Protein AF-A0A1H6M9U0-F1 (afdb_monomer_lite)

Sequence (543 aa):
MATTPLLQPEPGRCICGALRKDIVIWLALAYLALPNILFLIGWCEMWISLPLTIGIIYTLIILFNKRSKDTLPLTRNDCLKLAAAILIACAQQLLAGYTGNFTQHGDFWQRNAFYGNLVDYAWPVILPDGRELTYYIASWLPPALLSKIAALCGYSTSPLHDLPGLFLYLWNTAAVILTILVAYCILNRISLLFVFFLFALDSTFHNMILGPLTPIVSYIYPTSLMPRFIGPATQLLSTINHAPATLLATALILVPKRAAWHYTFSGALLTLLSPLGAIGLFPFLCYAVFPNRSDLKRQTLFLLRSSPFWISCALLFIAALYYTRAESNLDTGITLFMAVSWSEALSILLLTAFVIVFLFYIPLRHLRFWTPLKIALAVFAILPLFYIGDQFNELLFKAILPAFLILSLAWTRTMPQLRQQKRTLIETVLLLALFAKIAISYGFTCLHHLPTFTCSHRQTNIKDPLQGHLHHPGSAITQSLPPAKPSVVPYIFYTGAGQSEQELLRWCPTKPCDKYETKRAILDKAYETPYRKNERQTTTPEN

pLDDT: mean 74.0, std 23.07, range [21.75, 98.5]

Structure (mmCIF, N/CA/C/O backbone):
data_AF-A0A1H6M9U0-F1
#
_entry.id   AF-A0A1H6M9U0-F1
#
loop_
_atom_site.group_PDB
_atom_site.id
_atom_site.type_symbol
_atom_site.label_atom_id
_atom_site.label_alt_id
_atom_site.label_comp_id
_atom_site.label_asym_id
_atom_site.label_entity_id
_atom_site.label_seq_id
_atom_site.pdbx_PDB_ins_code
_atom_site.Cartn_x
_atom_site.Cartn_y
_atom_site.Cartn_z
_atom_site.occupancy
_atom_site.B_iso_or_equiv
_atom_site.auth_seq_id
_atom_site.auth_comp_id
_atom_site.auth_asym_id
_atom_site.auth_atom_id
_atom_site.pdbx_PDB_model_num
ATOM 1 N N . MET A 1 1 ? -43.008 13.030 -1.260 1.00 34.47 1 MET A N 1
ATOM 2 C CA . MET A 1 1 ? -42.296 14.051 -0.464 1.00 34.47 1 MET A CA 1
ATOM 3 C C . MET A 1 1 ? -42.031 13.466 0.911 1.00 34.47 1 MET A C 1
ATOM 5 O O . MET A 1 1 ? -42.967 13.318 1.678 1.00 34.47 1 MET A O 1
ATOM 9 N N . ALA A 1 2 ? -40.801 13.042 1.189 1.00 30.09 2 ALA A N 1
ATOM 10 C CA . ALA A 1 2 ? -40.389 12.592 2.516 1.00 30.09 2 ALA A CA 1
ATOM 11 C C . ALA A 1 2 ? -39.067 13.295 2.830 1.00 30.09 2 ALA A C 1
ATOM 13 O O . ALA A 1 2 ? -38.032 13.018 2.225 1.00 30.09 2 ALA A O 1
ATOM 14 N N . THR A 1 3 ? -39.159 14.299 3.690 1.00 34.19 3 THR A N 1
ATOM 15 C CA . THR A 1 3 ? -38.071 15.151 4.161 1.00 34.19 3 THR A CA 1
ATOM 16 C C . THR A 1 3 ? -37.149 14.356 5.080 1.00 34.19 3 THR A C 1
ATOM 18 O O . THR A 1 3 ? -37.502 14.041 6.213 1.00 34.19 3 THR A O 1
ATOM 21 N N . THR A 1 4 ? -35.949 14.038 4.600 1.00 30.02 4 THR A N 1
ATOM 22 C CA . THR A 1 4 ? -34.807 13.654 5.441 1.00 30.02 4 THR A CA 1
ATOM 23 C C . THR A 1 4 ? -34.467 14.801 6.398 1.00 30.02 4 THR A C 1
ATOM 25 O O . THR A 1 4 ? -34.320 15.930 5.922 1.00 30.02 4 THR A O 1
ATOM 28 N N . PRO A 1 5 ? -34.278 14.559 7.706 1.00 36.81 5 PRO A N 1
ATOM 29 C CA . PRO A 1 5 ? -33.776 15.589 8.598 1.00 36.81 5 PRO A CA 1
ATOM 30 C C . PRO A 1 5 ? -32.299 15.825 8.266 1.00 36.81 5 PRO A C 1
ATOM 32 O O . PRO A 1 5 ? -31.439 14.976 8.504 1.00 36.81 5 PRO A O 1
ATOM 35 N N . LEU A 1 6 ? -32.009 16.981 7.669 1.00 37.62 6 LEU A N 1
ATOM 36 C CA . LEU A 1 6 ? -30.670 17.555 7.682 1.00 37.62 6 LEU A CA 1
ATOM 37 C C . LEU A 1 6 ? -30.272 17.715 9.152 1.00 37.62 6 LEU A C 1
ATOM 39 O O . LEU A 1 6 ? -30.946 18.424 9.897 1.00 37.62 6 LEU A O 1
ATOM 43 N N . LEU A 1 7 ? -29.201 17.034 9.565 1.00 39.69 7 LEU A N 1
ATOM 44 C CA . LEU A 1 7 ? -28.504 17.316 10.818 1.00 39.69 7 LEU A CA 1
ATOM 45 C C . LEU A 1 7 ? -28.259 18.827 10.893 1.00 39.69 7 LEU A C 1
ATOM 47 O O . LEU A 1 7 ? -27.434 19.351 10.143 1.00 39.69 7 LEU A O 1
ATOM 51 N N . GLN A 1 8 ? -28.989 19.523 11.766 1.00 33.06 8 GLN A N 1
ATOM 52 C CA . GLN A 1 8 ? -28.680 20.909 12.079 1.00 33.06 8 GLN A CA 1
ATOM 53 C C . GLN A 1 8 ? -27.297 20.934 12.745 1.00 33.06 8 GLN A C 1
ATOM 55 O O . GLN A 1 8 ? -27.092 20.227 13.736 1.00 33.06 8 GLN A O 1
ATOM 60 N N . PRO A 1 9 ? -26.316 21.669 12.194 1.00 41.03 9 PRO A N 1
ATOM 61 C CA . PRO A 1 9 ? -25.024 21.816 12.843 1.00 41.03 9 PRO A CA 1
ATOM 62 C C . PRO A 1 9 ? -25.200 22.571 14.163 1.00 41.03 9 PRO A C 1
ATOM 64 O O . PRO A 1 9 ? -26.001 23.500 14.243 1.00 41.03 9 PRO A O 1
ATOM 67 N N . GLU A 1 10 ? -24.437 22.179 15.189 1.00 44.31 10 GLU A N 1
ATOM 68 C CA . GLU A 1 10 ? -24.344 22.942 16.437 1.00 44.31 10 GLU A CA 1
ATOM 69 C C . GLU A 1 10 ? -24.114 24.435 16.125 1.00 44.31 10 GLU A C 1
ATOM 71 O O . GLU A 1 10 ? -23.257 24.751 15.283 1.00 44.31 10 GLU A O 1
ATOM 76 N N . PRO A 1 11 ? -24.849 25.355 16.775 1.00 36.34 11 PRO A N 1
ATOM 77 C CA . PRO A 1 11 ? -24.703 26.783 16.527 1.00 36.34 11 PRO A CA 1
ATOM 78 C C . PRO A 1 11 ? -23.248 27.209 16.786 1.00 36.34 11 PRO A C 1
ATOM 80 O O . PRO A 1 11 ? -22.726 27.040 17.884 1.00 36.34 11 PRO A O 1
ATOM 83 N N . GLY A 1 12 ? -22.578 27.724 15.746 1.00 52.81 12 GLY A N 1
ATOM 84 C CA . GLY A 1 12 ? -21.221 28.285 15.830 1.00 52.81 12 GLY A CA 1
ATOM 85 C C . GLY A 1 12 ? -20.119 27.593 15.013 1.00 52.81 12 GLY A C 1
ATOM 86 O O . GLY A 1 12 ? -18.992 28.087 14.998 1.00 52.81 12 GLY A O 1
ATOM 87 N N . ARG A 1 13 ? -20.382 26.489 14.294 1.00 55.03 13 ARG A N 1
ATOM 88 C CA . ARG A 1 13 ? -19.380 25.895 13.379 1.00 55.03 13 ARG A CA 1
ATOM 89 C C . ARG A 1 13 ? -19.618 26.296 11.923 1.00 55.03 13 ARG A C 1
ATOM 91 O O . ARG A 1 13 ? -20.483 25.736 11.261 1.00 55.03 13 ARG A O 1
ATOM 98 N N . CYS A 1 14 ? -18.786 27.193 11.389 1.00 58.06 14 CYS A N 1
ATOM 99 C CA . CYS A 1 14 ? -18.741 27.454 9.947 1.00 58.06 14 CYS A CA 1
ATOM 100 C C . CYS A 1 14 ? -18.262 26.198 9.195 1.00 58.06 14 CYS A C 1
ATOM 102 O O . CYS A 1 14 ? -17.107 25.776 9.329 1.00 58.06 14 CYS A O 1
ATOM 104 N N . ILE A 1 15 ? -19.162 25.597 8.415 1.00 71.75 15 ILE A N 1
ATOM 105 C CA . ILE A 1 15 ? -18.858 24.493 7.501 1.00 71.75 15 ILE A CA 1
ATOM 106 C C . ILE A 1 15 ? -18.191 25.095 6.260 1.00 71.75 15 ILE A C 1
ATOM 108 O O . ILE A 1 15 ? -18.788 25.915 5.571 1.00 71.75 15 ILE A O 1
ATOM 112 N N . CYS A 1 16 ? -16.949 24.700 5.981 1.00 75.31 16 CYS A N 1
ATOM 113 C CA . CYS A 1 16 ? -16.193 25.159 4.811 1.00 75.31 16 CYS A CA 1
ATOM 114 C C . CYS A 1 16 ? -16.407 24.262 3.579 1.00 75.31 16 CYS A C 1
ATOM 116 O O . CYS A 1 16 ? -16.054 24.657 2.474 1.00 75.31 16 CYS A O 1
ATOM 118 N N . GLY A 1 17 ? -16.955 23.055 3.755 1.00 85.44 17 GLY A N 1
ATOM 119 C CA . GLY A 1 17 ? -17.234 22.117 2.667 1.00 85.44 17 GLY A CA 1
ATOM 120 C C . GLY A 1 17 ? -17.584 20.716 3.170 1.00 85.44 17 GLY A C 1
ATOM 121 O O . GLY A 1 17 ? -17.846 20.515 4.357 1.00 85.44 17 GLY A O 1
ATOM 122 N N . ALA A 1 18 ? -17.572 19.729 2.273 1.00 87.69 18 ALA A N 1
ATOM 123 C CA . ALA A 1 18 ? -17.791 18.326 2.619 1.00 87.69 18 ALA A CA 1
ATOM 124 C C . ALA A 1 18 ? -16.966 17.385 1.727 1.00 87.69 18 ALA A C 1
ATOM 126 O O . ALA A 1 18 ? -16.876 17.575 0.514 1.00 87.69 18 ALA A O 1
ATOM 127 N N . LEU A 1 19 ? -16.395 16.336 2.322 1.00 89.75 19 LEU A N 1
ATOM 128 C CA . LEU A 1 19 ? -15.651 15.290 1.621 1.00 89.75 19 LEU A CA 1
ATOM 129 C C . LEU A 1 19 ? -16.581 14.114 1.294 1.00 89.75 19 LEU A C 1
ATOM 131 O O . LEU A 1 19 ? -17.132 13.480 2.194 1.00 89.75 19 LEU A O 1
ATOM 135 N N . ARG A 1 20 ? -16.748 13.784 0.010 1.00 92.69 20 ARG A N 1
ATOM 136 C CA . ARG A 1 20 ? -17.569 12.641 -0.428 1.00 92.69 20 ARG A CA 1
ATOM 137 C C . ARG A 1 20 ? -16.801 11.328 -0.262 1.00 92.69 20 ARG A C 1
ATOM 139 O O . ARG A 1 20 ? -15.898 11.044 -1.048 1.00 92.69 20 ARG A O 1
ATOM 146 N N . LYS A 1 21 ? -17.189 10.498 0.714 1.00 92.94 21 LYS A N 1
ATOM 147 C CA . LYS A 1 21 ? -16.442 9.277 1.078 1.00 92.94 21 LYS A CA 1
ATOM 148 C C . LYS A 1 21 ? -16.351 8.284 -0.077 1.00 92.94 21 LYS A C 1
ATOM 150 O O . LYS A 1 21 ? -15.293 7.728 -0.344 1.00 92.94 21 LYS A O 1
ATOM 155 N N . ASP A 1 22 ? -17.447 8.097 -0.806 1.00 91.31 22 ASP A N 1
ATOM 156 C CA . ASP A 1 22 ? -17.481 7.175 -1.942 1.00 91.31 22 ASP A CA 1
ATOM 157 C C . ASP A 1 22 ? -16.592 7.605 -3.114 1.00 91.31 22 ASP A C 1
ATOM 159 O O . ASP A 1 22 ? -16.076 6.746 -3.822 1.00 91.31 22 ASP A O 1
ATOM 163 N N . ILE A 1 23 ? -16.387 8.913 -3.317 1.00 94.12 23 ILE A N 1
ATOM 164 C CA . ILE A 1 23 ? -15.450 9.401 -4.339 1.00 94.12 23 ILE A CA 1
ATOM 165 C C . ILE A 1 23 ? -14.020 9.084 -3.919 1.00 94.12 23 ILE A C 1
ATOM 167 O O . ILE A 1 23 ? -13.262 8.569 -4.731 1.00 94.12 23 ILE A O 1
ATOM 171 N N . VAL A 1 24 ? -13.669 9.335 -2.656 1.00 95.94 24 VAL A N 1
ATOM 172 C CA . VAL A 1 24 ? -12.338 9.017 -2.119 1.00 95.94 24 VAL A CA 1
ATOM 173 C C . VAL A 1 24 ? -12.028 7.529 -2.281 1.00 95.94 24 VAL A C 1
ATOM 175 O O . VAL A 1 24 ? -10.962 7.171 -2.771 1.00 95.94 24 VAL A O 1
ATOM 178 N N . ILE A 1 25 ? -12.974 6.658 -1.922 1.00 95.31 25 ILE A N 1
ATOM 179 C CA . ILE A 1 25 ? -12.811 5.201 -2.029 1.00 95.31 25 ILE A CA 1
ATOM 180 C C . ILE A 1 25 ? -12.698 4.761 -3.492 1.00 95.31 25 ILE A C 1
ATOM 182 O O . ILE A 1 25 ? -11.879 3.903 -3.814 1.00 95.31 25 ILE A O 1
ATOM 186 N N . TRP A 1 26 ? -13.494 5.354 -4.385 1.00 95.62 26 TRP A N 1
ATOM 187 C CA . TRP A 1 26 ? -13.401 5.069 -5.814 1.00 95.62 26 TRP A CA 1
ATOM 188 C C . TRP A 1 26 ? -12.051 5.509 -6.398 1.00 95.62 26 TRP A C 1
ATOM 190 O O . TRP A 1 26 ? -11.426 4.726 -7.103 1.00 95.62 26 TRP A O 1
ATOM 200 N N . LEU A 1 27 ? -11.567 6.710 -6.055 1.00 97.44 27 LEU A N 1
ATOM 201 C CA . LEU A 1 27 ? -10.255 7.214 -6.482 1.00 97.44 27 LEU A CA 1
ATOM 202 C C . LEU A 1 27 ? -9.113 6.336 -5.962 1.00 97.44 27 LEU A C 1
ATOM 204 O O . LEU A 1 27 ? -8.192 6.030 -6.709 1.00 97.44 27 LEU A O 1
ATOM 208 N N . ALA A 1 28 ? -9.196 5.886 -4.710 1.00 97.88 28 ALA A N 1
ATOM 209 C CA . ALA A 1 28 ? -8.237 4.956 -4.123 1.00 97.88 28 ALA A CA 1
ATOM 210 C C . ALA A 1 28 ? -8.181 3.616 -4.876 1.00 97.88 28 ALA A C 1
ATOM 212 O O . ALA A 1 28 ? -7.099 3.091 -5.128 1.00 97.88 28 ALA A O 1
ATOM 213 N N . LEU A 1 29 ? -9.331 3.077 -5.286 1.00 97.19 29 LEU A N 1
ATOM 214 C CA . LEU A 1 29 ? -9.371 1.861 -6.097 1.00 97.19 29 LEU A CA 1
ATOM 215 C C . LEU A 1 29 ? -8.896 2.081 -7.531 1.00 97.19 29 LEU A C 1
ATOM 217 O O . LEU A 1 29 ? -8.171 1.241 -8.053 1.00 97.19 29 LEU A O 1
ATOM 221 N N . ALA A 1 30 ? -9.261 3.201 -8.154 1.00 97.94 30 ALA A N 1
ATOM 222 C CA . ALA A 1 30 ? -8.779 3.560 -9.484 1.00 97.94 30 ALA A CA 1
ATOM 223 C C . ALA A 1 30 ? -7.250 3.724 -9.498 1.00 97.94 30 ALA A C 1
ATOM 225 O O . ALA A 1 30 ? -6.590 3.252 -10.422 1.00 97.94 30 ALA A O 1
ATOM 226 N N . TYR A 1 31 ? -6.686 4.312 -8.437 1.00 98.50 31 TYR A N 1
ATOM 227 C CA . TYR A 1 31 ? -5.243 4.422 -8.244 1.00 98.50 31 TYR A CA 1
ATOM 228 C C . TYR A 1 31 ? -4.564 3.046 -8.222 1.00 98.50 31 TYR A C 1
ATOM 230 O O . TYR A 1 31 ? -3.574 2.857 -8.917 1.00 98.50 31 TYR A O 1
ATOM 238 N N . LEU A 1 32 ? -5.097 2.072 -7.470 1.00 98.12 32 LEU A N 1
ATOM 239 C CA . LEU A 1 32 ? -4.539 0.711 -7.442 1.00 98.12 32 LEU A CA 1
ATOM 240 C C . LEU A 1 32 ? -4.780 -0.050 -8.755 1.00 98.12 32 LEU A C 1
ATOM 242 O O . LEU A 1 32 ? -3.960 -0.871 -9.158 1.00 98.12 32 LEU A O 1
ATOM 246 N N . ALA A 1 33 ? -5.890 0.220 -9.441 1.00 98.31 33 ALA A N 1
ATOM 247 C CA . ALA A 1 33 ? -6.244 -0.436 -10.694 1.00 98.31 33 ALA A CA 1
ATOM 248 C C . ALA A 1 33 ? -5.334 -0.038 -11.861 1.00 98.31 33 ALA A C 1
ATOM 250 O O . ALA A 1 33 ? -4.992 -0.895 -12.673 1.00 98.31 33 ALA A O 1
ATOM 251 N N . LEU A 1 34 ? -4.918 1.229 -11.941 1.00 98.31 34 LEU A N 1
ATOM 252 C CA . LEU A 1 34 ? -4.131 1.739 -13.066 1.00 98.31 34 LEU A CA 1
ATOM 253 C C . LEU A 1 34 ? -2.801 0.975 -13.283 1.00 98.31 34 LEU A C 1
ATOM 255 O O . LEU A 1 34 ? -2.593 0.504 -14.398 1.00 98.31 34 LEU A O 1
ATOM 259 N N . PRO A 1 35 ? -1.946 0.753 -12.263 1.00 97.81 35 PRO A N 1
ATOM 260 C CA . PRO A 1 35 ? -0.791 -0.146 -12.343 1.00 97.81 35 PRO A CA 1
ATOM 261 C C . PRO A 1 35 ? -1.090 -1.524 -12.932 1.00 97.81 35 PRO A C 1
ATOM 263 O O . PRO A 1 35 ? -0.336 -2.011 -13.766 1.00 97.81 35 PRO A O 1
ATOM 266 N N . ASN A 1 36 ? -2.196 -2.146 -12.512 1.00 98.12 36 ASN A N 1
ATOM 267 C CA . ASN A 1 36 ? -2.581 -3.480 -12.970 1.00 98.12 36 ASN A CA 1
ATOM 268 C C . ASN A 1 36 ? -2.996 -3.455 -14.446 1.00 98.12 36 ASN A C 1
ATOM 270 O O . ASN A 1 36 ? -2.605 -4.338 -15.197 1.00 98.12 36 ASN A O 1
ATOM 274 N N . ILE A 1 37 ? -3.740 -2.431 -14.877 1.00 98.50 37 ILE A N 1
ATOM 275 C CA . ILE A 1 37 ? -4.123 -2.252 -16.285 1.00 98.50 37 ILE A CA 1
ATOM 276 C C . ILE A 1 37 ? -2.879 -2.064 -17.158 1.00 98.50 37 ILE A C 1
ATOM 278 O O . ILE A 1 37 ? -2.734 -2.739 -18.172 1.00 98.50 37 ILE A O 1
ATOM 282 N N . LEU A 1 38 ? -1.959 -1.183 -16.751 1.00 98.00 38 LEU A N 1
ATOM 283 C CA . LEU A 1 38 ? -0.718 -0.957 -17.496 1.00 98.00 38 LEU A CA 1
ATOM 284 C C . LEU A 1 38 ? 0.148 -2.214 -17.550 1.00 98.00 38 LEU A C 1
ATOM 286 O O . LEU A 1 38 ? 0.720 -2.511 -18.595 1.00 98.00 38 LEU A O 1
ATOM 290 N N . PHE A 1 39 ? 0.202 -2.974 -16.455 1.00 97.44 39 PHE A N 1
ATOM 291 C CA . PHE A 1 39 ? 0.906 -4.249 -16.426 1.00 97.44 39 PHE A CA 1
ATOM 292 C C . PHE A 1 39 ? 0.283 -5.252 -17.399 1.00 97.44 39 PHE A C 1
ATOM 294 O O . PHE A 1 39 ? 1.000 -5.830 -18.203 1.00 97.44 39 PHE A O 1
ATOM 301 N N . LEU A 1 40 ? -1.042 -5.425 -17.386 1.00 97.62 40 LEU A N 1
ATOM 302 C CA . LEU A 1 40 ? -1.724 -6.333 -18.311 1.00 97.62 40 LEU A CA 1
ATOM 303 C C . LEU A 1 40 ? -1.466 -5.951 -19.771 1.00 97.62 40 LEU A C 1
ATOM 305 O O . LEU A 1 40 ? -1.241 -6.824 -20.598 1.00 97.62 40 LEU A O 1
ATOM 309 N N . ILE A 1 41 ? -1.507 -4.662 -20.109 1.00 96.50 41 ILE A N 1
ATOM 310 C CA . ILE A 1 41 ? -1.252 -4.186 -21.479 1.00 96.50 41 ILE A CA 1
ATOM 311 C C . ILE A 1 41 ? 0.215 -4.389 -21.871 1.00 96.50 41 ILE A C 1
ATOM 313 O O . ILE A 1 41 ? 0.493 -4.710 -23.020 1.00 96.50 41 ILE A O 1
ATOM 317 N N . GLY A 1 42 ? 1.143 -4.205 -20.929 1.00 94.19 42 GLY A N 1
ATOM 318 C CA . GLY A 1 42 ? 2.575 -4.287 -21.197 1.00 94.19 42 GLY A CA 1
ATOM 319 C C . GLY A 1 42 ? 3.178 -5.691 -21.120 1.00 94.19 42 GLY A C 1
ATOM 320 O O . GLY A 1 42 ? 4.154 -5.933 -21.802 1.00 94.19 42 GLY A O 1
ATOM 321 N N . TRP A 1 43 ? 2.653 -6.605 -20.300 1.00 94.06 43 TRP A N 1
ATOM 322 C CA . TRP A 1 43 ? 3.276 -7.911 -20.007 1.00 94.06 43 TRP A CA 1
ATOM 323 C C . TRP A 1 43 ? 2.417 -9.117 -20.385 1.00 94.06 43 TRP A C 1
ATOM 325 O O . TRP A 1 43 ? 2.865 -10.253 -20.246 1.00 94.06 43 TRP A O 1
ATOM 335 N N . CYS A 1 44 ? 1.171 -8.919 -20.813 1.00 93.88 44 CYS A N 1
ATOM 336 C CA . CYS A 1 44 ? 0.293 -10.022 -21.194 1.00 93.88 44 CYS A CA 1
ATOM 337 C C . CYS A 1 44 ? -0.124 -9.913 -22.658 1.00 93.88 44 CYS A C 1
ATOM 339 O O . CYS A 1 44 ? -0.367 -8.828 -23.178 1.00 93.88 44 CYS A O 1
ATOM 341 N N . GLU A 1 45 ? -0.302 -11.072 -23.288 1.00 93.81 45 GLU A N 1
ATOM 342 C CA . GLU A 1 45 ? -0.878 -11.173 -24.625 1.00 93.81 45 GLU A CA 1
ATOM 343 C C . GLU A 1 45 ? -2.254 -10.500 -24.706 1.00 93.81 45 GLU A C 1
ATOM 345 O O . GLU A 1 45 ? -3.046 -10.546 -23.757 1.00 93.81 45 GLU A O 1
ATOM 350 N N . MET A 1 46 ? -2.583 -9.927 -25.869 1.00 94.31 46 MET A N 1
ATOM 351 C CA . MET A 1 46 ? -3.813 -9.142 -26.055 1.00 94.31 46 MET A CA 1
ATOM 352 C C . MET A 1 46 ? -5.090 -9.908 -25.678 1.00 94.31 46 MET A C 1
ATOM 354 O O . MET A 1 46 ? -6.011 -9.323 -25.109 1.00 94.31 46 MET A O 1
ATOM 358 N N . TRP A 1 47 ? -5.143 -11.217 -25.942 1.00 95.25 47 TRP A N 1
ATOM 359 C CA . TRP A 1 47 ? -6.305 -12.060 -25.639 1.00 95.25 47 TRP A CA 1
ATOM 360 C C . TRP A 1 47 ? -6.508 -12.321 -24.134 1.00 95.25 47 TRP A C 1
ATOM 362 O O . TRP A 1 47 ? -7.617 -12.657 -23.727 1.00 95.25 47 TRP A O 1
ATOM 372 N N . ILE A 1 48 ? -5.482 -12.113 -23.300 1.00 95.44 48 ILE A N 1
ATOM 373 C CA . ILE A 1 48 ? -5.585 -12.096 -21.828 1.00 95.44 48 ILE A CA 1
ATOM 374 C C . ILE A 1 48 ? -5.825 -10.665 -21.339 1.00 95.44 48 ILE A C 1
ATOM 376 O O . ILE A 1 48 ? -6.715 -10.403 -20.524 1.00 95.44 48 ILE A O 1
ATOM 380 N N . SER A 1 49 ? -5.014 -9.737 -21.843 1.00 96.56 49 SER A N 1
ATOM 381 C CA . SER A 1 49 ? -4.957 -8.351 -21.394 1.00 96.56 49 SER A CA 1
ATOM 382 C C . SER A 1 49 ? -6.278 -7.613 -21.592 1.00 96.56 49 SER A C 1
ATOM 384 O O . SER A 1 49 ? -6.778 -6.969 -20.663 1.00 96.56 49 SER A O 1
ATOM 386 N N . LEU A 1 50 ? -6.885 -7.742 -22.778 1.00 96.88 50 LEU A N 1
ATOM 387 C CA . LEU A 1 50 ? -8.094 -7.009 -23.135 1.00 96.88 50 LEU A CA 1
ATOM 388 C C . LEU A 1 50 ? -9.301 -7.429 -22.271 1.00 96.88 50 LEU A C 1
ATOM 390 O O . LEU A 1 50 ? -9.889 -6.544 -21.639 1.00 96.88 50 LEU A O 1
ATOM 394 N N . PRO A 1 51 ? -9.659 -8.728 -22.137 1.00 97.56 51 PRO A N 1
ATOM 395 C CA . PRO A 1 51 ? -10.766 -9.130 -21.269 1.00 97.56 51 PRO A CA 1
ATOM 396 C C . PRO A 1 51 ? -10.573 -8.734 -19.800 1.00 97.56 51 PRO A C 1
ATOM 398 O O . PRO A 1 51 ? -11.518 -8.266 -19.161 1.00 97.56 51 PRO A O 1
ATOM 401 N N . LEU A 1 52 ? -9.360 -8.879 -19.252 1.00 97.56 52 LEU A N 1
ATOM 402 C CA . LEU A 1 52 ? -9.093 -8.541 -17.849 1.00 97.56 52 LEU A CA 1
ATOM 403 C C . LEU A 1 52 ? -9.106 -7.034 -17.596 1.00 97.56 52 LEU A C 1
ATOM 405 O O . LEU A 1 52 ? -9.669 -6.594 -16.592 1.00 97.56 52 LEU A O 1
ATOM 409 N N . THR A 1 53 ? -8.572 -6.238 -18.521 1.00 98.31 53 THR A N 1
ATOM 410 C CA . THR A 1 53 ? -8.647 -4.773 -18.460 1.00 98.31 53 THR A CA 1
ATOM 411 C C . THR A 1 53 ? -10.099 -4.300 -18.483 1.00 98.31 53 THR A C 1
ATOM 413 O O . THR A 1 53 ? -10.506 -3.509 -17.627 1.00 98.31 53 THR A O 1
ATOM 416 N N . ILE A 1 54 ? -10.918 -4.842 -19.393 1.00 98.19 54 ILE A N 1
ATOM 417 C CA . ILE A 1 54 ? -12.361 -4.562 -19.441 1.00 98.19 54 ILE A CA 1
ATOM 418 C C . ILE A 1 54 ? -13.025 -4.967 -18.120 1.00 98.19 54 ILE A C 1
ATOM 420 O O . ILE A 1 54 ? -13.813 -4.197 -17.574 1.00 98.19 54 ILE A O 1
ATOM 424 N N . GLY A 1 55 ? -12.676 -6.128 -17.560 1.00 98.00 55 GLY A N 1
ATOM 425 C CA . GLY A 1 55 ? -13.183 -6.591 -16.268 1.00 98.00 55 GLY A CA 1
ATOM 426 C C . GLY A 1 55 ? -12.859 -5.641 -15.106 1.00 98.00 55 GLY A C 1
ATOM 427 O O . GLY A 1 55 ? -13.744 -5.305 -14.308 1.00 98.00 55 GLY A O 1
ATOM 428 N N . ILE A 1 56 ? -11.615 -5.159 -15.020 1.00 98.19 56 ILE A N 1
ATOM 429 C CA . ILE A 1 56 ? -11.196 -4.166 -14.018 1.00 98.19 56 ILE A CA 1
ATOM 430 C C . ILE A 1 56 ? -12.022 -2.884 -14.167 1.00 98.19 56 ILE A C 1
ATOM 432 O O . ILE A 1 56 ? -12.613 -2.415 -13.190 1.00 98.19 56 ILE A O 1
ATOM 436 N N . ILE A 1 57 ? -12.106 -2.337 -15.384 1.00 97.94 57 ILE A N 1
ATOM 437 C CA . ILE A 1 57 ? -12.847 -1.100 -15.669 1.00 97.94 57 ILE A CA 1
ATOM 438 C C . ILE A 1 57 ? -14.331 -1.277 -15.331 1.00 97.94 57 ILE A C 1
ATOM 440 O O . ILE A 1 57 ? -14.915 -0.448 -14.633 1.00 97.94 57 ILE A O 1
ATOM 444 N N . TYR A 1 58 ? -14.932 -2.392 -15.742 1.00 96.81 58 TYR A N 1
ATOM 445 C CA . TYR A 1 58 ? -16.310 -2.747 -15.417 1.00 96.81 58 TYR A CA 1
ATOM 446 C C . TYR A 1 58 ? -16.555 -2.782 -13.900 1.00 96.81 58 TYR A C 1
ATOM 448 O O . TYR A 1 58 ? -17.533 -2.212 -13.411 1.00 96.81 58 TYR A O 1
ATOM 456 N N . THR A 1 59 ? -15.635 -3.367 -13.130 1.00 96.00 59 THR A N 1
ATOM 457 C CA . THR A 1 59 ? -15.719 -3.396 -11.661 1.00 96.00 59 THR A CA 1
ATOM 458 C C . THR A 1 59 ? -15.677 -1.988 -11.056 1.00 96.00 59 THR A C 1
ATOM 460 O O . THR A 1 59 ? -16.468 -1.675 -10.158 1.00 96.00 59 THR A O 1
ATOM 463 N N . LEU A 1 60 ? -14.808 -1.110 -11.571 1.00 96.00 60 LEU A N 1
ATOM 464 C CA . LEU A 1 60 ? -14.742 0.293 -11.148 1.00 96.00 60 LEU A CA 1
ATOM 465 C C . LEU A 1 60 ? -16.026 1.063 -11.489 1.00 96.00 60 LEU A C 1
ATOM 467 O O . LEU A 1 60 ? -16.482 1.870 -10.674 1.00 96.00 60 LEU A O 1
ATOM 471 N N . ILE A 1 61 ? -16.636 0.803 -12.649 1.00 94.88 61 ILE A N 1
ATOM 472 C CA . ILE A 1 61 ? -17.907 1.416 -13.069 1.00 94.88 61 ILE A CA 1
ATOM 473 C C . ILE A 1 61 ? -19.059 0.954 -12.170 1.00 94.88 61 ILE A C 1
ATOM 475 O O . ILE A 1 61 ? -19.837 1.786 -11.698 1.00 94.88 61 ILE A O 1
ATOM 479 N N . ILE A 1 62 ? -19.154 -0.345 -11.852 1.00 91.38 62 ILE A N 1
ATOM 480 C CA . ILE A 1 62 ? -20.160 -0.854 -10.902 1.00 91.38 62 ILE A CA 1
ATOM 481 C C . ILE A 1 62 ? -20.050 -0.116 -9.569 1.00 91.38 62 ILE A C 1
ATOM 483 O O . ILE A 1 62 ? -21.063 0.306 -9.004 1.00 91.38 62 ILE A O 1
ATOM 487 N N . LEU A 1 63 ? -18.827 0.042 -9.055 1.00 88.62 63 LEU A N 1
ATOM 488 C CA . LEU A 1 63 ? -18.607 0.739 -7.795 1.00 88.62 63 LEU A CA 1
ATOM 489 C C . LEU A 1 63 ? -19.008 2.215 -7.889 1.00 88.62 63 LEU A C 1
ATOM 491 O O . LEU A 1 63 ? -19.651 2.726 -6.973 1.00 88.62 63 LEU A O 1
ATOM 495 N N . PHE A 1 64 ? -18.671 2.883 -8.994 1.00 89.19 64 PHE A N 1
ATOM 496 C CA . PHE A 1 64 ? -19.049 4.271 -9.260 1.00 89.19 64 PHE A CA 1
ATOM 497 C C . PHE A 1 64 ? -20.571 4.467 -9.318 1.00 89.19 64 PHE A C 1
ATOM 499 O O . PHE A 1 64 ? -21.097 5.469 -8.827 1.00 89.19 64 PHE A O 1
ATOM 506 N N . ASN A 1 65 ? -21.297 3.501 -9.871 1.00 87.44 65 ASN A N 1
ATOM 507 C CA . ASN A 1 65 ? -22.752 3.574 -9.988 1.00 87.44 65 ASN A CA 1
ATOM 508 C C . ASN A 1 65 ? -23.459 3.246 -8.665 1.00 87.44 65 ASN A C 1
ATOM 510 O O . ASN A 1 65 ? -24.520 3.792 -8.382 1.00 87.44 65 ASN A O 1
ATOM 514 N N . LYS A 1 66 ? -22.847 2.419 -7.807 1.00 83.12 66 LYS A N 1
ATOM 515 C CA . LYS A 1 66 ? -23.367 2.056 -6.474 1.00 83.12 66 LYS A CA 1
ATOM 516 C C . LYS A 1 66 ? -22.935 3.011 -5.353 1.00 83.12 66 LYS A C 1
ATOM 518 O O . LYS A 1 66 ? -23.026 2.658 -4.176 1.00 83.12 66 LYS A O 1
ATOM 523 N N . ARG A 1 67 ? -22.435 4.206 -5.685 1.00 81.19 67 ARG A N 1
ATOM 524 C CA . ARG A 1 67 ? -21.983 5.184 -4.684 1.00 81.19 67 ARG A CA 1
ATOM 525 C C . ARG A 1 67 ? -23.155 5.676 -3.843 1.00 81.19 67 ARG A C 1
ATOM 527 O O . ARG A 1 67 ? -24.197 6.058 -4.373 1.00 81.19 67 ARG A O 1
ATOM 534 N N . SER A 1 68 ? -22.951 5.733 -2.533 1.00 77.06 68 SER A N 1
ATOM 535 C CA . SER A 1 68 ? -23.855 6.457 -1.652 1.00 77.06 68 SER A CA 1
ATOM 536 C C . SER A 1 68 ? -23.571 7.968 -1.727 1.00 77.06 68 SER A C 1
ATOM 538 O O . SER A 1 68 ? -22.638 8.441 -2.388 1.00 77.06 68 SER A O 1
ATOM 540 N N . LYS A 1 69 ? -24.419 8.764 -1.076 1.00 80.94 69 LYS A N 1
ATOM 541 C CA . LYS A 1 69 ? -24.192 10.204 -0.895 1.00 80.94 69 LYS A CA 1
ATOM 542 C C . LYS A 1 69 ? -23.576 10.508 0.476 1.00 80.94 69 LYS A C 1
ATOM 544 O O . LYS A 1 69 ? -23.719 11.623 0.956 1.00 80.94 69 LYS A O 1
ATOM 549 N N . ASP A 1 70 ? -22.910 9.536 1.106 1.00 88.06 70 ASP A N 1
ATOM 550 C CA . ASP A 1 70 ? -22.291 9.735 2.418 1.00 88.06 70 ASP A CA 1
ATOM 551 C C . ASP A 1 70 ? -21.130 10.739 2.326 1.00 88.06 70 ASP A C 1
ATOM 553 O O . ASP A 1 70 ? -20.193 10.607 1.524 1.00 88.06 70 ASP A O 1
ATOM 557 N N . THR A 1 71 ? -21.210 11.771 3.160 1.00 90.25 71 THR A N 1
ATOM 558 C CA . THR A 1 71 ? -20.263 12.881 3.196 1.00 90.25 71 THR A CA 1
ATOM 559 C C . THR A 1 71 ? -19.733 13.092 4.598 1.00 90.25 71 THR A C 1
ATOM 561 O O . THR A 1 71 ? -20.476 13.025 5.574 1.00 90.25 71 THR A O 1
ATOM 564 N N . LEU A 1 72 ? -18.448 13.410 4.696 1.00 90.12 72 LEU A N 1
ATOM 565 C CA . LEU A 1 72 ? -17.838 13.912 5.915 1.00 90.12 72 LEU A CA 1
ATOM 566 C C . LEU A 1 72 ? -17.873 15.452 5.879 1.00 90.12 72 LEU A C 1
ATOM 568 O O . LEU A 1 72 ? -17.188 16.030 5.031 1.00 90.12 72 LEU A O 1
ATOM 572 N N . PRO A 1 73 ? -18.659 16.129 6.737 1.00 91.19 73 PRO A N 1
ATOM 573 C CA . PRO A 1 73 ? -18.660 17.588 6.791 1.00 91.19 73 PRO A CA 1
ATOM 574 C C . PRO A 1 73 ? -17.293 18.102 7.254 1.00 91.19 73 PRO A C 1
ATOM 576 O O . PRO A 1 73 ? -16.673 17.517 8.144 1.00 91.19 73 PRO A O 1
ATOM 579 N N . LEU A 1 74 ? -16.826 19.193 6.648 1.00 92.50 74 LEU A N 1
ATOM 580 C CA . LEU A 1 74 ? -15.534 19.805 6.944 1.00 92.50 74 LEU A CA 1
ATOM 581 C C . LEU A 1 74 ? -15.736 21.171 7.594 1.00 92.50 74 LEU A C 1
ATOM 583 O O . LEU A 1 74 ? -16.290 22.095 6.996 1.00 92.50 74 LEU A O 1
ATOM 587 N N . THR A 1 75 ? -15.247 21.310 8.822 1.00 93.19 75 THR A N 1
ATOM 588 C CA . THR A 1 75 ? -15.105 22.617 9.472 1.00 93.19 75 THR A CA 1
ATOM 589 C C . THR A 1 75 ? -13.820 23.310 9.011 1.00 93.19 75 THR A C 1
ATOM 591 O O . THR A 1 75 ? -12.905 22.660 8.503 1.00 93.19 75 THR A O 1
ATOM 594 N N . ARG A 1 76 ? -13.682 24.619 9.260 1.00 91.62 76 ARG A N 1
ATOM 595 C CA . ARG A 1 76 ? -12.420 25.348 9.008 1.00 91.62 76 ARG A CA 1
ATOM 596 C C . ARG A 1 76 ? -11.203 24.670 9.651 1.00 91.62 76 ARG A C 1
ATOM 598 O O . ARG A 1 76 ? -10.151 24.560 9.030 1.00 91.62 76 ARG A O 1
ATOM 605 N N . ASN A 1 77 ? -11.354 24.183 10.884 1.00 92.12 77 ASN A N 1
ATOM 606 C CA . ASN A 1 77 ? -10.296 23.468 11.602 1.00 92.12 77 ASN A CA 1
ATOM 607 C C . ASN A 1 77 ? -9.952 22.131 10.925 1.00 92.12 77 ASN A C 1
ATOM 609 O O . ASN A 1 77 ? -8.790 21.743 10.861 1.00 92.12 77 ASN A O 1
ATOM 613 N N . ASP A 1 78 ? -10.950 21.430 10.390 1.00 93.31 78 ASP A N 1
ATOM 614 C CA . ASP A 1 78 ? -10.726 20.188 9.651 1.00 93.31 78 ASP A CA 1
ATOM 615 C C . ASP A 1 78 ? -9.986 20.440 8.336 1.00 93.31 78 ASP A C 1
ATOM 617 O O . ASP A 1 78 ? -9.079 19.678 8.011 1.00 93.31 78 ASP A O 1
ATOM 621 N N . CYS A 1 79 ? -10.282 21.538 7.633 1.00 92.31 79 CYS A N 1
ATOM 622 C CA . CYS A 1 79 ? -9.518 21.952 6.454 1.00 92.31 79 CYS A CA 1
ATOM 623 C C . CYS A 1 79 ? -8.051 22.251 6.798 1.00 92.31 79 CYS A C 1
ATOM 625 O O . CYS A 1 79 ? -7.161 21.792 6.088 1.00 92.31 79 CYS A O 1
ATOM 627 N N . LEU A 1 80 ? -7.782 22.954 7.906 1.00 94.19 80 LEU A N 1
ATOM 628 C CA . LEU A 1 80 ? -6.411 23.229 8.361 1.00 94.19 80 LEU A CA 1
ATOM 629 C C . LEU A 1 80 ? -5.660 21.947 8.734 1.00 94.19 80 LEU A C 1
ATOM 631 O O . LEU A 1 80 ? -4.522 21.753 8.314 1.00 94.19 80 LEU A O 1
ATOM 635 N N . LYS A 1 81 ? -6.301 21.037 9.478 1.00 93.44 81 LYS A N 1
ATOM 636 C CA . LYS A 1 81 ? -5.715 19.727 9.802 1.00 93.44 81 LYS A CA 1
ATOM 637 C C . LYS A 1 81 ? -5.459 18.898 8.550 1.00 93.44 81 LYS A C 1
ATOM 639 O O . LYS A 1 81 ? -4.444 18.217 8.485 1.00 93.44 81 LYS A O 1
ATOM 644 N N . LEU A 1 82 ? -6.366 18.933 7.575 1.00 94.88 82 LEU A N 1
ATOM 645 C CA . LEU A 1 82 ? -6.200 18.212 6.319 1.00 94.88 82 LEU A CA 1
ATOM 646 C C . LEU A 1 82 ? -5.042 18.794 5.499 1.00 94.88 82 LEU A C 1
ATOM 648 O O . LEU A 1 82 ? -4.207 18.034 5.022 1.00 94.88 82 LEU A O 1
ATOM 652 N N . ALA A 1 83 ? -4.948 20.121 5.392 1.00 95.06 83 ALA A N 1
ATOM 653 C CA . ALA A 1 83 ? -3.829 20.791 4.735 1.00 95.06 83 ALA A CA 1
ATOM 654 C C . ALA A 1 83 ? -2.493 20.447 5.412 1.00 95.06 83 ALA A C 1
ATOM 656 O O . ALA A 1 83 ? -1.540 20.078 4.732 1.00 95.06 83 ALA A O 1
ATOM 657 N N . ALA A 1 84 ? -2.442 20.472 6.747 1.00 95.00 84 ALA A N 1
ATOM 658 C CA . ALA A 1 84 ? -1.264 20.060 7.507 1.00 95.00 84 ALA A CA 1
ATOM 659 C C . ALA A 1 84 ? -0.923 18.573 7.293 1.00 95.00 84 ALA A C 1
ATOM 661 O O . ALA A 1 84 ? 0.238 18.237 7.087 1.00 95.00 84 ALA A O 1
ATOM 662 N N . ALA A 1 85 ? -1.917 17.681 7.286 1.00 94.56 85 ALA A N 1
ATOM 663 C CA . ALA A 1 85 ? -1.723 16.258 7.006 1.00 94.56 85 ALA A CA 1
ATOM 664 C C . ALA A 1 85 ? -1.134 16.013 5.608 1.00 94.56 85 ALA A C 1
ATOM 666 O O . ALA A 1 85 ? -0.209 15.216 5.464 1.00 94.56 85 ALA A O 1
ATOM 667 N N . ILE A 1 86 ? -1.653 16.715 4.597 1.00 95.06 86 ILE A N 1
ATOM 668 C CA . ILE A 1 86 ? -1.155 16.657 3.219 1.00 95.06 86 ILE A CA 1
ATOM 669 C C . ILE A 1 86 ? 0.275 17.197 3.154 1.00 95.06 86 ILE A C 1
ATOM 671 O O . ILE A 1 86 ? 1.132 16.545 2.571 1.00 95.06 86 ILE A O 1
ATOM 675 N N . LEU A 1 87 ? 0.559 18.332 3.799 1.00 94.62 87 LEU A N 1
ATOM 676 C CA . LEU A 1 87 ? 1.900 18.914 3.828 1.00 94.62 87 LEU A CA 1
ATOM 677 C C . LEU A 1 87 ? 2.922 17.967 4.471 1.00 94.62 87 LEU A C 1
ATOM 679 O O . LEU A 1 87 ? 4.007 17.793 3.926 1.00 94.62 87 LEU A O 1
ATOM 683 N N . ILE A 1 88 ? 2.566 17.318 5.585 1.00 90.62 88 ILE A N 1
ATOM 684 C CA . ILE A 1 88 ? 3.420 16.317 6.241 1.00 90.62 88 ILE A CA 1
ATOM 685 C C . ILE A 1 88 ? 3.656 15.121 5.310 1.00 90.62 88 ILE A C 1
ATOM 687 O O . ILE A 1 88 ? 4.788 14.664 5.190 1.00 90.62 88 ILE A O 1
ATOM 691 N N . ALA A 1 89 ? 2.619 14.626 4.625 1.00 92.44 89 ALA A N 1
ATOM 692 C CA . ALA A 1 89 ? 2.765 13.530 3.668 1.00 92.44 89 ALA A CA 1
ATOM 693 C C . ALA A 1 89 ? 3.689 13.909 2.497 1.00 92.44 89 ALA A C 1
ATOM 695 O O . ALA A 1 89 ? 4.589 13.140 2.168 1.00 92.44 89 ALA A O 1
ATOM 696 N N . CYS A 1 90 ? 3.513 15.100 1.916 1.00 92.81 90 CYS A N 1
ATOM 697 C CA . CYS A 1 90 ? 4.386 15.636 0.871 1.00 92.81 90 CYS A CA 1
ATOM 698 C C . CYS A 1 90 ? 5.834 15.758 1.357 1.00 92.81 90 CYS A C 1
ATOM 700 O O . CYS A 1 90 ? 6.746 15.273 0.695 1.00 92.81 90 CYS A O 1
ATOM 702 N N . ALA A 1 91 ? 6.048 16.347 2.538 1.00 88.69 91 ALA A N 1
ATOM 703 C CA . ALA A 1 91 ? 7.376 16.491 3.124 1.00 88.69 91 ALA A CA 1
ATOM 704 C C . ALA A 1 91 ? 8.043 15.125 3.339 1.00 88.69 91 ALA A C 1
ATOM 706 O O . ALA A 1 91 ? 9.164 14.922 2.885 1.00 88.69 91 ALA A O 1
ATOM 707 N N . GLN A 1 92 ? 7.335 14.162 3.938 1.00 86.38 92 GLN A N 1
ATOM 708 C CA . GLN A 1 92 ? 7.853 12.810 4.162 1.00 86.38 92 GLN A CA 1
ATOM 709 C C . GLN A 1 92 ? 8.247 12.116 2.852 1.00 86.38 92 GLN A C 1
ATOM 711 O O . GLN A 1 92 ? 9.274 11.447 2.797 1.00 86.38 92 GLN A O 1
ATOM 716 N N . GLN A 1 93 ? 7.440 12.261 1.798 1.00 89.44 93 GLN A N 1
ATOM 717 C CA . GLN A 1 93 ? 7.756 11.682 0.491 1.00 89.44 93 GLN A CA 1
ATOM 718 C C . GLN A 1 93 ? 8.931 12.387 -0.185 1.00 89.44 93 GLN A C 1
ATOM 720 O O . GLN A 1 93 ? 9.741 11.736 -0.836 1.00 89.44 93 GLN A O 1
ATOM 725 N N . LEU A 1 94 ? 9.073 13.699 -0.007 1.00 86.62 94 LEU A N 1
ATOM 726 C CA . LEU A 1 94 ? 10.187 14.445 -0.581 1.00 86.62 94 LEU A CA 1
ATOM 727 C C . LEU A 1 94 ? 11.536 13.962 -0.020 1.00 86.62 94 LEU A C 1
ATOM 729 O O . LEU A 1 94 ? 12.501 13.833 -0.774 1.00 86.62 94 LEU A O 1
ATOM 733 N N . LEU A 1 95 ? 11.573 13.602 1.270 1.00 83.44 95 LEU A N 1
ATOM 734 C CA . LEU A 1 95 ? 12.761 13.050 1.934 1.00 83.44 95 LEU A CA 1
ATOM 735 C C . LEU A 1 95 ? 13.236 11.711 1.345 1.00 83.44 95 LEU A C 1
ATOM 737 O O . LEU A 1 95 ? 14.391 11.352 1.553 1.00 83.44 95 LEU A O 1
ATOM 741 N N . ALA A 1 96 ? 12.396 10.988 0.593 1.00 83.12 96 ALA A N 1
ATOM 742 C CA . ALA A 1 96 ? 12.806 9.751 -0.081 1.00 83.12 96 ALA A CA 1
ATOM 743 C C . ALA A 1 96 ? 13.804 9.994 -1.229 1.00 83.12 96 ALA A C 1
ATOM 745 O O . ALA A 1 96 ? 14.435 9.052 -1.702 1.00 83.12 96 ALA A O 1
ATOM 746 N N . GLY A 1 97 ? 13.944 11.242 -1.694 1.00 79.38 97 GLY A N 1
ATOM 747 C CA . GLY A 1 97 ? 14.939 11.611 -2.698 1.00 79.38 97 GLY A CA 1
ATOM 748 C C . GLY A 1 97 ? 14.582 11.217 -4.128 1.00 79.38 97 GLY A C 1
ATOM 749 O O . GLY A 1 97 ? 15.481 11.067 -4.945 1.00 79.38 97 GLY A O 1
ATOM 750 N N . TYR A 1 98 ? 13.296 11.087 -4.474 1.00 82.62 98 TYR A N 1
ATOM 751 C CA . TYR A 1 98 ? 12.841 10.695 -5.821 1.00 82.62 98 TYR A CA 1
ATOM 752 C C . TYR A 1 98 ? 13.465 11.500 -6.974 1.00 82.62 98 TYR A C 1
ATOM 754 O O . TYR A 1 98 ? 13.736 10.941 -8.027 1.00 82.62 98 TYR A O 1
ATOM 762 N N . THR A 1 99 ? 13.710 12.798 -6.779 1.00 74.31 99 THR A N 1
ATOM 763 C CA . THR A 1 99 ? 14.297 13.699 -7.789 1.00 74.31 99 THR A CA 1
ATOM 764 C C . THR A 1 99 ? 15.827 13.792 -7.707 1.00 74.31 99 THR A C 1
ATOM 766 O O . THR A 1 99 ? 16.428 14.676 -8.311 1.00 74.31 99 THR A O 1
ATOM 769 N N . GLY A 1 100 ? 16.467 12.967 -6.873 1.00 70.06 100 GLY A N 1
ATOM 770 C CA . GLY A 1 100 ? 17.899 13.035 -6.572 1.00 70.06 100 GLY A CA 1
ATOM 771 C C . GLY A 1 100 ? 18.315 14.206 -5.670 1.00 70.06 100 GLY A C 1
ATOM 772 O O . GLY A 1 100 ? 19.486 14.299 -5.319 1.00 70.06 100 GLY A O 1
ATOM 773 N N . ASN A 1 101 ? 17.385 15.083 -5.264 1.00 71.56 101 ASN A N 1
ATOM 774 C CA . ASN A 1 101 ? 17.675 16.276 -4.448 1.00 71.56 101 ASN A CA 1
ATOM 775 C C . ASN A 1 101 ? 17.943 15.982 -2.962 1.00 71.56 101 ASN A C 1
ATOM 777 O O . ASN A 1 101 ? 18.431 16.857 -2.255 1.00 71.56 101 ASN A O 1
ATOM 781 N N . PHE A 1 102 ? 17.606 14.785 -2.489 1.00 76.06 102 PHE A N 1
ATOM 782 C CA . PHE A 1 102 ? 17.905 14.303 -1.140 1.00 76.06 102 PHE A CA 1
ATOM 783 C C . PHE A 1 102 ? 18.670 12.988 -1.248 1.00 76.06 102 PHE A C 1
ATOM 785 O O . PHE A 1 102 ? 18.584 12.307 -2.274 1.00 76.06 102 PHE A O 1
ATOM 792 N N . THR A 1 103 ? 19.387 12.611 -0.190 1.00 70.50 103 THR A N 1
ATOM 793 C CA . THR A 1 103 ? 20.029 11.294 -0.124 1.00 70.50 103 THR A CA 1
ATOM 794 C C . THR A 1 103 ? 18.988 10.194 -0.268 1.00 70.50 103 THR A C 1
ATOM 796 O O . THR A 1 103 ? 18.039 10.114 0.515 1.00 70.50 103 THR A O 1
ATOM 799 N N . GLN A 1 104 ? 19.188 9.347 -1.272 1.00 74.00 104 GLN A N 1
ATOM 800 C CA . GLN A 1 104 ? 18.352 8.189 -1.525 1.00 74.00 104 GLN A CA 1
ATOM 801 C C . GLN A 1 104 ? 18.781 7.011 -0.638 1.00 74.00 104 GLN A C 1
ATOM 803 O O . GLN A 1 104 ? 19.943 6.888 -0.251 1.00 74.00 104 GLN A O 1
ATOM 808 N N . HIS A 1 105 ? 17.834 6.133 -0.301 1.00 74.69 105 HIS A N 1
ATOM 809 C CA . HIS A 1 105 ? 18.156 4.871 0.371 1.00 74.69 105 HIS A CA 1
ATOM 810 C C . HIS A 1 105 ? 19.038 3.993 -0.532 1.00 74.69 105 HIS A C 1
ATOM 812 O O . HIS A 1 105 ? 18.869 4.038 -1.746 1.00 74.69 105 HIS A O 1
ATOM 818 N N . GLY A 1 106 ? 19.892 3.142 0.055 1.00 65.00 106 GLY A N 1
ATOM 819 C CA . GLY A 1 106 ? 20.821 2.258 -0.665 1.00 65.00 106 GLY A CA 1
ATOM 820 C C . GLY A 1 106 ? 20.210 1.623 -1.916 1.00 65.00 106 GLY A C 1
ATOM 821 O O . GLY A 1 106 ? 20.657 1.908 -3.011 1.00 65.00 106 GLY A O 1
ATOM 822 N N . ASP A 1 107 ? 19.107 0.884 -1.797 1.00 70.19 107 ASP A N 1
ATOM 823 C CA . ASP A 1 107 ? 18.415 0.228 -2.924 1.00 70.19 107 ASP A CA 1
ATOM 824 C C . ASP A 1 107 ? 18.036 1.110 -4.135 1.00 70.19 107 ASP A C 1
ATOM 826 O O . ASP A 1 107 ? 17.643 0.575 -5.176 1.00 70.19 107 ASP A O 1
ATOM 830 N N . PHE A 1 108 ? 18.074 2.443 -4.034 1.00 72.75 108 PHE A N 1
ATOM 831 C CA . PHE A 1 108 ? 17.758 3.309 -5.169 1.00 72.75 108 PHE A CA 1
ATOM 832 C C . PHE A 1 108 ? 18.719 3.140 -6.344 1.00 72.75 108 PHE A C 1
ATOM 834 O O . PHE A 1 108 ? 18.272 3.347 -7.468 1.00 72.75 108 PHE A O 1
ATOM 841 N N . TRP A 1 109 ? 19.961 2.680 -6.140 1.00 68.50 109 TRP A N 1
ATOM 842 C CA . TRP A 1 109 ? 20.856 2.362 -7.264 1.00 68.50 109 TRP A CA 1
ATOM 843 C C . TRP A 1 109 ? 20.203 1.352 -8.230 1.00 68.50 109 TRP A C 1
ATOM 845 O O . TRP A 1 109 ? 20.195 1.546 -9.445 1.00 68.50 109 TRP A O 1
ATOM 855 N N . GLN A 1 110 ? 19.535 0.322 -7.700 1.00 71.94 110 GLN A N 1
ATOM 856 C CA . GLN A 1 110 ? 18.821 -0.678 -8.498 1.00 71.94 110 GLN A CA 1
ATOM 857 C C . GLN A 1 110 ? 17.449 -0.176 -8.975 1.00 71.94 110 GLN A C 1
ATOM 859 O O . GLN A 1 110 ? 17.021 -0.463 -10.092 1.00 71.94 110 GLN A O 1
ATOM 864 N N . ARG A 1 111 ? 16.731 0.587 -8.144 1.00 78.25 111 ARG A N 1
ATOM 865 C CA . ARG A 1 111 ? 15.364 1.045 -8.467 1.00 78.25 111 ARG A CA 1
ATOM 866 C C . ARG A 1 111 ? 15.334 2.153 -9.499 1.00 78.25 111 ARG A C 1
ATOM 868 O O . ARG A 1 111 ? 14.453 2.139 -10.352 1.00 78.25 111 ARG A O 1
ATOM 875 N N . ASN A 1 112 ? 16.287 3.079 -9.434 1.00 78.75 112 ASN A N 1
ATOM 876 C CA . ASN A 1 112 ? 16.485 4.061 -10.489 1.00 78.75 112 ASN A CA 1
ATOM 877 C C . ASN A 1 112 ? 16.746 3.326 -11.799 1.00 78.75 112 ASN A C 1
ATOM 879 O O . ASN A 1 112 ? 16.160 3.693 -12.809 1.00 78.75 112 ASN A O 1
ATOM 883 N N . ALA A 1 113 ? 17.512 2.230 -11.764 1.00 75.31 113 ALA A N 1
ATOM 884 C CA . ALA A 1 113 ? 17.772 1.459 -12.966 1.00 75.31 113 ALA A CA 1
ATOM 885 C C . ALA A 1 113 ? 16.518 0.812 -13.556 1.00 75.31 113 ALA A C 1
ATOM 887 O O . ALA A 1 113 ? 16.208 0.973 -14.735 1.00 75.31 113 ALA A O 1
ATOM 888 N N . PHE A 1 114 ? 15.735 0.131 -12.717 1.00 82.69 114 PHE A N 1
ATOM 889 C CA . PHE A 1 114 ? 14.452 -0.423 -13.139 1.00 82.69 114 PHE A CA 1
ATOM 890 C C . PHE A 1 114 ? 13.518 0.650 -13.690 1.00 82.69 114 PHE A C 1
ATOM 892 O O . PHE A 1 114 ? 12.921 0.449 -14.743 1.00 82.69 114 PHE A O 1
ATOM 899 N N . TYR A 1 115 ? 13.414 1.795 -13.015 1.00 85.19 115 TYR A N 1
ATOM 900 C CA . TYR A 1 115 ? 12.572 2.889 -13.473 1.00 85.19 115 TYR A CA 1
ATOM 901 C C . TYR A 1 115 ? 13.052 3.464 -14.811 1.00 85.19 115 TYR A C 1
ATOM 903 O O . TYR A 1 115 ? 12.233 3.616 -15.710 1.00 85.19 115 TYR A O 1
ATOM 911 N N . GLY A 1 116 ? 14.356 3.697 -14.981 1.00 79.06 116 GLY A N 1
ATOM 912 C CA . GLY A 1 116 ? 14.944 4.173 -16.237 1.00 79.06 116 GLY A CA 1
ATOM 913 C C . GLY A 1 116 ? 14.641 3.231 -17.395 1.00 79.06 116 GLY A C 1
ATOM 914 O O . GLY A 1 116 ? 14.065 3.649 -18.392 1.00 79.06 116 GLY A O 1
ATOM 915 N N . ASN A 1 117 ? 14.865 1.928 -17.212 1.00 80.75 117 ASN A N 1
ATOM 916 C CA . ASN A 1 117 ? 14.559 0.939 -18.247 1.00 80.75 117 ASN A CA 1
ATOM 917 C C . ASN A 1 117 ? 13.065 0.878 -18.593 1.00 80.75 117 ASN A C 1
ATOM 919 O O . ASN A 1 117 ? 12.702 0.698 -19.754 1.00 80.75 117 ASN A O 1
ATOM 923 N N . LEU A 1 118 ? 12.182 1.050 -17.602 1.00 88.00 118 LEU A N 1
ATOM 924 C CA . LEU A 1 118 ? 10.747 1.151 -17.860 1.00 88.00 118 LEU A CA 1
ATOM 925 C C . LEU A 1 118 ? 10.407 2.382 -18.705 1.00 88.00 118 LEU A C 1
ATOM 927 O O . LEU A 1 118 ? 9.419 2.326 -19.430 1.00 88.00 118 LEU A O 1
ATOM 931 N N . VAL A 1 119 ? 11.181 3.468 -18.637 1.00 86.94 119 VAL A N 1
ATOM 932 C CA . VAL A 1 119 ? 10.997 4.663 -19.474 1.00 86.94 119 VAL A CA 1
ATOM 933 C C . VAL A 1 119 ? 11.636 4.491 -20.851 1.00 86.94 119 VAL A C 1
ATOM 935 O O . VAL A 1 119 ? 10.987 4.807 -21.845 1.00 86.94 119 VAL A O 1
ATOM 938 N N . ASP A 1 120 ? 12.835 3.928 -20.939 1.00 79.12 120 ASP A N 1
ATOM 939 C CA . ASP A 1 120 ? 13.606 3.877 -22.186 1.00 79.12 120 ASP A CA 1
ATOM 940 C C . ASP A 1 120 ? 13.145 2.761 -23.140 1.00 79.12 120 ASP A C 1
ATOM 942 O O . ASP A 1 120 ? 13.073 2.965 -24.350 1.00 79.12 120 ASP A O 1
ATOM 946 N N . TYR A 1 121 ? 12.760 1.593 -22.615 1.00 82.94 121 TYR A N 1
ATOM 947 C CA . TYR A 1 121 ? 12.480 0.409 -23.436 1.00 82.94 121 TYR A CA 1
ATOM 948 C C . TYR A 1 121 ? 10.990 0.123 -23.613 1.00 82.94 121 TYR A C 1
ATOM 950 O O . TYR A 1 121 ? 10.153 0.512 -22.793 1.00 82.94 121 TYR A O 1
ATOM 958 N N . ALA A 1 122 ? 10.643 -0.582 -24.692 1.00 88.00 122 ALA A N 1
ATOM 959 C CA . ALA A 1 122 ? 9.292 -1.091 -24.906 1.00 88.00 122 ALA A CA 1
ATOM 960 C C . ALA A 1 122 ? 8.860 -2.028 -23.764 1.00 88.00 122 ALA A C 1
ATOM 962 O O . ALA A 1 122 ? 9.690 -2.609 -23.065 1.00 88.00 122 ALA A O 1
ATOM 963 N N . TRP A 1 123 ? 7.548 -2.146 -23.561 1.00 92.19 123 TRP A N 1
ATOM 964 C CA . TRP A 1 123 ? 6.977 -3.097 -22.611 1.00 92.19 123 TRP A CA 1
ATOM 965 C C . TRP A 1 123 ? 6.494 -4.345 -23.369 1.00 92.19 123 TRP A C 1
ATOM 967 O O . TRP A 1 123 ? 5.861 -4.170 -24.413 1.00 92.19 123 TRP A O 1
ATOM 977 N N . PRO A 1 124 ? 6.787 -5.565 -22.880 1.00 92.38 124 PRO A N 1
ATOM 978 C CA . PRO A 1 124 ? 7.512 -5.856 -21.644 1.00 92.38 124 PRO A CA 1
ATOM 979 C C . PRO A 1 124 ? 9.006 -5.571 -21.813 1.00 92.38 124 PRO A C 1
ATOM 981 O O . PRO A 1 124 ? 9.561 -5.714 -22.899 1.00 92.38 124 PRO A O 1
ATOM 984 N N . VAL A 1 125 ? 9.668 -5.155 -20.732 1.00 86.44 125 VAL A N 1
ATOM 985 C CA . VAL A 1 125 ? 11.117 -4.920 -20.784 1.00 86.44 125 VAL A CA 1
ATOM 986 C C . VAL A 1 125 ? 11.820 -6.271 -20.872 1.00 86.44 125 VAL A C 1
ATOM 988 O O . VAL A 1 125 ? 11.735 -7.068 -19.936 1.00 86.44 125 VAL A O 1
ATOM 991 N N . ILE A 1 126 ? 12.511 -6.512 -21.984 1.00 82.69 126 ILE A N 1
ATOM 992 C CA . ILE A 1 126 ? 13.304 -7.721 -22.215 1.00 82.69 126 ILE A CA 1
ATOM 993 C C . ILE A 1 126 ? 14.760 -7.444 -21.840 1.00 82.69 126 ILE A C 1
ATOM 995 O O . ILE A 1 126 ? 15.377 -6.491 -22.316 1.00 82.69 126 ILE A O 1
ATOM 999 N N . LEU A 1 127 ? 15.287 -8.271 -20.945 1.00 72.88 127 LEU A N 1
ATOM 1000 C CA . LEU A 1 127 ? 16.670 -8.272 -20.501 1.00 72.88 127 LEU A CA 1
ATOM 1001 C C . LEU A 1 127 ? 17.589 -8.870 -21.580 1.00 72.88 127 LEU A C 1
ATOM 1003 O O . LEU A 1 127 ? 17.126 -9.569 -22.481 1.00 72.88 127 LEU A O 1
ATOM 1007 N N . PRO A 1 128 ? 18.910 -8.641 -21.489 1.00 65.25 128 PRO A N 1
ATOM 1008 C CA . PRO A 1 128 ? 19.857 -9.060 -22.528 1.00 65.25 128 PRO A CA 1
ATOM 1009 C C . PRO A 1 128 ? 19.893 -10.572 -22.771 1.00 65.25 128 PRO A C 1
ATOM 1011 O O . PRO A 1 128 ? 20.114 -11.041 -23.879 1.00 65.25 128 PRO A O 1
ATOM 1014 N N . ASP A 1 129 ? 19.623 -11.355 -21.739 1.00 66.25 129 ASP A N 1
ATOM 1015 C CA . ASP A 1 129 ? 19.523 -12.813 -21.822 1.00 66.25 129 ASP A CA 1
ATOM 1016 C C . ASP A 1 129 ? 18.199 -13.314 -22.433 1.00 66.25 129 ASP A C 1
ATOM 1018 O O . ASP A 1 129 ? 17.925 -14.514 -22.417 1.00 66.25 129 ASP A O 1
ATOM 1022 N N . GLY A 1 130 ? 17.376 -12.411 -22.974 1.00 69.69 130 GLY A N 1
ATOM 1023 C CA . GLY A 1 130 ? 16.090 -12.715 -23.596 1.00 69.69 130 GLY A CA 1
ATOM 1024 C C . GLY A 1 130 ? 14.944 -12.903 -22.604 1.00 69.69 130 GLY A C 1
ATOM 1025 O O . GLY A 1 130 ? 13.820 -13.174 -23.027 1.00 69.69 130 GLY A O 1
ATOM 1026 N N . ARG A 1 131 ? 15.188 -12.762 -21.295 1.00 73.69 131 ARG A N 1
ATOM 1027 C CA . ARG A 1 131 ? 14.152 -12.916 -20.266 1.00 73.69 131 ARG A CA 1
ATOM 1028 C C . ARG A 1 131 ? 13.408 -11.613 -20.026 1.00 73.69 131 ARG A C 1
ATOM 1030 O O . ARG A 1 131 ? 13.953 -10.527 -20.163 1.00 73.69 131 ARG A O 1
ATOM 1037 N N . GLU A 1 132 ? 12.162 -11.706 -19.591 1.00 82.19 132 GLU A N 1
ATOM 1038 C CA . GLU A 1 132 ? 11.392 -10.541 -19.155 1.00 82.19 132 GLU A CA 1
ATOM 1039 C C . GLU A 1 132 ? 11.902 -10.026 -17.799 1.00 82.19 132 GLU A C 1
ATOM 1041 O O . GLU A 1 132 ? 12.178 -10.809 -16.881 1.00 82.19 132 GLU A O 1
ATOM 1046 N N . LEU A 1 133 ? 11.965 -8.700 -17.632 1.00 82.44 133 LEU A N 1
ATOM 1047 C CA . LEU A 1 133 ? 12.214 -8.074 -16.335 1.00 82.44 133 LEU A CA 1
ATOM 1048 C C . LEU A 1 133 ? 11.123 -8.506 -15.349 1.00 82.44 133 LEU A C 1
ATOM 1050 O O . LEU A 1 133 ? 9.993 -8.019 -15.409 1.00 82.44 133 LEU A O 1
ATOM 1054 N N . THR A 1 134 ? 11.489 -9.394 -14.424 1.00 83.69 134 THR A N 1
ATOM 1055 C CA . THR A 1 134 ? 10.575 -9.933 -13.418 1.00 83.69 134 THR A CA 1
ATOM 1056 C C . THR A 1 134 ? 10.877 -9.337 -12.050 1.00 83.69 134 THR A C 1
ATOM 1058 O O . THR A 1 134 ? 11.820 -9.713 -11.359 1.00 83.69 134 THR A O 1
ATOM 1061 N N . TYR A 1 135 ? 10.054 -8.371 -11.660 1.00 85.56 135 TYR A N 1
ATOM 1062 C CA . TYR A 1 135 ? 10.081 -7.710 -10.356 1.00 85.56 135 TYR A CA 1
ATOM 1063 C C . TYR A 1 135 ? 8.697 -7.113 -10.054 1.00 85.56 135 TYR A C 1
ATOM 1065 O O . TYR A 1 135 ? 7.840 -7.053 -10.936 1.00 85.56 135 TYR A O 1
ATOM 1073 N N . TYR A 1 136 ? 8.425 -6.645 -8.834 1.00 87.25 136 TYR A N 1
ATOM 1074 C CA . TYR A 1 136 ? 7.167 -5.947 -8.518 1.00 87.25 136 TYR A CA 1
ATOM 1075 C C . TYR A 1 136 ? 7.167 -4.505 -9.069 1.00 87.25 136 TYR A C 1
ATOM 1077 O O . TYR A 1 136 ? 7.191 -3.517 -8.340 1.00 87.25 136 TYR A O 1
ATOM 1085 N N . ILE A 1 137 ? 7.183 -4.412 -10.402 1.00 91.19 137 ILE A N 1
ATOM 1086 C CA . ILE A 1 137 ? 7.330 -3.194 -11.208 1.00 91.19 137 ILE A CA 1
ATOM 1087 C C . ILE A 1 137 ? 6.030 -2.414 -11.395 1.00 91.19 137 ILE A C 1
ATOM 1089 O O . ILE A 1 137 ? 6.076 -1.260 -11.812 1.00 91.19 137 ILE A O 1
ATOM 1093 N N . ALA A 1 138 ? 4.868 -3.018 -11.117 1.00 94.69 138 ALA A N 1
ATOM 1094 C CA . ALA A 1 138 ? 3.578 -2.444 -11.498 1.00 94.69 138 ALA A CA 1
ATOM 1095 C C . ALA A 1 138 ? 3.378 -1.030 -10.928 1.00 94.69 138 ALA A C 1
ATOM 1097 O O . ALA A 1 138 ? 2.883 -0.143 -11.620 1.00 94.69 138 ALA A O 1
ATOM 1098 N N . SER A 1 139 ? 3.834 -0.780 -9.695 1.00 93.31 139 SER A N 1
ATOM 1099 C CA . SER A 1 139 ? 3.763 0.538 -9.050 1.00 93.31 139 SER A CA 1
ATOM 1100 C C . SER A 1 139 ? 4.529 1.639 -9.793 1.00 93.31 139 SER A C 1
ATOM 1102 O O . SER A 1 139 ? 4.225 2.813 -9.603 1.00 93.31 139 SER A O 1
ATOM 1104 N N . TRP A 1 140 ? 5.529 1.280 -10.602 1.00 94.38 140 TRP A N 1
ATOM 1105 C CA . TRP A 1 140 ? 6.334 2.207 -11.396 1.00 94.38 140 TRP A CA 1
ATOM 1106 C C . TRP A 1 140 ? 5.759 2.472 -12.785 1.00 94.38 140 TRP A C 1
ATOM 1108 O O . TRP A 1 140 ? 6.142 3.460 -13.406 1.00 94.38 140 TRP A O 1
ATOM 1118 N N . LEU A 1 141 ? 4.827 1.646 -13.268 1.00 96.81 141 LEU A N 1
ATOM 1119 C CA . LEU A 1 141 ? 4.298 1.781 -14.626 1.00 96.81 141 LEU A CA 1
ATOM 1120 C C . LEU A 1 141 ? 3.561 3.107 -14.861 1.00 96.81 141 LEU A C 1
ATOM 1122 O O . LEU A 1 141 ? 3.829 3.732 -15.884 1.00 96.81 141 LEU A O 1
ATOM 1126 N N . PRO A 1 142 ? 2.694 3.610 -13.956 1.00 97.44 142 PRO A N 1
ATOM 1127 C CA . PRO A 1 142 ? 2.046 4.902 -14.183 1.00 97.44 142 PRO A CA 1
ATOM 1128 C C . PRO A 1 142 ? 3.025 6.081 -14.310 1.00 97.44 142 PRO A C 1
ATOM 1130 O O . PRO A 1 142 ? 2.936 6.797 -15.310 1.00 97.44 142 PRO A O 1
ATOM 1133 N N . PRO A 1 143 ? 3.985 6.300 -13.386 1.00 95.62 143 PRO A N 1
ATOM 1134 C CA . PRO A 1 143 ? 4.958 7.375 -13.565 1.00 95.62 143 PRO A CA 1
ATOM 1135 C C . PRO A 1 143 ? 5.918 7.122 -14.744 1.00 95.62 143 PRO A C 1
ATOM 1137 O O . PRO A 1 143 ? 6.311 8.078 -15.414 1.00 95.62 143 PRO A O 1
ATOM 1140 N N . ALA A 1 144 ? 6.228 5.863 -15.081 1.00 94.19 144 ALA A N 1
ATOM 1141 C CA . ALA A 1 144 ? 7.039 5.542 -16.257 1.00 94.19 144 ALA A CA 1
ATOM 1142 C C . ALA A 1 144 ? 6.311 5.871 -17.570 1.00 94.19 144 ALA A C 1
ATOM 1144 O O . ALA A 1 144 ? 6.924 6.421 -18.480 1.00 94.19 144 ALA A O 1
ATOM 1145 N N . LEU A 1 145 ? 4.998 5.622 -17.660 1.00 96.00 145 LEU A N 1
ATOM 1146 C CA . LEU A 1 145 ? 4.185 6.017 -18.816 1.00 96.00 145 LEU A CA 1
ATOM 1147 C C . LEU A 1 145 ? 4.183 7.539 -19.003 1.00 96.00 145 LEU A C 1
ATOM 1149 O O . LEU A 1 145 ? 4.374 8.019 -20.117 1.00 96.00 145 LEU A O 1
ATOM 1153 N N . LEU A 1 146 ? 3.999 8.301 -17.920 1.00 95.25 146 LEU A N 1
ATOM 1154 C CA . LEU A 1 146 ? 4.071 9.766 -17.977 1.00 95.25 146 LEU A CA 1
ATOM 1155 C C . LEU A 1 146 ? 5.456 10.242 -18.430 1.00 95.25 146 LEU A C 1
ATOM 1157 O O . LEU A 1 146 ? 5.551 11.160 -19.240 1.00 95.25 146 LEU A O 1
ATOM 1161 N N . SER A 1 147 ? 6.519 9.582 -17.966 1.00 92.62 147 SER A N 1
ATOM 1162 C CA . SER A 1 147 ? 7.892 9.872 -18.394 1.00 92.62 147 SER A CA 1
ATOM 1163 C C . SER A 1 147 ? 8.119 9.543 -19.872 1.00 92.62 147 SER A C 1
ATOM 1165 O O . SER A 1 147 ? 8.722 10.348 -20.573 1.00 92.62 147 SER A O 1
ATOM 1167 N N . LYS A 1 148 ? 7.575 8.427 -20.381 1.00 90.88 148 LYS A N 1
ATOM 1168 C CA . LYS A 1 148 ? 7.593 8.097 -21.817 1.00 90.88 148 LYS A CA 1
ATOM 1169 C C . LYS A 1 148 ? 6.898 9.169 -22.650 1.00 90.88 148 LYS A C 1
ATOM 1171 O O . LYS A 1 148 ? 7.436 9.604 -23.659 1.00 90.88 148 LYS A O 1
ATOM 1176 N N . ILE A 1 149 ? 5.716 9.615 -22.222 1.00 92.31 149 ILE A N 1
ATOM 1177 C CA . ILE A 1 149 ? 4.971 10.674 -22.917 1.00 92.31 149 ILE A CA 1
ATOM 1178 C C . ILE A 1 149 ? 5.768 11.983 -22.901 1.00 92.31 149 ILE A C 1
ATOM 1180 O O . ILE A 1 149 ? 5.881 12.638 -23.931 1.00 92.31 149 ILE A O 1
ATOM 1184 N N . ALA A 1 150 ? 6.372 12.347 -21.766 1.00 89.44 150 ALA A N 1
ATOM 1185 C CA . ALA A 1 150 ? 7.234 13.522 -21.682 1.00 89.44 150 ALA A CA 1
ATOM 1186 C C . ALA A 1 150 ? 8.465 13.403 -22.600 1.00 89.44 150 ALA A C 1
ATOM 1188 O O . ALA A 1 150 ? 8.846 14.378 -23.247 1.00 89.44 150 ALA A O 1
ATOM 1189 N N . ALA A 1 151 ? 9.049 12.212 -22.725 1.00 84.75 151 ALA A N 1
ATOM 1190 C CA . ALA A 1 151 ? 10.162 11.966 -23.636 1.00 84.75 151 ALA A CA 1
ATOM 1191 C C . ALA A 1 151 ? 9.782 12.182 -25.108 1.00 84.75 151 ALA A C 1
ATOM 1193 O O . ALA A 1 151 ? 10.551 12.783 -25.855 1.00 84.75 151 ALA A O 1
ATOM 1194 N N . LEU A 1 152 ? 8.559 11.806 -25.509 1.00 85.12 152 LEU A N 1
ATOM 1195 C CA . LEU A 1 152 ? 8.024 12.128 -26.842 1.00 85.12 152 LEU A CA 1
ATOM 1196 C C . LEU A 1 152 ? 7.903 13.644 -27.082 1.00 85.12 152 LEU A C 1
ATOM 1198 O O . LEU A 1 152 ? 7.941 14.089 -28.226 1.00 85.12 152 LEU A O 1
ATOM 1202 N N . CYS A 1 153 ? 7.786 14.441 -26.018 1.00 86.25 153 CYS A N 1
ATOM 1203 C CA . CYS A 1 153 ? 7.793 15.903 -26.069 1.00 86.25 153 CYS A CA 1
ATOM 1204 C C . CYS A 1 153 ? 9.204 16.521 -25.952 1.00 86.25 153 CYS A C 1
ATOM 1206 O O . CYS A 1 153 ? 9.313 17.737 -25.808 1.00 86.25 153 CYS A O 1
ATOM 1208 N N . GLY A 1 154 ? 10.274 15.717 -26.005 1.00 80.69 154 GLY A N 1
ATOM 1209 C CA . GLY A 1 154 ? 11.665 16.184 -25.969 1.00 80.69 154 GLY A CA 1
ATOM 1210 C C . GLY A 1 154 ? 12.263 16.364 -24.569 1.00 80.69 154 GLY A C 1
ATOM 1211 O O . GLY A 1 154 ? 13.344 16.939 -24.440 1.00 80.69 154 GLY A O 1
ATOM 1212 N N . TYR A 1 155 ? 11.593 15.895 -23.512 1.00 79.88 155 TYR A N 1
ATOM 1213 C CA . TYR A 1 155 ? 12.156 15.898 -22.157 1.00 79.88 155 TYR A CA 1
ATOM 1214 C C . TYR A 1 155 ? 13.086 14.695 -21.919 1.00 79.88 155 TYR A C 1
ATOM 1216 O O . TYR A 1 155 ? 12.944 13.650 -22.545 1.00 79.88 155 TYR A O 1
ATOM 1224 N N . SER A 1 156 ? 14.034 14.828 -20.983 1.00 69.44 156 SER A N 1
ATOM 1225 C CA . SER A 1 156 ? 14.936 13.727 -20.607 1.00 69.44 156 SER A CA 1
ATOM 1226 C C . SER A 1 156 ? 14.168 12.543 -20.010 1.00 69.44 156 SER A C 1
ATOM 1228 O O . SER A 1 156 ? 13.260 12.733 -19.196 1.00 69.44 156 SER A O 1
ATOM 1230 N N . THR A 1 157 ? 14.570 11.326 -20.380 1.00 64.50 157 THR A N 1
ATOM 1231 C CA . THR A 1 157 ? 14.014 10.065 -19.869 1.00 64.50 157 THR A CA 1
ATOM 1232 C C . THR A 1 157 ? 14.624 9.634 -18.540 1.00 64.50 157 THR A C 1
ATOM 1234 O O . THR A 1 157 ? 14.052 8.789 -17.849 1.00 64.50 157 THR A O 1
ATOM 1237 N N . SER A 1 158 ? 15.769 10.205 -18.150 1.00 65.75 158 SER A N 1
ATOM 1238 C CA . SER A 1 158 ? 16.510 9.679 -17.009 1.00 65.75 158 SER A CA 1
ATOM 1239 C C . SER A 1 158 ? 15.783 9.949 -15.675 1.00 65.75 158 SER A C 1
ATOM 1241 O O . SER A 1 158 ? 15.375 11.086 -15.406 1.00 65.75 158 SER A O 1
ATOM 1243 N N . PRO A 1 159 ? 15.662 8.929 -14.798 1.00 57.53 159 PRO A N 1
ATOM 1244 C CA . PRO A 1 159 ? 15.055 9.006 -13.463 1.00 57.53 159 PRO A CA 1
ATOM 1245 C C . PRO A 1 159 ? 15.531 10.171 -12.593 1.00 57.53 159 PRO A C 1
ATOM 1247 O O . PRO A 1 159 ? 14.793 10.650 -11.736 1.00 57.53 159 PRO A O 1
ATOM 1250 N N . LEU A 1 160 ? 16.782 10.589 -12.801 1.00 59.88 160 LEU A N 1
ATOM 1251 C CA . LEU A 1 160 ? 17.489 11.588 -12.001 1.00 59.88 160 LEU A CA 1
ATOM 1252 C C . LEU A 1 160 ? 17.321 13.018 -12.552 1.00 59.88 160 LEU A C 1
ATOM 1254 O O . LEU A 1 160 ? 17.800 13.981 -11.947 1.00 59.88 160 LEU A O 1
ATOM 1258 N N . HIS A 1 161 ? 16.624 13.172 -13.685 1.00 61.00 161 HIS A N 1
ATOM 1259 C CA . HIS A 1 161 ? 16.156 14.468 -14.172 1.00 61.00 161 HIS A CA 1
ATOM 1260 C C . HIS A 1 161 ? 14.838 14.864 -13.500 1.00 61.00 161 HIS A C 1
ATOM 1262 O O . HIS A 1 161 ? 14.072 14.026 -13.024 1.00 61.00 161 HIS A O 1
ATOM 1268 N N . ASP A 1 162 ? 14.570 16.173 -13.467 1.00 68.75 162 ASP A N 1
ATOM 1269 C CA . ASP A 1 162 ? 13.512 16.753 -12.634 1.00 68.75 162 ASP A CA 1
ATOM 1270 C C . ASP A 1 162 ? 12.117 16.168 -12.917 1.00 68.75 162 ASP A C 1
ATOM 1272 O O . ASP A 1 162 ? 11.357 15.948 -11.977 1.00 68.75 162 ASP A O 1
ATOM 1276 N N . LEU A 1 163 ? 11.777 15.861 -14.176 1.00 83.00 163 LEU A N 1
ATOM 1277 C CA . LEU A 1 163 ? 10.431 15.405 -14.554 1.00 83.00 163 LEU A CA 1
ATOM 1278 C C . LEU A 1 163 ? 10.137 13.930 -14.213 1.00 83.00 163 LEU A C 1
ATOM 1280 O O . LEU A 1 163 ? 9.150 13.697 -13.509 1.00 83.00 163 LEU A O 1
ATOM 1284 N N . PRO A 1 164 ? 10.946 12.929 -14.628 1.00 84.62 164 PRO A N 1
ATOM 1285 C CA . PRO A 1 164 ? 10.683 11.534 -14.267 1.00 84.62 164 PRO A CA 1
ATOM 1286 C C . PRO A 1 164 ? 10.660 11.297 -12.753 1.00 84.62 164 PRO A C 1
ATOM 1288 O O . PRO A 1 164 ? 9.763 10.609 -12.252 1.00 84.62 164 PRO A O 1
ATOM 1291 N N . GLY A 1 165 ? 11.587 11.916 -12.013 1.00 85.38 165 GLY A N 1
ATOM 1292 C CA . GLY A 1 165 ? 11.600 11.881 -10.551 1.00 85.38 165 GLY A CA 1
ATOM 1293 C C . GLY A 1 165 ? 10.380 12.571 -9.928 1.00 85.38 165 GLY A C 1
ATOM 1294 O O . GLY A 1 165 ? 9.823 12.073 -8.946 1.00 85.38 165 GLY A O 1
ATOM 1295 N N . LEU A 1 166 ? 9.901 13.677 -10.517 1.00 90.12 166 LEU A N 1
ATOM 1296 C CA . LEU A 1 166 ? 8.684 14.363 -10.072 1.00 90.12 166 LEU A CA 1
ATOM 1297 C C . LEU A 1 166 ? 7.437 13.494 -10.268 1.00 90.12 166 LEU A C 1
ATOM 1299 O O . LEU A 1 166 ? 6.610 13.424 -9.360 1.00 90.12 166 LEU A O 1
ATOM 1303 N N . PHE A 1 167 ? 7.293 12.800 -11.401 1.00 94.19 167 PHE A N 1
ATOM 1304 C CA . PHE A 1 167 ? 6.165 11.886 -11.609 1.00 94.19 167 PHE A CA 1
ATOM 1305 C C . PHE A 1 167 ? 6.157 10.758 -10.580 1.00 94.19 167 PHE A C 1
ATOM 1307 O O . PHE A 1 167 ? 5.102 10.450 -10.020 1.00 94.19 167 PHE A O 1
ATOM 1314 N N . LEU A 1 168 ? 7.326 10.194 -10.269 1.00 91.62 168 LEU A N 1
ATOM 1315 C CA . LEU A 1 168 ? 7.459 9.166 -9.241 1.00 91.62 168 LEU A CA 1
ATOM 1316 C C . LEU A 1 168 ? 7.105 9.704 -7.843 1.00 91.62 168 LEU A C 1
ATOM 1318 O O . LEU A 1 168 ? 6.370 9.050 -7.099 1.00 91.62 168 LEU A O 1
ATOM 1322 N N . TYR A 1 169 ? 7.555 10.916 -7.504 1.00 93.12 169 TYR A N 1
ATOM 1323 C CA . TYR A 1 169 ? 7.185 11.600 -6.261 1.00 93.12 169 TYR A CA 1
ATOM 1324 C C . TYR A 1 169 ? 5.674 11.836 -6.161 1.00 93.12 169 TYR A C 1
ATOM 1326 O O . TYR A 1 169 ? 5.055 11.464 -5.161 1.00 93.12 169 TYR A O 1
ATOM 1334 N N . LEU A 1 170 ? 5.060 12.423 -7.193 1.00 95.44 170 LEU A N 1
ATOM 1335 C CA . LEU A 1 170 ? 3.629 12.732 -7.213 1.00 95.44 170 LEU A CA 1
ATOM 1336 C C . LEU A 1 170 ? 2.787 11.459 -7.114 1.00 95.44 170 LEU A C 1
ATOM 1338 O O . LEU A 1 170 ? 1.822 11.419 -6.349 1.00 95.44 170 LEU A O 1
ATOM 1342 N N . TRP A 1 171 ? 3.180 10.407 -7.836 1.00 96.38 171 TRP A N 1
ATOM 1343 C CA . TRP A 1 171 ? 2.491 9.123 -7.8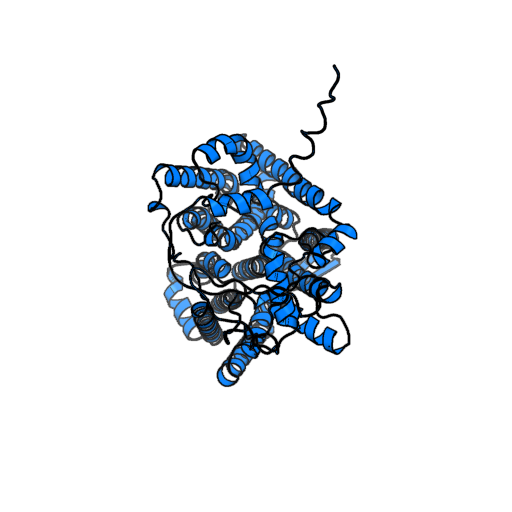23 1.00 96.38 171 TRP A CA 1
ATOM 1344 C C . TRP A 1 171 ? 2.485 8.486 -6.430 1.00 96.38 171 TRP A C 1
ATOM 1346 O O . TRP A 1 171 ? 1.420 8.130 -5.923 1.00 96.38 171 TRP A O 1
ATOM 1356 N N . ASN A 1 172 ? 3.642 8.386 -5.771 1.00 95.00 172 ASN A N 1
ATOM 1357 C CA . ASN A 1 172 ? 3.728 7.792 -4.432 1.00 95.00 172 ASN A CA 1
ATOM 1358 C C . ASN A 1 172 ? 3.070 8.676 -3.360 1.00 95.00 172 ASN A C 1
ATOM 1360 O O . ASN A 1 172 ? 2.371 8.175 -2.474 1.00 95.00 172 ASN A O 1
ATOM 1364 N N . THR A 1 173 ? 3.196 9.999 -3.483 1.00 96.38 173 THR A N 1
ATOM 1365 C CA . THR A 1 173 ? 2.523 10.959 -2.594 1.00 96.38 173 THR A CA 1
ATOM 1366 C C . THR A 1 173 ? 1.006 10.855 -2.693 1.00 96.38 173 THR A C 1
ATOM 1368 O O . THR A 1 173 ? 0.322 10.869 -1.666 1.00 96.38 173 THR A O 1
ATOM 1371 N N . ALA A 1 174 ? 0.464 10.661 -3.898 1.00 97.88 174 ALA A N 1
ATOM 1372 C CA . ALA A 1 174 ? -0.966 10.462 -4.095 1.00 97.88 174 ALA A CA 1
ATOM 1373 C C . ALA A 1 174 ? -1.494 9.227 -3.340 1.00 97.88 174 ALA A C 1
ATOM 1375 O O . ALA A 1 174 ? -2.529 9.332 -2.682 1.00 97.88 174 ALA A O 1
ATOM 1376 N N . ALA A 1 175 ? -0.777 8.095 -3.339 1.00 97.81 175 ALA A N 1
ATOM 1377 C CA . ALA A 1 175 ? -1.160 6.917 -2.547 1.00 97.81 175 ALA A CA 1
ATOM 1378 C C . ALA A 1 175 ? -1.228 7.207 -1.042 1.00 97.81 175 ALA A C 1
ATOM 1380 O O . ALA A 1 175 ? -2.180 6.798 -0.368 1.00 97.81 175 ALA A O 1
ATOM 1381 N N . VAL A 1 176 ? -0.238 7.922 -0.501 1.00 97.44 176 VAL A N 1
ATOM 1382 C CA . VAL A 1 176 ? -0.194 8.269 0.929 1.00 97.44 176 VAL A CA 1
ATOM 1383 C C . VAL A 1 176 ? -1.329 9.232 1.290 1.00 97.44 176 VAL A C 1
ATOM 1385 O O . VAL A 1 176 ? -2.024 9.020 2.286 1.00 97.44 176 VAL A O 1
ATOM 1388 N N . ILE A 1 177 ? -1.590 10.242 0.454 1.00 98.31 177 ILE A N 1
ATOM 1389 C CA . ILE A 1 177 ? -2.721 11.163 0.638 1.00 98.31 177 ILE A CA 1
ATOM 1390 C C . ILE A 1 177 ? -4.050 10.402 0.581 1.00 98.31 177 ILE A C 1
ATOM 1392 O O . ILE A 1 177 ? -4.885 10.564 1.471 1.00 98.31 177 ILE A O 1
ATOM 1396 N N . LEU A 1 178 ? -4.247 9.531 -0.412 1.00 98.50 178 LEU A N 1
ATOM 1397 C CA . LEU A 1 178 ? -5.455 8.710 -0.523 1.00 98.50 178 LEU A CA 1
ATOM 1398 C C . LEU A 1 178 ? -5.622 7.794 0.695 1.00 98.50 178 LEU A C 1
ATOM 1400 O O . LEU A 1 178 ? -6.731 7.679 1.213 1.00 98.50 178 LEU A O 1
ATOM 1404 N N . THR A 1 179 ? -4.535 7.222 1.219 1.00 98.44 179 THR A N 1
ATOM 1405 C CA . THR A 1 179 ? -4.552 6.426 2.457 1.00 98.44 179 THR A CA 1
ATOM 1406 C C . THR A 1 179 ? -5.070 7.255 3.631 1.00 98.44 179 THR A C 1
ATOM 1408 O O . THR A 1 179 ? -5.963 6.811 4.355 1.00 98.44 179 THR A O 1
ATOM 1411 N N . ILE A 1 180 ? -4.554 8.476 3.806 1.00 97.81 180 ILE A N 1
ATOM 1412 C CA . ILE A 1 180 ? -4.994 9.401 4.860 1.00 97.81 180 ILE A CA 1
ATOM 1413 C C . ILE A 1 180 ? -6.479 9.753 4.694 1.00 97.81 180 ILE A C 1
ATOM 1415 O O . ILE A 1 180 ? -7.241 9.701 5.662 1.00 97.81 180 ILE A O 1
ATOM 1419 N N . LEU A 1 181 ? -6.918 10.059 3.473 1.00 97.81 181 LEU A N 1
ATOM 1420 C CA . LEU A 1 181 ? -8.315 10.389 3.188 1.00 97.81 181 LEU A CA 1
ATOM 1421 C C . LEU A 1 181 ? -9.257 9.204 3.460 1.00 97.81 181 LEU A C 1
ATOM 1423 O O . LEU A 1 181 ? -10.312 9.386 4.075 1.00 97.81 181 LEU A O 1
ATOM 1427 N N . VAL A 1 182 ? -8.880 7.984 3.061 1.00 97.56 182 VAL A N 1
ATOM 1428 C CA . VAL A 1 182 ? -9.645 6.760 3.360 1.00 97.56 182 VAL A CA 1
ATOM 1429 C C . VAL A 1 182 ? -9.676 6.503 4.870 1.00 97.56 182 VAL A C 1
ATOM 1431 O O . VAL A 1 182 ? -10.743 6.225 5.422 1.00 97.56 182 VAL A O 1
ATOM 1434 N N . ALA A 1 183 ? -8.555 6.681 5.575 1.00 97.00 183 ALA A N 1
ATOM 1435 C CA . ALA A 1 183 ? -8.497 6.575 7.032 1.00 97.00 183 ALA A CA 1
ATOM 1436 C C . ALA A 1 183 ? -9.446 7.570 7.723 1.00 97.00 183 ALA A C 1
ATOM 1438 O O . ALA A 1 183 ? -10.153 7.205 8.664 1.00 97.00 183 ALA A O 1
ATOM 1439 N N . TYR A 1 184 ? -9.544 8.805 7.232 1.00 95.56 184 TYR A N 1
ATOM 1440 C CA . TYR A 1 184 ? -10.503 9.787 7.742 1.00 95.56 184 TYR A CA 1
ATOM 1441 C C . TYR A 1 184 ? -11.958 9.422 7.452 1.00 95.56 184 TYR A C 1
ATOM 1443 O O . TYR A 1 184 ? -12.821 9.658 8.302 1.00 95.56 184 TYR A O 1
ATOM 1451 N N . CYS A 1 185 ? -12.235 8.773 6.318 1.00 94.69 185 CYS A N 1
ATOM 1452 C CA . CYS A 1 185 ? -13.550 8.190 6.049 1.00 94.69 185 CYS A CA 1
ATOM 1453 C C . CYS A 1 185 ? -13.892 7.075 7.055 1.00 94.69 185 CYS A C 1
ATOM 1455 O O . CYS A 1 185 ? -15.026 7.003 7.519 1.00 94.69 185 CYS A O 1
ATOM 1457 N N . ILE A 1 186 ? -12.918 6.246 7.448 1.00 94.44 186 ILE A N 1
ATOM 1458 C CA . ILE A 1 186 ? -13.090 5.175 8.451 1.00 94.44 186 ILE A CA 1
ATOM 1459 C C . ILE A 1 186 ? -13.280 5.739 9.863 1.00 94.44 186 ILE A C 1
ATOM 1461 O O . ILE A 1 186 ? -14.048 5.202 10.665 1.00 94.44 186 ILE A O 1
ATOM 1465 N N . LEU A 1 187 ? -12.549 6.801 10.198 1.00 93.19 187 LEU A N 1
ATOM 1466 C CA . LEU A 1 187 ? -12.627 7.462 11.499 1.00 93.19 187 LEU A CA 1
ATOM 1467 C C . LEU A 1 187 ? -13.839 8.395 11.619 1.00 93.19 187 LEU A C 1
ATOM 1469 O O . LEU A 1 187 ? -14.170 8.792 12.734 1.00 93.19 187 LEU A O 1
ATOM 1473 N N . ASN A 1 188 ? -14.480 8.745 10.498 1.00 92.38 188 ASN A N 1
ATOM 1474 C CA . ASN A 1 188 ? -15.518 9.774 10.397 1.00 92.38 188 ASN A CA 1
ATOM 1475 C C . ASN A 1 188 ? -15.095 11.123 11.009 1.00 92.38 188 ASN A C 1
ATOM 1477 O O . ASN A 1 188 ? -15.917 11.837 11.580 1.00 92.38 188 ASN A O 1
ATOM 1481 N N . ARG A 1 189 ? -13.802 11.460 10.925 1.00 92.19 189 ARG A N 1
ATOM 1482 C CA . ARG A 1 189 ? -13.232 12.729 11.404 1.00 92.19 189 ARG A CA 1
ATOM 1483 C C . ARG A 1 189 ? -11.834 12.953 10.839 1.00 92.19 189 ARG A C 1
ATOM 1485 O O . ARG A 1 189 ? -11.090 11.991 10.644 1.00 92.19 189 ARG A O 1
ATOM 1492 N N . ILE A 1 190 ? -11.446 14.218 10.688 1.00 92.50 190 ILE A N 1
ATOM 1493 C CA . ILE A 1 190 ? -10.061 14.599 10.385 1.00 92.50 190 ILE A CA 1
ATOM 1494 C C . ILE A 1 190 ? -9.249 14.616 11.686 1.00 92.50 190 ILE A C 1
ATOM 1496 O O . ILE A 1 190 ? -9.608 15.282 12.662 1.00 92.50 190 ILE A O 1
ATOM 1500 N N . SER A 1 191 ? -8.143 13.869 11.725 1.00 90.44 191 SER A N 1
ATOM 1501 C CA . SER A 1 191 ? -7.291 13.766 12.912 1.00 90.44 191 SER A CA 1
ATOM 1502 C C . SER A 1 191 ? -5.811 13.749 12.548 1.00 90.44 191 SER A C 1
ATOM 1504 O O . SER A 1 191 ? -5.337 12.826 11.887 1.00 90.44 191 SER A O 1
ATOM 1506 N N . LEU A 1 192 ? -5.062 14.736 13.044 1.00 88.38 192 LEU A N 1
ATOM 1507 C CA . LEU A 1 192 ? -3.601 14.746 12.931 1.00 88.38 192 LEU A CA 1
ATOM 1508 C C . LEU A 1 192 ? -2.944 13.631 13.751 1.00 88.38 192 LEU A C 1
ATOM 1510 O O . LEU A 1 192 ? -1.856 13.196 13.401 1.00 88.38 192 LEU A O 1
ATOM 1514 N N . LEU A 1 193 ? -3.624 13.107 14.778 1.00 87.00 193 LEU A N 1
ATOM 1515 C CA . LEU A 1 193 ? -3.126 11.966 15.551 1.00 87.00 193 LEU A CA 1
ATOM 1516 C C . LEU A 1 193 ? -2.920 10.730 14.673 1.00 87.00 193 LEU A C 1
ATOM 1518 O O . LEU A 1 193 ? -1.971 9.993 14.898 1.00 87.00 193 LEU A O 1
ATOM 1522 N N . PHE A 1 194 ? -3.761 10.522 13.657 1.00 89.62 194 PHE A N 1
ATOM 1523 C CA . PHE A 1 194 ? -3.563 9.414 12.724 1.00 89.62 194 PHE A CA 1
ATOM 1524 C C . PHE A 1 194 ? -2.257 9.554 11.952 1.00 89.62 194 PHE A C 1
ATOM 1526 O O . PHE A 1 194 ? -1.466 8.621 11.938 1.00 89.62 194 PHE A O 1
ATOM 1533 N N . VAL A 1 195 ? -2.021 10.723 11.357 1.00 86.94 195 VAL A N 1
ATOM 1534 C CA . VAL A 1 195 ? -0.804 11.012 10.582 1.00 86.94 195 VAL A CA 1
ATOM 1535 C C . VAL A 1 195 ? 0.426 10.890 11.473 1.00 86.94 195 VAL A C 1
ATOM 1537 O O . VAL A 1 195 ? 1.410 10.256 11.104 1.00 86.94 195 VAL A O 1
ATOM 1540 N N . PHE A 1 196 ? 0.318 11.426 12.687 1.00 84.38 196 PHE A N 1
ATOM 1541 C CA . PHE A 1 196 ? 1.336 11.314 13.713 1.00 84.38 196 PHE A CA 1
ATOM 1542 C C . PHE A 1 196 ? 1.656 9.850 14.018 1.00 84.38 196 PHE A C 1
ATOM 1544 O O . PHE A 1 196 ? 2.798 9.452 13.843 1.00 84.38 196 PHE A O 1
ATOM 1551 N N . PHE A 1 197 ? 0.672 9.013 14.374 1.00 85.56 197 PHE A N 1
ATOM 1552 C CA . PHE A 1 197 ? 0.915 7.589 14.640 1.00 85.56 197 PHE A CA 1
ATOM 1553 C C . PHE A 1 197 ? 1.338 6.795 13.405 1.00 85.56 197 PHE A C 1
ATOM 1555 O O . PHE A 1 197 ? 2.031 5.794 13.545 1.00 85.56 197 PHE A O 1
ATOM 1562 N N . LEU A 1 198 ? 0.922 7.191 12.205 1.00 88.38 198 LEU A N 1
ATOM 1563 C CA . LEU A 1 198 ? 1.329 6.520 10.975 1.00 88.38 198 LEU A CA 1
ATOM 1564 C C . LEU A 1 198 ? 2.840 6.649 10.765 1.00 88.38 198 LEU A C 1
ATOM 1566 O O . LEU A 1 198 ? 3.508 5.646 10.538 1.00 88.38 198 LEU A O 1
ATOM 1570 N N . PHE A 1 199 ? 3.391 7.854 10.911 1.00 84.00 199 PH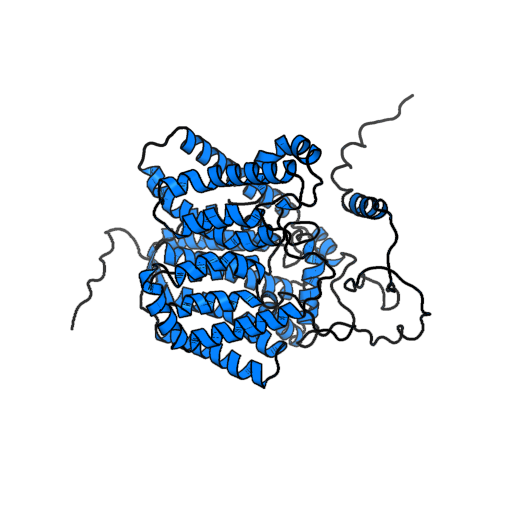E A N 1
ATOM 1571 C CA . PHE A 1 199 ? 4.824 8.086 10.705 1.00 84.00 199 PHE A CA 1
ATOM 1572 C C . PHE A 1 199 ? 5.677 7.839 11.963 1.00 84.00 199 PHE A C 1
ATOM 1574 O O . PHE A 1 199 ? 6.852 7.509 11.867 1.00 84.00 199 PHE A O 1
ATOM 1581 N N . ALA A 1 200 ? 5.086 7.916 13.154 1.00 75.75 200 ALA A N 1
ATOM 1582 C CA . ALA A 1 200 ? 5.745 7.683 14.442 1.00 75.75 200 ALA A CA 1
ATOM 1583 C C . ALA A 1 200 ? 6.177 6.238 14.715 1.00 75.75 200 ALA A C 1
ATOM 1585 O O . ALA A 1 200 ? 7.114 5.977 15.482 1.00 75.75 200 ALA A O 1
ATOM 1586 N N . LEU A 1 201 ? 5.415 5.270 14.210 1.00 74.25 201 LEU A N 1
ATOM 1587 C CA . LEU A 1 201 ? 5.544 3.864 14.584 1.00 74.25 201 LEU A CA 1
ATOM 1588 C C . LEU A 1 201 ? 6.680 3.179 13.811 1.00 74.25 201 LEU A C 1
ATOM 1590 O O . LEU A 1 201 ? 6.459 2.147 13.205 1.00 74.25 201 LEU A O 1
ATOM 1594 N N . ASP A 1 202 ? 7.887 3.758 13.839 1.00 68.38 202 ASP A N 1
ATOM 1595 C CA . ASP A 1 202 ? 9.037 3.345 13.023 1.00 68.38 202 ASP A CA 1
ATOM 1596 C C . ASP A 1 202 ? 10.130 2.505 13.733 1.00 68.38 202 ASP A C 1
ATOM 1598 O O . ASP A 1 202 ? 10.123 2.387 14.966 1.00 68.38 202 ASP A O 1
ATOM 1602 N N . SER A 1 203 ? 11.061 1.953 12.931 1.00 56.22 203 SER A N 1
ATOM 1603 C CA . SER A 1 203 ? 12.198 1.059 13.246 1.00 56.22 203 SER A CA 1
ATOM 1604 C C . SER A 1 203 ? 13.196 1.593 14.266 1.00 56.22 203 SER A C 1
ATOM 1606 O O . SER A 1 203 ? 13.856 0.817 14.952 1.00 56.22 203 SER A O 1
ATOM 1608 N N . THR A 1 204 ? 13.262 2.908 14.446 1.00 50.53 204 THR A N 1
ATOM 1609 C CA . THR A 1 204 ? 14.027 3.560 15.518 1.00 50.53 204 THR A CA 1
ATOM 1610 C C . THR A 1 204 ? 13.609 3.091 16.909 1.00 50.53 204 THR A C 1
ATOM 1612 O O . THR A 1 204 ? 14.382 3.226 17.847 1.00 50.53 204 THR A O 1
ATOM 1615 N N . PHE A 1 205 ? 12.434 2.468 17.061 1.00 48.75 205 PHE A N 1
ATOM 1616 C CA . PHE A 1 205 ? 12.061 1.783 18.299 1.00 48.75 205 PHE A CA 1
ATOM 1617 C C . PHE A 1 205 ? 13.019 0.638 18.660 1.00 48.75 205 PHE A C 1
ATOM 1619 O O . PHE A 1 205 ? 13.392 0.495 19.822 1.00 48.75 205 PHE A O 1
ATOM 1626 N N . HIS A 1 206 ? 13.454 -0.133 17.656 1.00 50.94 206 HIS A N 1
ATOM 1627 C CA . HIS A 1 206 ? 14.471 -1.172 17.800 1.00 50.94 206 HIS A CA 1
ATOM 1628 C C . HIS A 1 206 ? 15.795 -0.533 18.235 1.00 50.94 206 HIS A C 1
ATOM 1630 O O . HIS A 1 206 ? 16.323 -0.875 19.285 1.00 50.94 206 HIS A O 1
ATOM 1636 N N . ASN A 1 207 ? 16.265 0.487 17.513 1.00 50.28 207 ASN A N 1
ATOM 1637 C CA . ASN A 1 207 ? 17.551 1.135 17.789 1.00 50.28 207 ASN A CA 1
ATOM 1638 C C . ASN 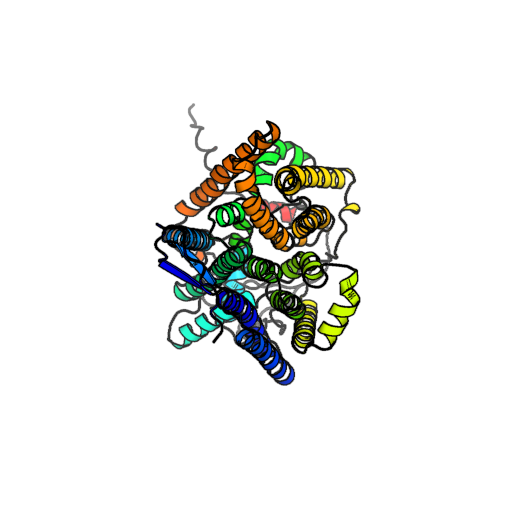A 1 207 ? 17.576 2.008 19.055 1.00 50.28 207 ASN A C 1
ATOM 1640 O O . ASN A 1 207 ? 18.652 2.295 19.545 1.00 50.28 207 ASN A O 1
ATOM 1644 N N . MET A 1 208 ? 16.446 2.460 19.601 1.00 48.69 208 MET A N 1
ATOM 1645 C CA . MET A 1 208 ? 16.430 3.298 20.813 1.00 48.69 208 MET A CA 1
ATOM 1646 C C . MET A 1 208 ? 16.395 2.462 22.097 1.00 48.69 208 MET A C 1
ATOM 1648 O O . MET A 1 208 ? 16.907 2.890 23.125 1.00 48.69 208 MET A O 1
ATOM 1652 N N . ILE A 1 209 ? 15.799 1.268 22.038 1.00 50.34 209 ILE A N 1
ATOM 1653 C CA . ILE A 1 209 ? 15.644 0.383 23.202 1.00 50.34 209 ILE A CA 1
ATOM 1654 C C . ILE A 1 209 ? 16.682 -0.728 23.183 1.00 50.34 209 ILE A C 1
ATOM 1656 O O . ILE A 1 209 ? 17.308 -1.002 24.203 1.00 50.34 209 ILE A O 1
ATOM 1660 N N . LEU A 1 210 ? 16.909 -1.330 22.015 1.00 50.66 210 LEU A N 1
ATOM 1661 C CA . LEU A 1 210 ? 18.024 -2.244 21.834 1.00 50.66 210 LEU A CA 1
ATOM 1662 C C . LEU A 1 210 ? 19.319 -1.511 21.518 1.00 50.66 210 LEU A C 1
ATOM 1664 O O . LEU A 1 210 ? 20.340 -2.122 21.728 1.00 50.66 210 LEU A O 1
ATOM 1668 N N . GLY A 1 211 ? 19.323 -0.237 21.106 1.00 51.62 211 GLY A N 1
ATOM 1669 C CA . GLY A 1 211 ? 20.547 0.565 20.898 1.00 51.62 211 GLY A CA 1
ATOM 1670 C C . GLY A 1 211 ? 21.577 0.437 22.019 1.00 51.62 211 GLY A C 1
ATOM 1671 O O . GLY A 1 211 ? 22.701 0.002 21.768 1.00 51.62 211 GLY A O 1
ATOM 1672 N N . PRO A 1 212 ? 21.184 0.730 23.269 1.00 52.53 212 PRO A N 1
ATOM 1673 C CA . PRO A 1 212 ? 22.044 0.541 24.436 1.00 52.53 212 PRO A CA 1
ATOM 1674 C C . PRO A 1 212 ? 22.416 -0.926 24.694 1.00 52.53 212 PRO A C 1
ATOM 1676 O O . PRO A 1 212 ? 23.467 -1.210 25.255 1.00 52.53 212 PRO A O 1
ATOM 1679 N N . LEU A 1 213 ? 21.562 -1.861 24.271 1.00 49.88 213 LEU A N 1
ATOM 1680 C CA . LEU A 1 213 ? 21.792 -3.300 24.369 1.00 49.88 213 LEU A CA 1
ATOM 1681 C C . LEU A 1 213 ? 22.522 -3.859 23.139 1.00 49.88 213 LEU A C 1
ATOM 1683 O O . LEU A 1 213 ? 22.893 -5.023 23.157 1.00 49.88 213 LEU A O 1
ATOM 1687 N N . THR A 1 214 ? 22.762 -3.068 22.086 1.00 51.41 214 THR A N 1
ATOM 1688 C CA . THR A 1 214 ? 23.276 -3.539 20.793 1.00 51.41 214 THR A CA 1
ATOM 1689 C C . THR A 1 214 ? 24.627 -4.206 20.938 1.00 51.41 214 THR A C 1
ATOM 1691 O O . THR A 1 214 ? 24.788 -5.209 20.272 1.00 51.41 214 THR A O 1
ATOM 1694 N N . PRO A 1 215 ? 25.560 -3.758 21.805 1.00 51.38 215 PRO A N 1
ATOM 1695 C CA . PRO A 1 215 ? 26.806 -4.485 22.045 1.00 51.38 215 PRO A CA 1
ATOM 1696 C C . PRO A 1 215 ? 26.587 -5.880 22.647 1.00 51.38 215 PRO A C 1
ATOM 1698 O O . PRO A 1 215 ? 27.314 -6.807 22.322 1.00 51.38 215 PRO A O 1
ATOM 1701 N N . ILE A 1 216 ? 25.574 -6.044 23.504 1.00 52.31 216 ILE A N 1
ATOM 1702 C CA . ILE A 1 216 ? 25.207 -7.332 24.118 1.00 52.31 216 ILE A CA 1
ATOM 1703 C C . ILE A 1 216 ? 24.475 -8.202 23.093 1.00 52.31 216 ILE A C 1
ATOM 1705 O O . ILE A 1 216 ? 24.759 -9.387 22.952 1.00 52.31 216 ILE A O 1
ATOM 1709 N N . VAL A 1 217 ? 23.553 -7.599 22.341 1.00 51.34 217 VAL A N 1
ATOM 1710 C CA . VAL A 1 217 ? 22.784 -8.267 21.296 1.00 51.34 217 VAL A CA 1
ATOM 1711 C C . VAL A 1 217 ? 23.718 -8.699 20.169 1.00 51.34 217 VAL A C 1
ATOM 1713 O O . VAL A 1 217 ? 23.684 -9.861 19.819 1.00 51.34 217 VAL A O 1
ATOM 1716 N N . SER A 1 218 ? 24.611 -7.843 19.666 1.00 49.91 218 SER A N 1
ATOM 1717 C CA . SER A 1 218 ? 25.593 -8.159 18.615 1.00 49.91 218 SER A CA 1
ATOM 1718 C C . SER A 1 218 ? 26.659 -9.164 19.053 1.00 49.91 218 SER A C 1
ATOM 1720 O O . SER A 1 218 ? 27.215 -9.852 18.204 1.00 49.91 218 SER A O 1
ATOM 1722 N N . TYR A 1 219 ? 26.919 -9.306 20.357 1.00 49.19 219 TYR A N 1
ATOM 1723 C CA . TYR A 1 219 ? 27.763 -10.381 20.890 1.00 49.19 219 TYR A CA 1
ATOM 1724 C C . TYR A 1 219 ? 27.070 -11.753 20.830 1.00 49.19 219 TYR A C 1
ATOM 1726 O O . TYR A 1 219 ? 27.725 -12.782 20.702 1.00 49.19 219 TYR A O 1
ATOM 1734 N N . ILE A 1 220 ? 25.735 -11.768 20.877 1.00 49.97 220 ILE A N 1
ATOM 1735 C CA . ILE A 1 220 ? 24.890 -12.966 20.745 1.00 49.97 220 ILE A CA 1
ATOM 1736 C C . ILE A 1 220 ? 24.511 -13.208 19.266 1.00 49.97 220 ILE A C 1
ATOM 1738 O O . ILE A 1 220 ? 23.959 -14.251 18.926 1.00 49.97 220 ILE A O 1
ATOM 1742 N N . TYR A 1 221 ? 24.803 -12.259 18.369 1.00 54.22 221 TYR A N 1
ATOM 1743 C CA . TYR A 1 221 ? 24.090 -12.120 17.104 1.00 54.22 221 TYR A CA 1
ATOM 1744 C C . TYR A 1 221 ? 25.003 -11.760 15.910 1.00 54.22 221 TYR A C 1
ATOM 1746 O O . TYR A 1 221 ? 25.580 -10.671 15.888 1.00 54.22 221 TYR A O 1
ATOM 1754 N N . PRO A 1 222 ? 25.067 -12.571 14.836 1.00 51.59 222 PRO A N 1
ATOM 1755 C CA . PRO A 1 222 ? 25.600 -12.128 13.548 1.00 51.59 222 PRO A CA 1
ATOM 1756 C C . PRO A 1 222 ? 24.573 -11.213 12.873 1.00 51.59 222 PRO A C 1
ATOM 1758 O O . PRO A 1 222 ? 23.504 -11.687 12.500 1.00 51.59 222 PRO A O 1
ATOM 1761 N N . THR A 1 223 ? 24.893 -9.923 12.709 1.00 51.81 223 THR A N 1
ATOM 1762 C CA . THR A 1 223 ? 24.045 -8.781 12.268 1.00 51.81 223 THR A CA 1
ATOM 1763 C C . THR A 1 223 ? 23.058 -8.999 11.099 1.00 51.81 223 THR A C 1
ATOM 1765 O O . THR A 1 223 ? 22.148 -8.184 10.938 1.00 51.81 223 THR A O 1
ATOM 1768 N N . SER A 1 224 ? 23.167 -10.091 10.341 1.00 47.12 224 SER A N 1
ATOM 1769 C CA . SER A 1 224 ? 22.417 -10.431 9.122 1.00 47.12 224 SER A CA 1
ATOM 1770 C C . SER A 1 224 ? 21.068 -11.163 9.286 1.00 47.12 224 SER A C 1
ATOM 1772 O O . SER A 1 224 ? 20.414 -11.418 8.289 1.00 47.12 224 SER A O 1
ATOM 1774 N N . LEU A 1 225 ? 20.603 -11.516 10.488 1.00 51.31 225 LEU A N 1
ATOM 1775 C CA . LEU A 1 225 ? 19.280 -12.170 10.715 1.00 51.31 225 LEU A CA 1
ATOM 1776 C C . LEU A 1 225 ? 18.438 -11.441 11.794 1.00 51.31 225 LEU A C 1
ATOM 1778 O O . LEU A 1 225 ? 17.490 -12.010 12.337 1.00 51.31 225 LEU A O 1
ATOM 1782 N N . MET A 1 226 ? 18.760 -10.180 12.143 1.00 57.00 226 MET A N 1
ATOM 1783 C CA . MET A 1 226 ? 17.996 -9.453 13.172 1.00 57.00 226 MET A CA 1
ATOM 1784 C C . MET A 1 226 ? 16.556 -9.247 12.677 1.00 57.00 226 MET A C 1
ATOM 1786 O O . MET A 1 226 ? 16.375 -8.602 11.637 1.00 57.00 226 MET A O 1
ATOM 1790 N N . PRO A 1 227 ? 15.512 -9.683 13.409 1.00 60.44 227 PRO A N 1
ATOM 1791 C CA . PRO A 1 227 ? 14.145 -9.315 13.069 1.00 60.44 227 PRO A CA 1
ATOM 1792 C C . PRO A 1 227 ? 13.954 -7.816 13.317 1.00 60.44 227 PRO A C 1
ATOM 1794 O O . PRO A 1 227 ? 13.880 -7.340 14.453 1.00 60.44 227 PRO A O 1
ATOM 1797 N N . ARG A 1 228 ? 13.887 -7.050 12.228 1.00 67.88 228 ARG A N 1
ATOM 1798 C CA . ARG A 1 228 ? 13.673 -5.603 12.271 1.00 67.88 228 ARG A CA 1
ATOM 1799 C C . ARG A 1 228 ? 12.214 -5.293 11.967 1.00 67.88 228 ARG A C 1
ATOM 1801 O O . ARG A 1 228 ? 11.764 -5.399 10.831 1.00 67.88 228 ARG A O 1
ATOM 1808 N N . PHE A 1 229 ? 11.481 -4.859 12.989 1.00 76.00 229 PHE A N 1
ATOM 1809 C CA . PHE A 1 229 ? 10.168 -4.247 12.805 1.00 76.00 229 PHE A CA 1
ATOM 1810 C C . PHE A 1 229 ? 10.355 -2.847 12.228 1.00 76.00 229 PHE A C 1
ATOM 1812 O O . PHE A 1 229 ? 10.599 -1.894 12.969 1.00 76.00 229 PHE A O 1
ATOM 1819 N N . ILE A 1 230 ? 10.273 -2.727 10.904 1.00 78.94 230 ILE A N 1
ATOM 1820 C CA . ILE A 1 230 ? 10.396 -1.435 10.233 1.00 78.94 230 ILE A CA 1
ATOM 1821 C C . ILE A 1 230 ? 9.014 -0.854 9.993 1.00 78.94 230 ILE A C 1
ATOM 1823 O O . ILE A 1 230 ? 8.137 -1.532 9.464 1.00 78.94 230 ILE A O 1
ATOM 1827 N N . GLY A 1 231 ? 8.805 0.387 10.425 1.00 82.94 231 GLY A N 1
ATOM 1828 C CA . GLY A 1 231 ? 7.494 1.007 10.366 1.00 82.94 231 GLY A CA 1
ATOM 1829 C C . GLY A 1 231 ? 7.246 1.808 9.098 1.00 82.94 231 GLY A C 1
ATOM 1830 O O . GLY A 1 231 ? 8.102 1.879 8.214 1.00 82.94 231 GLY A O 1
ATOM 1831 N N . PRO A 1 232 ? 6.067 2.446 9.006 1.00 88.44 232 PRO A N 1
ATOM 1832 C CA . PRO A 1 232 ? 5.623 3.070 7.768 1.00 88.44 232 PRO A CA 1
ATOM 1833 C C . PRO A 1 232 ? 6.526 4.209 7.293 1.00 88.44 232 PRO A C 1
ATOM 1835 O O . PRO A 1 232 ? 6.734 4.335 6.094 1.00 88.44 232 PRO A O 1
ATOM 1838 N N . ALA A 1 233 ? 7.086 5.024 8.195 1.00 84.75 233 ALA A N 1
ATOM 1839 C CA . ALA A 1 233 ? 7.952 6.139 7.807 1.00 84.75 233 ALA A CA 1
ATOM 1840 C C . ALA A 1 233 ? 9.226 5.669 7.092 1.00 84.75 233 ALA A C 1
ATOM 1842 O O . ALA A 1 233 ? 9.453 6.101 5.962 1.00 84.75 233 ALA A O 1
ATOM 1843 N N . THR A 1 234 ? 10.003 4.753 7.687 1.00 82.31 234 THR A N 1
ATOM 1844 C CA . THR A 1 234 ? 11.183 4.182 7.024 1.00 82.31 234 THR A CA 1
ATOM 1845 C C . THR A 1 234 ? 10.780 3.399 5.779 1.00 82.31 234 THR A C 1
ATOM 1847 O O . THR A 1 234 ? 11.408 3.591 4.749 1.00 82.31 234 THR A O 1
ATOM 1850 N N . GLN A 1 235 ? 9.723 2.575 5.806 1.00 88.19 235 GLN A N 1
ATOM 1851 C CA . GLN A 1 235 ? 9.306 1.818 4.612 1.00 88.19 235 GLN A CA 1
ATOM 1852 C C . GLN A 1 235 ? 8.904 2.719 3.435 1.00 88.19 235 GLN A C 1
ATOM 1854 O O . GLN A 1 235 ? 9.130 2.369 2.278 1.00 88.19 235 GLN A O 1
ATOM 1859 N N . LEU A 1 236 ? 8.345 3.899 3.702 1.00 89.56 236 LEU A N 1
ATOM 1860 C CA . LEU A 1 236 ? 8.047 4.892 2.670 1.00 89.56 236 LEU A CA 1
ATOM 1861 C C . LEU A 1 236 ? 9.297 5.573 2.095 1.00 89.56 236 LEU A C 1
ATOM 1863 O O . LEU A 1 236 ? 9.203 6.149 1.018 1.00 89.56 236 LEU A O 1
ATOM 1867 N N . LEU A 1 237 ? 10.444 5.497 2.777 1.00 83.31 237 LEU A N 1
ATOM 1868 C CA . LEU A 1 237 ? 11.747 5.935 2.265 1.00 83.31 237 LEU A CA 1
ATOM 1869 C C . LEU A 1 237 ? 12.489 4.779 1.581 1.00 83.31 237 LEU A C 1
ATOM 1871 O O . LEU A 1 237 ? 13.104 4.950 0.535 1.00 83.31 237 LEU A O 1
ATOM 1875 N N . SER A 1 238 ? 12.423 3.583 2.165 1.00 79.12 238 SER A N 1
ATOM 1876 C CA . SER A 1 238 ? 13.256 2.444 1.794 1.00 79.12 238 SER A CA 1
ATOM 1877 C C . SER A 1 238 ? 12.559 1.423 0.916 1.00 79.12 238 SER A C 1
ATOM 1879 O O . SER A 1 238 ? 13.258 0.604 0.351 1.00 79.12 238 SER A O 1
ATOM 1881 N N . THR A 1 239 ? 11.238 1.452 0.720 1.00 87.00 239 THR A N 1
ATOM 1882 C CA . THR A 1 239 ? 10.465 0.498 -0.114 1.00 87.00 239 THR A CA 1
ATOM 1883 C C . THR A 1 239 ? 9.341 1.201 -0.881 1.00 87.00 239 THR A C 1
ATOM 1885 O O . THR A 1 239 ? 8.174 0.813 -0.835 1.00 87.00 239 THR A O 1
ATOM 1888 N N . ILE A 1 240 ? 9.704 2.264 -1.599 1.00 86.81 240 ILE A N 1
ATOM 1889 C CA . ILE A 1 240 ? 8.782 3.191 -2.277 1.00 86.81 240 ILE A CA 1
ATOM 1890 C C . ILE A 1 240 ? 7.764 2.526 -3.212 1.00 86.81 240 ILE A C 1
ATOM 1892 O O . ILE A 1 240 ? 6.648 2.999 -3.353 1.00 86.81 240 ILE A O 1
ATOM 1896 N N . ASN A 1 241 ? 8.126 1.416 -3.843 1.00 88.12 241 ASN A N 1
ATOM 1897 C CA . ASN A 1 241 ? 7.295 0.707 -4.809 1.00 88.12 241 ASN A CA 1
ATOM 1898 C C . ASN A 1 241 ? 6.303 -0.267 -4.158 1.00 88.12 241 ASN A C 1
ATOM 1900 O O . ASN A 1 241 ? 5.341 -0.698 -4.781 1.00 88.12 241 ASN A O 1
ATOM 1904 N N . HIS A 1 242 ? 6.508 -0.574 -2.878 1.00 91.75 242 HIS A N 1
ATOM 1905 C CA . HIS A 1 242 ? 5.695 -1.510 -2.107 1.00 91.75 242 HIS A CA 1
ATOM 1906 C C . HIS A 1 242 ? 4.798 -0.779 -1.098 1.00 91.75 242 HIS A C 1
ATOM 1908 O O . HIS A 1 242 ? 3.580 -1.001 -1.048 1.00 91.75 242 HIS A O 1
ATOM 1914 N N . ALA A 1 243 ? 5.391 0.102 -0.289 1.00 94.81 243 ALA A N 1
ATOM 1915 C CA . ALA A 1 243 ? 4.761 0.613 0.922 1.00 94.81 243 ALA A CA 1
ATOM 1916 C C . ALA A 1 243 ? 3.502 1.470 0.670 1.00 94.81 243 ALA A C 1
ATOM 1918 O O . ALA A 1 243 ? 2.477 1.204 1.309 1.00 94.81 243 ALA A O 1
ATOM 1919 N N . PRO A 1 244 ? 3.494 2.441 -0.270 1.00 96.12 244 PRO A N 1
ATOM 1920 C CA . PRO A 1 244 ? 2.325 3.294 -0.499 1.00 96.12 244 PRO A CA 1
ATOM 1921 C C . PRO A 1 244 ? 1.080 2.504 -0.924 1.00 96.12 244 PRO A C 1
ATOM 1923 O O . PRO A 1 244 ? -0.004 2.706 -0.374 1.00 96.12 244 PRO A O 1
ATOM 1926 N N . ALA A 1 245 ? 1.236 1.555 -1.853 1.00 97.06 245 ALA A N 1
ATOM 1927 C CA . ALA A 1 245 ? 0.140 0.713 -2.331 1.00 97.06 245 ALA A CA 1
ATOM 1928 C C . ALA A 1 245 ? -0.407 -0.199 -1.223 1.00 97.06 245 ALA A C 1
ATOM 1930 O O . ALA A 1 245 ? -1.622 -0.346 -1.073 1.00 97.06 245 ALA A O 1
ATOM 1931 N N . THR A 1 246 ? 0.484 -0.765 -0.406 1.00 97.88 246 THR A N 1
ATOM 1932 C CA . THR A 1 246 ? 0.121 -1.640 0.717 1.00 97.88 246 THR A CA 1
ATOM 1933 C C . THR A 1 246 ? -0.688 -0.892 1.774 1.00 97.88 246 THR A C 1
ATOM 1935 O O . THR A 1 246 ? -1.716 -1.397 2.235 1.00 97.88 246 THR A O 1
ATOM 1938 N N . LEU A 1 247 ? -0.282 0.331 2.132 1.00 97.94 247 LEU A N 1
ATOM 1939 C CA . LEU A 1 247 ? -1.041 1.184 3.052 1.00 97.94 247 LEU A CA 1
ATOM 1940 C C . LEU A 1 247 ? -2.434 1.506 2.495 1.00 97.94 247 LEU A C 1
ATOM 1942 O O . LEU A 1 247 ? -3.431 1.364 3.208 1.00 97.94 247 LEU A O 1
ATOM 1946 N N . LEU A 1 248 ? -2.517 1.868 1.213 1.00 98.50 248 LEU A N 1
ATOM 1947 C CA . LEU A 1 248 ? -3.780 2.219 0.569 1.00 98.50 248 LEU A CA 1
ATOM 1948 C C . LEU A 1 248 ? -4.752 1.034 0.510 1.00 98.50 248 LEU A C 1
ATOM 1950 O O . LEU A 1 248 ? -5.916 1.167 0.893 1.00 98.50 248 LEU A O 1
ATOM 1954 N N . ALA A 1 249 ? -4.273 -0.138 0.092 1.00 98.19 249 ALA A N 1
ATOM 1955 C CA . ALA A 1 249 ? -5.063 -1.367 0.063 1.00 98.19 249 ALA A CA 1
ATOM 1956 C C . ALA A 1 249 ? -5.515 -1.788 1.472 1.00 98.19 249 ALA A C 1
ATOM 1958 O O . ALA A 1 249 ? -6.670 -2.176 1.660 1.00 98.19 249 ALA A O 1
ATOM 1959 N N . THR A 1 250 ? -4.649 -1.632 2.481 1.00 98.12 250 THR A N 1
ATOM 1960 C CA . THR A 1 250 ? -5.018 -1.875 3.885 1.00 98.12 250 THR A CA 1
ATOM 1961 C C . THR A 1 250 ? -6.133 -0.938 4.337 1.00 98.12 250 THR A C 1
ATOM 1963 O O . THR A 1 250 ? -7.103 -1.380 4.950 1.00 98.12 250 THR A O 1
ATOM 1966 N N . ALA A 1 251 ? -6.042 0.353 4.015 1.00 97.88 251 ALA A N 1
ATOM 1967 C CA . ALA A 1 251 ? -7.101 1.300 4.338 1.00 97.88 251 ALA A CA 1
ATOM 1968 C C . ALA A 1 251 ? -8.422 0.916 3.645 1.00 97.88 251 ALA A C 1
ATOM 1970 O O . ALA A 1 251 ? -9.468 0.911 4.289 1.00 97.88 251 ALA A O 1
ATOM 1971 N N . LEU A 1 252 ? -8.385 0.522 2.368 1.00 97.38 252 LEU A N 1
ATOM 1972 C CA . LEU A 1 252 ? -9.574 0.114 1.612 1.00 97.38 252 LEU A CA 1
ATOM 1973 C C . LEU A 1 252 ? -10.299 -1.089 2.229 1.00 97.38 252 LEU A C 1
ATOM 1975 O O . LEU A 1 252 ? -11.523 -1.051 2.366 1.00 97.38 252 LEU A O 1
ATOM 1979 N N . ILE A 1 253 ? -9.579 -2.123 2.680 1.00 96.25 253 ILE A N 1
ATOM 1980 C CA . ILE A 1 253 ? -10.235 -3.295 3.285 1.00 96.25 253 ILE A CA 1
ATOM 1981 C C . ILE A 1 253 ? -10.876 -3.010 4.651 1.00 96.25 253 ILE A C 1
ATOM 1983 O O . ILE A 1 253 ? -11.739 -3.758 5.105 1.00 96.25 253 ILE A O 1
ATOM 1987 N N . LEU A 1 254 ? -10.477 -1.919 5.309 1.00 95.00 254 LEU A N 1
ATOM 1988 C CA . LEU A 1 254 ? -11.030 -1.488 6.593 1.00 95.00 254 LEU A CA 1
ATOM 1989 C C . LEU A 1 254 ? -12.259 -0.585 6.437 1.00 95.00 254 LEU A C 1
ATOM 1991 O O . LEU A 1 254 ? -12.887 -0.230 7.441 1.00 95.00 254 LEU A O 1
ATOM 1995 N N . VAL A 1 255 ? -12.623 -0.212 5.205 1.00 93.00 255 VAL A N 1
ATOM 1996 C CA . VAL A 1 255 ? -13.839 0.554 4.935 1.00 93.00 255 VAL A CA 1
ATOM 1997 C C . VAL A 1 255 ? -15.060 -0.292 5.324 1.00 93.00 255 VAL A C 1
ATOM 1999 O O . VAL A 1 255 ? -15.282 -1.371 4.762 1.00 93.00 255 VAL A O 1
ATOM 2002 N N . PRO A 1 256 ? -15.887 0.178 6.275 1.00 86.25 256 PRO A N 1
ATOM 2003 C CA . PRO A 1 256 ? -17.018 -0.598 6.762 1.00 86.25 256 PRO A CA 1
ATOM 2004 C C . PRO A 1 256 ? -18.137 -0.691 5.717 1.00 86.25 256 PRO A C 1
ATOM 2006 O O . PRO A 1 256 ? -18.277 0.174 4.851 1.00 86.25 256 PRO A O 1
ATOM 2009 N N . LYS A 1 257 ? -18.995 -1.710 5.866 1.00 85.31 257 LYS A N 1
ATOM 2010 C CA . LYS A 1 257 ? -20.250 -1.882 5.107 1.00 85.31 257 LYS A CA 1
ATOM 2011 C C . LYS A 1 257 ? -20.057 -1.951 3.583 1.00 85.31 257 LYS A C 1
ATOM 2013 O O . LYS A 1 257 ? -20.859 -1.399 2.829 1.00 85.31 257 LYS A O 1
ATOM 2018 N N . ARG A 1 258 ? -19.011 -2.636 3.114 1.00 89.69 258 ARG A N 1
ATOM 2019 C CA . ARG A 1 258 ? -18.823 -2.936 1.686 1.00 89.69 258 ARG A CA 1
ATOM 2020 C C . ARG A 1 258 ? -19.153 -4.396 1.395 1.00 89.69 258 ARG A C 1
ATOM 2022 O O . ARG A 1 258 ? -19.156 -5.243 2.282 1.00 89.69 258 ARG A O 1
ATOM 2029 N N . ALA A 1 259 ? -19.494 -4.669 0.140 1.00 90.62 259 ALA A N 1
ATOM 2030 C CA . ALA A 1 259 ? -19.740 -6.030 -0.318 1.00 90.62 259 ALA A CA 1
ATOM 2031 C C . ALA A 1 259 ? -18.435 -6.839 -0.290 1.00 90.62 259 ALA A C 1
ATOM 2033 O O . ALA A 1 259 ? -17.376 -6.286 -0.570 1.00 90.62 259 ALA A O 1
ATOM 2034 N N . ALA A 1 260 ? -18.508 -8.146 -0.028 1.00 92.81 260 ALA A N 1
ATOM 2035 C CA . ALA A 1 260 ? -17.324 -9.002 0.083 1.00 92.81 260 ALA A CA 1
ATOM 2036 C C . ALA A 1 260 ? -16.369 -8.905 -1.124 1.00 92.81 260 ALA A C 1
ATOM 2038 O O . ALA A 1 260 ? -15.153 -8.864 -0.945 1.00 92.81 260 ALA A O 1
ATOM 2039 N N . TRP A 1 261 ? -16.912 -8.786 -2.344 1.00 93.88 261 TRP A N 1
ATOM 2040 C CA . TRP A 1 261 ? -16.106 -8.669 -3.564 1.00 93.88 261 TRP A CA 1
ATOM 2041 C C . TRP A 1 261 ? -15.248 -7.393 -3.605 1.00 93.88 261 TRP A C 1
ATOM 2043 O O . TRP A 1 261 ? -14.214 -7.378 -4.262 1.00 93.88 261 TRP A O 1
ATOM 2053 N N . HIS A 1 262 ? -15.639 -6.322 -2.903 1.00 93.75 262 HIS A N 1
ATOM 2054 C CA . HIS A 1 262 ? -14.845 -5.091 -2.812 1.00 93.75 262 HIS A CA 1
ATOM 2055 C C . HIS A 1 262 ? -13.513 -5.360 -2.110 1.00 93.75 262 HIS A C 1
ATOM 2057 O O . HIS A 1 262 ? -12.470 -4.860 -2.532 1.00 93.75 262 HIS A O 1
ATOM 2063 N N . TYR A 1 263 ? -13.548 -6.176 -1.057 1.00 95.50 263 TYR A N 1
ATOM 2064 C CA . TYR A 1 263 ? -12.364 -6.544 -0.297 1.00 95.50 263 TYR A CA 1
ATOM 2065 C C . TYR A 1 263 ? -11.447 -7.447 -1.120 1.00 95.50 263 TYR A C 1
ATOM 2067 O O . TYR A 1 263 ? -10.262 -7.146 -1.245 1.00 95.50 263 TYR A O 1
ATOM 2075 N N . THR A 1 264 ? -11.991 -8.495 -1.754 1.00 95.75 264 THR A N 1
ATOM 2076 C CA . THR A 1 264 ? -11.198 -9.400 -2.607 1.00 95.75 264 THR A CA 1
ATOM 2077 C C . THR A 1 264 ? -10.575 -8.666 -3.788 1.00 95.75 264 THR A C 1
ATOM 2079 O O . THR A 1 264 ? -9.414 -8.903 -4.101 1.00 95.75 264 THR A O 1
ATOM 2082 N N . PHE A 1 265 ? -11.308 -7.727 -4.393 1.00 96.88 265 PHE A N 1
ATOM 2083 C CA . PHE A 1 265 ? -10.804 -6.903 -5.487 1.00 96.88 265 PHE A CA 1
ATOM 2084 C C . PHE A 1 265 ? -9.677 -5.975 -5.028 1.00 96.88 265 PHE A C 1
ATOM 2086 O O . PHE A 1 265 ? -8.628 -5.935 -5.661 1.00 96.88 265 PHE A O 1
ATOM 2093 N N . SER A 1 266 ? -9.838 -5.305 -3.880 1.00 96.56 266 SER A N 1
ATOM 2094 C CA . SER A 1 266 ? -8.782 -4.462 -3.292 1.00 96.56 266 SER A CA 1
ATOM 2095 C C . SER A 1 266 ? -7.507 -5.258 -2.988 1.00 96.56 266 SER A C 1
ATOM 2097 O O . SER A 1 266 ? -6.407 -4.781 -3.251 1.00 96.56 266 SER A O 1
ATOM 2099 N N . GLY A 1 267 ? -7.654 -6.478 -2.456 1.00 96.56 267 GLY A N 1
ATOM 2100 C CA . GLY A 1 267 ? -6.537 -7.384 -2.189 1.00 96.56 267 GLY A CA 1
ATOM 2101 C C . GLY A 1 267 ? -5.848 -7.875 -3.465 1.00 96.56 267 GLY A C 1
ATOM 2102 O O . GLY A 1 267 ? -4.625 -7.842 -3.543 1.00 96.56 267 GLY A O 1
ATOM 2103 N N . ALA A 1 268 ? -6.616 -8.267 -4.485 1.00 97.44 268 ALA A N 1
ATOM 2104 C CA . ALA A 1 268 ? -6.071 -8.722 -5.765 1.00 97.44 268 ALA A CA 1
ATOM 2105 C C . ALA A 1 268 ? -5.286 -7.616 -6.481 1.00 97.44 268 ALA A C 1
ATOM 2107 O O . ALA A 1 268 ? -4.175 -7.870 -6.942 1.00 97.44 268 ALA A O 1
ATOM 2108 N N . LEU A 1 269 ? -5.800 -6.380 -6.487 1.00 97.81 269 LEU A N 1
ATOM 2109 C CA . LEU A 1 269 ? -5.103 -5.227 -7.063 1.00 97.81 269 LEU A CA 1
ATOM 2110 C C . LEU A 1 269 ? -3.762 -4.921 -6.387 1.00 97.81 269 LEU A C 1
ATOM 2112 O O . LEU A 1 269 ? -2.937 -4.254 -6.995 1.00 97.81 269 LEU A O 1
ATOM 2116 N N . LEU A 1 270 ? -3.527 -5.373 -5.151 1.00 97.62 270 LEU A N 1
ATOM 2117 C CA . LEU A 1 270 ? -2.248 -5.169 -4.471 1.00 97.62 270 LEU A CA 1
ATOM 2118 C C . LEU A 1 270 ? -1.162 -6.140 -4.957 1.00 97.62 270 LEU A C 1
ATOM 2120 O O . LEU A 1 270 ? 0.016 -5.807 -4.889 1.00 97.62 270 LEU A O 1
ATOM 2124 N N . THR A 1 271 ? -1.537 -7.325 -5.444 1.00 95.38 271 THR A N 1
ATOM 2125 C CA . THR A 1 271 ? -0.608 -8.451 -5.650 1.00 95.38 271 THR A CA 1
ATOM 2126 C C . THR A 1 271 ? 0.545 -8.134 -6.602 1.00 95.38 271 THR A C 1
ATOM 2128 O O . THR A 1 271 ? 1.687 -8.398 -6.242 1.00 95.38 271 THR A O 1
ATOM 2131 N N . LEU A 1 272 ? 0.273 -7.502 -7.751 1.00 94.75 272 LEU A N 1
ATOM 2132 C CA . LEU A 1 272 ? 1.290 -7.099 -8.738 1.00 94.75 272 LEU A CA 1
ATOM 2133 C C . LEU A 1 272 ? 2.150 -5.899 -8.299 1.00 94.75 272 LEU A C 1
ATOM 2135 O O . LEU A 1 272 ? 3.248 -5.688 -8.818 1.00 94.75 272 LEU A O 1
ATOM 2139 N N . LEU A 1 273 ? 1.656 -5.085 -7.364 1.00 95.38 273 LEU A N 1
ATOM 2140 C CA . LEU A 1 273 ? 2.381 -3.919 -6.843 1.00 95.38 273 LEU A CA 1
ATOM 2141 C C . LEU A 1 273 ? 3.252 -4.310 -5.645 1.00 95.38 273 LEU A C 1
ATOM 2143 O O . LEU A 1 273 ? 4.315 -3.743 -5.425 1.00 95.38 273 LEU A O 1
ATOM 2147 N N . SER A 1 274 ? 2.766 -5.242 -4.830 1.00 94.81 274 SER A N 1
ATOM 2148 C CA . SER A 1 274 ? 3.315 -5.546 -3.517 1.00 94.81 274 SER A CA 1
ATOM 2149 C C . SER A 1 274 ? 2.936 -6.973 -3.089 1.00 94.81 274 SER A C 1
ATOM 2151 O O . SER A 1 274 ? 2.011 -7.172 -2.293 1.00 94.81 274 SER A O 1
ATOM 2153 N N . PRO A 1 275 ? 3.649 -8.002 -3.579 1.00 92.69 275 PRO A N 1
ATOM 2154 C CA . PRO A 1 275 ? 3.327 -9.393 -3.263 1.00 92.69 275 PRO A CA 1
ATOM 2155 C C . PRO A 1 275 ? 3.477 -9.688 -1.763 1.00 92.69 275 PRO A C 1
ATOM 2157 O O . PRO A 1 275 ? 2.577 -10.248 -1.140 1.00 92.69 275 PRO A O 1
ATOM 2160 N N . LEU A 1 276 ? 4.563 -9.221 -1.136 1.00 91.50 276 LEU A N 1
ATOM 2161 C CA . LEU A 1 276 ? 4.775 -9.385 0.309 1.00 91.50 276 LEU A CA 1
ATOM 2162 C C . LEU A 1 276 ? 3.777 -8.564 1.142 1.00 91.50 276 LEU A C 1
ATOM 2164 O O . LEU A 1 276 ? 3.347 -9.005 2.206 1.00 91.50 276 LEU A O 1
ATOM 2168 N N . GLY A 1 277 ? 3.359 -7.389 0.657 1.00 94.75 277 GLY A N 1
ATOM 2169 C CA . GLY A 1 277 ? 2.315 -6.606 1.320 1.00 94.75 277 GLY A CA 1
ATOM 2170 C C . GLY A 1 277 ? 0.951 -7.287 1.228 1.00 94.75 277 GLY A C 1
ATOM 2171 O O . GLY A 1 277 ? 0.202 -7.269 2.201 1.00 94.75 277 GLY A O 1
ATOM 2172 N N . ALA A 1 278 ? 0.653 -7.954 0.108 1.00 95.75 278 ALA A N 1
ATOM 2173 C CA . ALA A 1 278 ? -0.552 -8.763 -0.058 1.00 95.75 278 ALA A CA 1
ATOM 2174 C C . ALA A 1 278 ? -0.581 -9.968 0.897 1.00 95.75 278 ALA A C 1
ATOM 2176 O O . ALA A 1 278 ? -1.628 -10.240 1.486 1.00 95.75 278 ALA A O 1
ATOM 2177 N N . ILE A 1 279 ? 0.563 -10.625 1.134 1.00 94.31 279 ILE A N 1
ATOM 2178 C CA . ILE A 1 279 ? 0.690 -11.671 2.165 1.00 94.31 279 ILE A CA 1
ATOM 2179 C C . ILE A 1 279 ? 0.375 -11.097 3.553 1.00 94.31 279 ILE A C 1
ATOM 2181 O O . ILE A 1 279 ? -0.452 -11.648 4.278 1.00 94.31 279 ILE A O 1
ATOM 2185 N N . GLY A 1 280 ? 0.967 -9.953 3.903 1.00 94.75 280 GLY A N 1
ATOM 2186 C CA . GLY A 1 280 ? 0.685 -9.258 5.163 1.00 94.75 280 GLY A CA 1
ATOM 2187 C C . GLY A 1 280 ? -0.772 -8.816 5.325 1.00 94.75 280 GLY A C 1
ATOM 2188 O O . GLY A 1 280 ? -1.308 -8.780 6.434 1.00 94.75 280 GLY A O 1
ATOM 2189 N N . LEU A 1 281 ? -1.434 -8.492 4.212 1.00 96.94 281 LEU A N 1
ATOM 2190 C CA . LEU A 1 281 ? -2.828 -8.058 4.168 1.00 96.94 281 LEU A CA 1
ATOM 2191 C C . LEU A 1 281 ? -3.811 -9.226 4.331 1.00 96.94 281 LEU A C 1
ATOM 2193 O O . LEU A 1 281 ? -4.935 -9.022 4.797 1.00 96.94 281 LEU A O 1
ATOM 2197 N N . PHE A 1 282 ? -3.403 -10.441 3.961 1.00 96.38 282 PHE A N 1
ATOM 2198 C CA . PHE A 1 282 ? -4.276 -11.609 3.850 1.00 96.38 282 PHE A CA 1
ATOM 2199 C C . PHE A 1 282 ? -5.100 -11.912 5.118 1.00 96.38 282 PHE A C 1
ATOM 2201 O O . PHE A 1 282 ? -6.319 -12.055 4.993 1.00 96.38 282 PHE A O 1
ATOM 2208 N N . PRO A 1 283 ? -4.541 -11.914 6.348 1.00 96.25 283 PRO A N 1
ATOM 2209 C CA . PRO A 1 283 ? -5.335 -12.162 7.557 1.00 96.25 283 PRO A CA 1
ATOM 2210 C C . PRO A 1 283 ? -6.460 -11.137 7.762 1.00 96.25 283 PRO A C 1
ATOM 2212 O O . PRO A 1 283 ? -7.566 -11.475 8.192 1.00 96.25 283 PRO A O 1
ATOM 2215 N N . PHE A 1 284 ? -6.200 -9.875 7.421 1.00 96.50 284 PHE A N 1
ATOM 2216 C CA . PHE A 1 284 ? -7.184 -8.800 7.515 1.00 96.50 284 PHE A CA 1
ATOM 2217 C C . PHE A 1 284 ? -8.225 -8.885 6.403 1.00 96.50 284 PHE A C 1
ATOM 2219 O O . PHE A 1 284 ? -9.399 -8.609 6.647 1.00 96.50 284 PHE A O 1
ATOM 2226 N N . LEU A 1 285 ? -7.815 -9.309 5.206 1.00 96.00 285 LEU A N 1
ATOM 2227 C CA . LEU A 1 285 ? -8.710 -9.578 4.088 1.00 96.00 285 LEU A CA 1
ATOM 2228 C C . LEU A 1 285 ? -9.703 -10.697 4.434 1.00 96.00 285 LEU A C 1
ATOM 2230 O O . LEU A 1 285 ? -10.906 -10.521 4.241 1.00 96.00 285 LEU A O 1
ATOM 2234 N N . CYS A 1 286 ? -9.225 -11.807 5.010 1.00 94.50 286 CYS A N 1
ATOM 2235 C CA . CYS A 1 286 ? -10.081 -12.898 5.480 1.00 94.50 286 CYS A CA 1
ATOM 2236 C C . CYS A 1 286 ? -11.131 -12.398 6.476 1.00 94.50 286 CYS A C 1
ATOM 2238 O O . CYS A 1 286 ? -12.305 -12.735 6.349 1.00 94.50 286 CYS A O 1
ATOM 2240 N N . TYR A 1 287 ? -10.732 -11.551 7.427 1.00 94.25 287 TYR A N 1
ATOM 2241 C CA . TYR A 1 287 ? -11.662 -10.950 8.380 1.00 94.25 287 TYR A CA 1
ATOM 2242 C C . TYR A 1 287 ? -12.658 -9.981 7.728 1.00 94.25 287 TYR A C 1
ATOM 2244 O O . TYR A 1 287 ? -13.840 -10.007 8.063 1.00 94.25 287 TYR A O 1
ATOM 2252 N N . ALA A 1 288 ? -12.212 -9.135 6.795 1.00 94.00 288 ALA A N 1
ATOM 2253 C CA . ALA A 1 288 ? -13.087 -8.185 6.108 1.00 94.00 288 ALA A CA 1
ATOM 2254 C C . ALA A 1 288 ? -14.175 -8.902 5.287 1.00 94.00 288 ALA A C 1
ATOM 2256 O O . ALA A 1 288 ? -15.330 -8.474 5.269 1.00 94.00 288 ALA A O 1
ATOM 2257 N N . VAL A 1 289 ? -13.821 -10.022 4.651 1.00 94.06 289 VAL A N 1
ATOM 2258 C CA . VAL A 1 289 ? -14.753 -10.867 3.891 1.00 94.06 289 VAL A CA 1
ATOM 2259 C C . VAL A 1 289 ? -15.648 -11.701 4.818 1.00 94.06 289 VAL A C 1
ATOM 2261 O O . VAL A 1 289 ? -16.854 -11.810 4.579 1.00 94.06 289 VAL A O 1
ATOM 2264 N N . PHE A 1 290 ? -15.079 -12.263 5.888 1.00 92.56 290 PHE A N 1
ATOM 2265 C CA . PHE A 1 290 ? -15.744 -13.185 6.811 1.00 92.56 290 PHE A CA 1
ATOM 2266 C C . PHE A 1 290 ? -15.665 -12.685 8.265 1.00 92.56 290 PHE A C 1
ATOM 2268 O O . PHE A 1 290 ? -14.953 -13.267 9.088 1.00 92.56 290 PHE A O 1
ATOM 2275 N N . PRO A 1 291 ? -16.413 -11.623 8.623 1.00 87.31 291 PRO A N 1
ATOM 2276 C CA . PRO A 1 291 ? -16.347 -11.046 9.966 1.00 87.31 291 PRO A CA 1
ATOM 2277 C C . PRO A 1 291 ? -16.871 -12.001 11.047 1.00 87.31 291 PRO A C 1
ATOM 2279 O O . PRO A 1 291 ? -16.384 -11.970 12.175 1.00 87.31 291 PRO A O 1
ATOM 2282 N N . ASN A 1 292 ? -17.828 -12.872 10.699 1.00 88.25 292 ASN A N 1
ATOM 2283 C CA . ASN A 1 292 ? -18.379 -13.904 11.577 1.00 88.25 292 ASN A CA 1
ATOM 2284 C C . ASN A 1 292 ? -18.337 -15.276 10.896 1.00 88.25 292 ASN A C 1
ATOM 2286 O O . ASN A 1 292 ? -18.589 -15.390 9.696 1.00 88.25 292 ASN A O 1
ATOM 2290 N N . ARG A 1 293 ? -18.124 -16.343 11.679 1.00 82.94 293 ARG A N 1
ATOM 2291 C CA . ARG A 1 293 ? -18.143 -17.729 11.168 1.00 82.94 293 ARG A CA 1
ATOM 2292 C C . ARG A 1 293 ? -19.480 -18.111 10.525 1.00 82.94 293 ARG A C 1
ATOM 2294 O O . ARG A 1 293 ? -19.491 -18.815 9.522 1.00 82.94 293 ARG A O 1
ATOM 2301 N N . SER A 1 294 ? -20.594 -17.618 11.065 1.00 86.62 294 SER A N 1
ATOM 2302 C CA . SER A 1 294 ? -21.944 -17.857 10.533 1.00 86.62 294 SER A CA 1
ATOM 2303 C C . SER A 1 294 ? -22.154 -17.282 9.128 1.00 86.62 294 SER A C 1
ATOM 2305 O O . SER A 1 294 ? -22.992 -17.777 8.378 1.00 86.62 294 SER A O 1
ATOM 2307 N N . ASP A 1 295 ? -21.374 -16.269 8.744 1.00 85.44 295 ASP A N 1
ATOM 2308 C CA . ASP A 1 295 ? -21.496 -15.609 7.447 1.00 85.44 295 ASP A CA 1
ATOM 2309 C C . ASP A 1 295 ? -20.689 -16.314 6.341 1.00 85.44 295 ASP A C 1
ATOM 2311 O O . ASP A 1 295 ? -20.893 -16.002 5.169 1.00 85.44 295 ASP A O 1
ATOM 2315 N N . LEU A 1 296 ? -19.827 -17.287 6.678 1.00 89.75 296 LEU A N 1
ATOM 2316 C CA . LEU A 1 296 ? -18.900 -17.947 5.747 1.00 89.75 296 LEU A CA 1
ATOM 2317 C C . LEU A 1 296 ? -19.615 -18.510 4.511 1.00 89.75 296 LEU A C 1
ATOM 2319 O O . LEU A 1 296 ? -19.343 -18.084 3.393 1.00 89.75 296 LEU A O 1
ATOM 2323 N N . LYS A 1 297 ? -20.596 -19.404 4.702 1.00 90.88 297 LYS A N 1
ATOM 2324 C CA . LYS A 1 297 ? -21.329 -20.037 3.588 1.00 90.88 297 LYS A CA 1
ATOM 2325 C C . LYS A 1 297 ? -22.059 -19.006 2.719 1.00 90.88 297 LYS A C 1
ATOM 2327 O O . LYS A 1 297 ? -22.022 -19.096 1.493 1.00 90.88 297 LYS A O 1
ATOM 2332 N N . ARG A 1 298 ? -22.704 -18.015 3.349 1.00 92.31 298 ARG A N 1
ATOM 2333 C CA . ARG A 1 298 ? -23.465 -16.963 2.655 1.00 92.31 298 ARG A CA 1
ATOM 2334 C C . ARG A 1 298 ? -22.545 -16.081 1.810 1.00 92.31 298 ARG A C 1
ATOM 2336 O O . ARG A 1 298 ? -22.848 -15.836 0.645 1.00 92.31 298 ARG A O 1
ATOM 2343 N N . GLN A 1 299 ? -21.436 -15.622 2.388 1.00 91.44 299 GLN A N 1
ATOM 2344 C CA . GLN A 1 299 ? -20.470 -14.756 1.712 1.00 91.44 299 GLN A CA 1
ATOM 2345 C C . GLN A 1 299 ? -19.745 -15.498 0.588 1.00 91.44 299 GLN A C 1
ATOM 2347 O O . GLN A 1 299 ? -19.616 -14.949 -0.500 1.00 91.44 299 GLN A O 1
ATOM 2352 N N . THR A 1 300 ? -19.351 -16.759 0.794 1.00 92.12 300 THR A N 1
ATOM 2353 C CA . THR A 1 300 ? -18.726 -17.573 -0.260 1.00 92.12 300 THR A CA 1
ATOM 2354 C C . THR A 1 300 ? -19.661 -17.755 -1.452 1.00 92.12 300 THR A C 1
ATOM 2356 O O . THR A 1 300 ? -19.261 -17.509 -2.586 1.00 92.12 300 THR A O 1
ATOM 2359 N N . LEU A 1 301 ? -20.932 -18.105 -1.220 1.00 93.19 301 LEU A N 1
ATOM 2360 C CA . LEU A 1 301 ? -21.903 -18.239 -2.310 1.00 93.19 301 LEU A CA 1
ATOM 2361 C C . LEU A 1 301 ? -22.147 -16.905 -3.034 1.00 93.19 301 LEU A C 1
ATOM 2363 O O . LEU A 1 301 ? -22.285 -16.875 -4.256 1.00 93.19 301 LEU A O 1
ATOM 2367 N N . PHE A 1 302 ? -22.183 -15.795 -2.291 1.00 93.94 302 PHE A N 1
ATOM 2368 C CA . PHE A 1 302 ? -22.294 -14.456 -2.867 1.00 93.94 302 PHE A CA 1
ATOM 2369 C C . PHE A 1 302 ? -21.080 -14.093 -3.738 1.00 93.94 302 PHE A C 1
ATOM 2371 O O . PHE A 1 302 ? -21.257 -13.561 -4.835 1.00 93.94 302 PHE A O 1
ATOM 2378 N N . LEU A 1 303 ? -19.863 -14.408 -3.286 1.00 94.81 303 LEU A N 1
ATOM 2379 C CA . LEU A 1 303 ? -18.628 -14.188 -4.041 1.00 94.81 303 LEU A CA 1
ATOM 2380 C C . LEU A 1 303 ? -18.608 -14.997 -5.338 1.00 94.81 303 LEU A C 1
ATOM 2382 O O . LEU A 1 303 ? -18.389 -14.418 -6.396 1.00 94.81 303 LEU A O 1
ATOM 2386 N N . LEU A 1 304 ? -18.935 -16.291 -5.285 1.00 95.00 304 LEU A N 1
ATOM 2387 C CA . LEU A 1 304 ? -18.968 -17.161 -6.469 1.00 95.00 304 LEU A CA 1
ATOM 2388 C C . LEU A 1 304 ? -19.959 -16.681 -7.543 1.00 95.00 304 LEU A C 1
ATOM 2390 O O . LEU A 1 304 ? -19.752 -16.925 -8.729 1.00 95.00 304 LEU A O 1
ATOM 2394 N N . ARG A 1 305 ? -21.016 -15.963 -7.144 1.00 95.06 305 ARG A N 1
ATOM 2395 C CA . ARG A 1 305 ? -21.995 -15.340 -8.054 1.00 95.06 305 ARG A CA 1
ATOM 2396 C C . ARG A 1 305 ? -21.597 -13.940 -8.532 1.00 95.06 305 ARG A C 1
ATOM 2398 O O . ARG A 1 305 ? -22.255 -13.383 -9.405 1.00 95.06 305 ARG A O 1
ATOM 2405 N N . SER A 1 306 ? -20.566 -13.339 -7.945 1.00 94.69 306 SER A N 1
ATOM 2406 C CA . SER A 1 306 ? -20.158 -11.963 -8.221 1.00 94.69 306 SER A CA 1
ATOM 2407 C C . SER A 1 306 ? -19.092 -11.927 -9.314 1.00 94.69 306 SER A C 1
ATOM 2409 O O . SER A 1 306 ? -17.985 -12.415 -9.121 1.00 94.69 306 SER A O 1
ATOM 2411 N N . SER A 1 307 ? -19.360 -11.262 -10.437 1.00 95.19 307 SER A N 1
ATOM 2412 C CA . SER A 1 307 ? -18.356 -11.118 -11.501 1.00 95.19 307 SER A CA 1
ATOM 2413 C C . SER A 1 307 ? -17.052 -10.418 -11.061 1.00 95.19 307 SER A C 1
ATOM 2415 O O . SER A 1 307 ? -15.992 -10.883 -11.479 1.00 95.19 307 SER A O 1
ATOM 2417 N N . PRO A 1 308 ? -17.041 -9.391 -10.171 1.00 95.62 308 PRO A N 1
ATOM 2418 C CA . PRO A 1 308 ? -15.783 -8.800 -9.693 1.00 95.62 308 PRO A CA 1
ATOM 2419 C C . PRO A 1 308 ? -14.883 -9.772 -8.922 1.00 95.62 308 PRO A C 1
ATOM 2421 O O . PRO A 1 308 ? -13.665 -9.597 -8.887 1.00 95.62 308 PRO A O 1
ATOM 2424 N N . PHE A 1 309 ? -15.465 -10.803 -8.300 1.00 96.25 309 PHE A N 1
ATOM 2425 C CA . PHE A 1 309 ? -14.694 -11.822 -7.593 1.00 96.25 309 PHE A CA 1
ATOM 2426 C C . PHE A 1 309 ? -13.861 -12.655 -8.572 1.00 96.25 309 PHE A C 1
ATOM 2428 O O . PHE A 1 309 ? -12.661 -12.798 -8.368 1.00 96.25 309 PHE A O 1
ATOM 2435 N N . TRP A 1 310 ? -14.448 -13.104 -9.682 1.00 97.00 310 TRP A N 1
ATOM 2436 C CA . TRP A 1 310 ? -13.724 -13.859 -10.710 1.00 97.00 310 TRP A CA 1
ATOM 2437 C C . TRP A 1 310 ? -12.628 -13.040 -11.393 1.00 97.00 310 TRP A C 1
ATOM 2439 O O . TRP A 1 310 ? -11.547 -13.564 -11.647 1.00 97.00 310 TRP A O 1
ATOM 2449 N N . ILE A 1 311 ? -12.857 -11.740 -11.598 1.00 97.25 311 ILE A N 1
ATOM 2450 C CA . ILE A 1 311 ? -11.812 -10.815 -12.064 1.00 97.25 311 ILE A CA 1
ATOM 2451 C C . ILE A 1 311 ? -10.664 -10.748 -11.046 1.00 97.25 311 ILE A C 1
ATOM 2453 O O . ILE A 1 311 ? -9.499 -10.803 -11.427 1.00 97.25 311 ILE A O 1
ATOM 2457 N N . SER A 1 312 ? -10.978 -10.702 -9.746 1.00 97.25 312 SER A N 1
ATOM 2458 C CA . SER A 1 312 ? -9.970 -10.735 -8.675 1.00 97.25 312 SER A CA 1
ATOM 2459 C C . SER A 1 312 ? -9.152 -12.034 -8.701 1.00 97.25 312 SER A C 1
ATOM 2461 O O . SER A 1 312 ? -7.932 -11.992 -8.571 1.00 97.25 312 SER A O 1
ATOM 2463 N N . CYS A 1 313 ? -9.809 -13.183 -8.896 1.00 97.38 313 CYS A N 1
ATOM 2464 C CA . CYS A 1 313 ? -9.144 -14.483 -9.018 1.00 97.38 313 CYS A CA 1
ATOM 2465 C C . CYS A 1 313 ? -8.234 -14.553 -10.247 1.00 97.38 313 CYS A C 1
ATOM 2467 O O . CYS A 1 313 ? -7.112 -15.037 -10.139 1.00 97.38 313 CYS A O 1
ATOM 2469 N N . ALA A 1 314 ? -8.689 -14.045 -11.393 1.00 97.38 314 ALA A N 1
ATOM 2470 C CA . ALA A 1 314 ? -7.887 -14.023 -12.608 1.00 97.38 314 ALA A CA 1
ATOM 2471 C C . ALA A 1 314 ? -6.651 -13.121 -12.458 1.00 97.38 314 ALA A C 1
ATOM 2473 O O . ALA A 1 314 ? -5.557 -13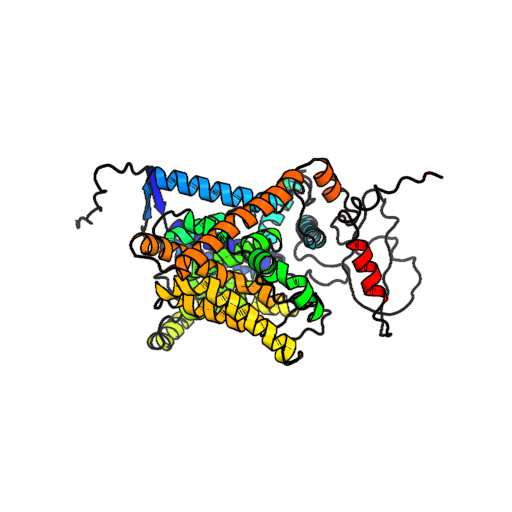.523 -12.839 1.00 97.38 314 ALA A O 1
ATOM 2474 N N . LEU A 1 315 ? -6.790 -11.949 -11.827 1.00 96.62 315 LEU A N 1
ATOM 2475 C CA . LEU A 1 315 ? -5.646 -11.082 -11.520 1.00 96.62 315 LEU A CA 1
ATOM 2476 C C . LEU A 1 315 ? -4.643 -11.752 -10.584 1.00 96.62 315 LEU A C 1
ATOM 2478 O O . LEU A 1 315 ? -3.444 -11.701 -10.841 1.00 96.62 315 LEU A O 1
ATOM 2482 N N . LEU A 1 316 ? -5.128 -12.415 -9.531 1.00 96.06 316 LEU A N 1
ATOM 2483 C CA . LEU A 1 316 ? -4.273 -13.176 -8.623 1.00 96.06 316 LEU A CA 1
ATOM 2484 C C . LEU A 1 316 ? -3.529 -14.297 -9.363 1.00 96.06 316 LEU A C 1
ATOM 2486 O O . LEU A 1 316 ? -2.352 -14.522 -9.101 1.00 96.06 316 LEU A O 1
ATOM 2490 N N . PHE A 1 317 ? -4.200 -14.979 -10.292 1.00 95.94 317 PHE A N 1
ATOM 2491 C CA . PHE A 1 317 ? -3.589 -16.023 -11.108 1.00 95.94 317 PHE A CA 1
ATOM 2492 C C . PHE A 1 317 ? -2.487 -15.468 -12.020 1.00 95.94 317 PHE A C 1
ATOM 2494 O O . PHE A 1 317 ? -1.393 -16.025 -12.048 1.00 95.94 317 PHE A O 1
ATOM 2501 N N . ILE A 1 318 ? -2.727 -14.337 -12.692 1.00 94.94 318 ILE A N 1
ATOM 2502 C CA . ILE A 1 318 ? -1.701 -13.656 -13.499 1.00 94.94 318 ILE A CA 1
ATOM 2503 C C . ILE A 1 318 ? -0.517 -13.221 -12.632 1.00 94.94 318 ILE A C 1
ATOM 2505 O O . ILE A 1 318 ? 0.628 -13.467 -13.003 1.00 94.94 318 ILE A O 1
ATOM 2509 N N . ALA A 1 319 ? -0.775 -12.637 -11.460 1.00 94.06 319 ALA A N 1
ATOM 2510 C CA . ALA A 1 319 ? 0.280 -12.260 -10.526 1.00 94.06 319 ALA A CA 1
ATOM 2511 C C . ALA A 1 319 ? 1.109 -13.475 -10.086 1.00 94.06 319 ALA A C 1
ATOM 2513 O O . ALA A 1 319 ? 2.336 -13.409 -10.072 1.00 94.06 319 ALA A O 1
ATOM 2514 N N . ALA A 1 320 ? 0.453 -14.596 -9.771 1.00 92.00 320 ALA A N 1
ATOM 2515 C CA . ALA A 1 320 ? 1.127 -15.833 -9.403 1.00 92.00 320 ALA A CA 1
ATOM 2516 C C . ALA A 1 320 ? 2.014 -16.349 -10.546 1.00 92.00 320 ALA A C 1
ATOM 2518 O O . ALA A 1 320 ? 3.195 -16.589 -10.320 1.00 92.00 320 ALA A O 1
ATOM 2519 N N . LEU A 1 321 ? 1.488 -16.445 -11.773 1.00 90.81 321 LEU A N 1
ATOM 2520 C CA . LEU A 1 321 ? 2.267 -16.869 -12.943 1.00 90.81 321 LEU A CA 1
ATOM 2521 C C . LEU A 1 321 ? 3.466 -15.952 -13.196 1.00 90.81 321 LEU A C 1
ATOM 2523 O O . LEU A 1 321 ? 4.578 -16.433 -13.402 1.00 90.81 321 LEU A O 1
ATOM 2527 N N . TYR A 1 322 ? 3.263 -14.638 -13.129 1.00 90.38 322 TYR A N 1
ATOM 2528 C CA . TYR A 1 322 ? 4.340 -13.673 -13.305 1.00 90.38 322 TYR A CA 1
ATOM 2529 C C . TYR A 1 322 ? 5.451 -13.869 -12.266 1.00 90.38 322 TYR A C 1
ATOM 2531 O O . TYR A 1 322 ? 6.618 -13.987 -12.629 1.00 90.38 322 TYR A O 1
ATOM 2539 N N . TYR A 1 323 ? 5.108 -14.004 -10.982 1.00 86.81 323 TYR A N 1
ATOM 2540 C CA . TYR A 1 323 ? 6.119 -14.204 -9.941 1.00 86.81 323 TYR A CA 1
ATOM 2541 C C . TYR A 1 323 ? 6.724 -15.611 -9.910 1.00 86.81 323 TYR A C 1
ATOM 2543 O O . TYR A 1 323 ? 7.821 -15.757 -9.383 1.00 86.81 323 TYR A O 1
ATOM 2551 N N . THR A 1 324 ? 6.102 -16.636 -10.509 1.00 83.06 324 THR A N 1
ATOM 2552 C CA . THR A 1 324 ? 6.780 -17.939 -10.696 1.00 83.06 324 THR A CA 1
ATOM 2553 C C . THR A 1 324 ? 7.960 -17.864 -11.663 1.00 83.06 324 THR A C 1
ATOM 2555 O O . THR A 1 324 ? 8.845 -18.710 -11.600 1.00 83.06 324 THR A O 1
ATOM 2558 N N . ARG A 1 325 ? 8.003 -16.840 -12.528 1.00 75.88 325 ARG A N 1
ATOM 2559 C CA . ARG A 1 325 ? 9.147 -16.557 -13.408 1.00 75.88 325 ARG A CA 1
ATOM 2560 C C . ARG A 1 325 ? 10.251 -15.762 -12.712 1.00 75.88 325 ARG A C 1
ATOM 2562 O O . ARG A 1 325 ? 11.292 -15.522 -13.316 1.00 75.88 325 ARG A O 1
ATOM 2569 N N . ALA A 1 326 ? 10.035 -15.326 -11.467 1.00 68.25 326 ALA A N 1
ATOM 2570 C CA . ALA A 1 326 ? 11.058 -14.623 -10.715 1.00 68.25 326 ALA A CA 1
ATOM 2571 C C . ALA A 1 326 ? 12.163 -15.620 -10.362 1.00 68.25 326 ALA A C 1
ATOM 2573 O O . ALA A 1 326 ? 11.986 -16.478 -9.499 1.00 68.25 326 ALA A O 1
ATOM 2574 N N . GLU A 1 327 ? 13.309 -15.514 -11.028 1.00 55.56 327 GLU A N 1
ATOM 2575 C CA . GLU A 1 327 ? 14.480 -16.276 -10.624 1.00 55.56 327 GLU A CA 1
ATOM 2576 C C . GLU A 1 327 ? 15.006 -15.735 -9.298 1.00 55.56 327 GLU A C 1
ATOM 2578 O O . GLU A 1 327 ? 15.545 -14.630 -9.210 1.00 55.56 327 GLU A O 1
ATOM 2583 N N . SER A 1 328 ? 14.874 -16.537 -8.248 1.00 49.56 328 SER A N 1
ATOM 2584 C CA . SER A 1 328 ? 15.697 -16.379 -7.064 1.00 49.56 328 SER A CA 1
ATOM 2585 C C . SER A 1 328 ? 16.957 -17.221 -7.246 1.00 49.56 328 SER A C 1
ATOM 2587 O O . SER A 1 328 ? 16.887 -18.445 -7.227 1.00 49.56 328 SER A O 1
ATOM 2589 N N . ASN A 1 329 ? 18.132 -16.585 -7.295 1.00 39.94 329 ASN A N 1
ATOM 2590 C CA . ASN A 1 329 ? 19.423 -17.261 -7.052 1.00 39.94 329 ASN A CA 1
ATOM 2591 C C . ASN A 1 329 ? 19.563 -17.782 -5.611 1.00 39.94 329 ASN A C 1
ATOM 2593 O O . ASN A 1 329 ? 20.648 -18.159 -5.176 1.00 39.94 329 ASN A O 1
ATOM 2597 N N . LEU A 1 330 ? 18.490 -17.703 -4.837 1.00 44.88 330 LEU A N 1
ATOM 2598 C CA . LEU A 1 330 ? 18.475 -18.030 -3.441 1.00 44.88 330 LEU A CA 1
ATOM 2599 C C . LEU A 1 330 ? 17.845 -19.410 -3.297 1.00 44.88 330 LEU A C 1
ATOM 2601 O O . LEU A 1 330 ? 16.651 -19.570 -3.542 1.00 44.88 330 LEU A O 1
ATOM 2605 N N . ASP A 1 331 ? 18.606 -20.346 -2.738 1.00 42.12 331 ASP A N 1
ATOM 2606 C CA . ASP A 1 331 ? 18.083 -21.500 -1.995 1.00 42.12 331 ASP A CA 1
ATOM 2607 C C . ASP A 1 331 ? 17.281 -21.058 -0.739 1.00 42.12 331 ASP A C 1
ATOM 2609 O O . ASP A 1 331 ? 17.144 -21.796 0.235 1.00 42.12 331 ASP A O 1
ATOM 2613 N N . THR A 1 332 ? 16.743 -19.831 -0.703 1.00 46.09 332 THR A N 1
ATOM 2614 C CA . THR A 1 332 ? 15.895 -19.334 0.379 1.00 46.09 332 THR A CA 1
ATOM 2615 C C . THR A 1 332 ? 14.464 -19.765 0.115 1.00 46.09 332 THR A C 1
ATOM 2617 O O . THR A 1 332 ? 13.613 -18.983 -0.320 1.00 46.09 332 THR A O 1
ATOM 2620 N N . GLY A 1 333 ? 14.187 -21.031 0.414 1.00 51.03 333 GLY A N 1
ATOM 2621 C CA . GLY A 1 333 ? 12.839 -21.414 0.808 1.00 51.03 333 GLY A CA 1
ATOM 2622 C C . GLY A 1 333 ? 12.382 -20.589 2.018 1.00 51.03 333 GLY A C 1
ATOM 2623 O O . GLY A 1 333 ? 13.175 -19.919 2.681 1.00 51.03 333 GLY A O 1
ATOM 2624 N N . ILE A 1 334 ? 11.089 -20.642 2.331 1.00 55.75 334 ILE A N 1
ATOM 2625 C CA . ILE A 1 334 ? 10.599 -20.125 3.611 1.00 55.75 334 ILE A CA 1
ATOM 2626 C C . ILE A 1 334 ? 11.221 -20.994 4.702 1.00 55.75 334 ILE A C 1
ATOM 2628 O O . ILE A 1 334 ? 10.825 -22.148 4.874 1.00 55.75 334 ILE A O 1
ATOM 2632 N N . THR A 1 335 ? 12.197 -20.458 5.430 1.00 58.56 335 THR A N 1
ATOM 2633 C CA . THR A 1 335 ? 12.777 -21.161 6.569 1.00 58.56 335 THR A CA 1
ATOM 2634 C C . THR A 1 335 ? 12.036 -20.750 7.830 1.00 58.56 335 THR A C 1
ATOM 2636 O O . THR A 1 335 ? 11.773 -19.574 8.099 1.00 58.56 335 THR A O 1
ATOM 2639 N N . LEU A 1 336 ? 11.640 -21.752 8.609 1.00 58.56 336 LEU A N 1
ATOM 2640 C CA . LEU A 1 336 ? 11.169 -21.520 9.962 1.00 58.56 336 LEU A CA 1
ATOM 2641 C C . LEU A 1 336 ? 12.399 -21.195 10.812 1.00 58.56 336 LEU A C 1
ATOM 2643 O O . LEU A 1 336 ? 13.340 -21.988 10.846 1.00 58.56 336 LEU A O 1
ATOM 2647 N N . PHE A 1 337 ? 12.385 -20.077 11.539 1.00 57.62 337 PHE A N 1
ATOM 2648 C CA . PHE A 1 337 ? 13.509 -19.690 12.403 1.00 57.62 337 PHE A CA 1
ATOM 2649 C C . PHE A 1 337 ? 13.823 -20.717 13.502 1.00 57.62 337 PHE A C 1
ATOM 2651 O O . PHE A 1 337 ? 14.898 -20.668 14.082 1.00 57.62 337 PHE A O 1
ATOM 2658 N N . MET A 1 338 ? 12.943 -21.689 13.770 1.00 47.91 338 MET A N 1
ATOM 2659 C CA . MET A 1 338 ? 13.273 -22.813 14.658 1.00 47.91 338 MET A CA 1
ATOM 2660 C C . MET A 1 338 ? 14.355 -23.753 14.093 1.00 47.91 338 MET A C 1
ATOM 2662 O O . MET A 1 338 ? 14.791 -24.656 14.796 1.00 47.91 338 MET A O 1
ATOM 2666 N N . ALA A 1 339 ? 14.797 -23.554 12.846 1.00 48.50 339 ALA A N 1
ATOM 2667 C CA . ALA A 1 339 ? 16.000 -24.182 12.297 1.00 48.50 339 ALA A CA 1
ATOM 2668 C C . ALA A 1 339 ? 17.305 -23.481 12.739 1.00 48.50 339 ALA A C 1
ATOM 2670 O O . ALA A 1 339 ? 18.394 -23.922 12.381 1.00 48.50 339 ALA A O 1
ATOM 2671 N N . VAL A 1 340 ? 17.191 -22.390 13.500 1.00 55.94 340 VAL A N 1
ATOM 2672 C CA . VAL A 1 340 ? 18.285 -21.592 14.058 1.00 55.94 340 VAL A CA 1
ATOM 2673 C C . VAL A 1 340 ? 18.430 -21.908 15.559 1.00 55.94 340 VAL A C 1
ATOM 2675 O O . VAL A 1 340 ? 17.523 -22.485 16.160 1.00 55.94 340 VAL A O 1
ATOM 2678 N N . SER A 1 341 ? 19.574 -21.601 16.181 1.00 62.50 341 SER A N 1
ATOM 2679 C CA . SER A 1 341 ? 19.867 -21.974 17.575 1.00 62.50 341 SER A CA 1
ATOM 2680 C C . SER A 1 341 ? 18.769 -21.541 18.574 1.00 62.50 341 SER A C 1
ATOM 2682 O O . SER A 1 341 ? 18.145 -20.486 18.434 1.00 62.50 341 SER A O 1
ATOM 2684 N N . TRP A 1 342 ? 18.536 -22.330 19.634 1.00 63.56 342 TRP A N 1
ATOM 2685 C CA . TRP A 1 342 ? 17.512 -22.039 20.658 1.00 63.56 342 TRP A CA 1
ATOM 2686 C C . TRP A 1 342 ? 17.672 -20.660 21.322 1.00 63.56 342 TRP A C 1
ATOM 2688 O O . TRP A 1 342 ? 16.680 -20.017 21.675 1.00 63.56 342 TRP A O 1
ATOM 2698 N N . SER A 1 343 ? 18.911 -20.188 21.468 1.00 61.62 343 SER A N 1
ATOM 2699 C CA . SER A 1 343 ? 19.244 -18.855 21.983 1.00 61.62 343 SER A CA 1
ATOM 2700 C C . SER A 1 343 ? 18.727 -17.727 21.089 1.00 61.62 343 SER A C 1
ATOM 2702 O O . SER A 1 343 ? 18.242 -16.706 21.589 1.00 61.62 343 SER A O 1
ATOM 2704 N N . GLU A 1 344 ? 18.784 -17.914 19.771 1.00 61.59 344 GLU A N 1
ATOM 2705 C CA . GLU A 1 344 ? 18.303 -16.933 18.799 1.00 61.59 344 GLU A CA 1
ATOM 2706 C C . GLU A 1 344 ? 16.774 -16.890 18.807 1.00 61.59 344 GLU A C 1
ATOM 2708 O O . GLU A 1 344 ? 16.191 -15.815 18.956 1.00 61.59 344 GLU A O 1
ATOM 2713 N N . ALA A 1 345 ? 16.114 -18.052 18.794 1.00 65.12 345 ALA A N 1
ATOM 2714 C CA . ALA A 1 345 ? 14.657 -18.138 18.878 1.00 65.12 345 ALA A CA 1
ATOM 2715 C C . ALA A 1 345 ? 14.093 -17.454 20.143 1.00 65.12 345 ALA A C 1
ATOM 2717 O O . ALA A 1 345 ? 13.156 -16.657 20.052 1.00 65.12 345 ALA A O 1
ATOM 2718 N N . LEU A 1 346 ? 14.687 -17.698 21.320 1.00 66.81 346 LEU A N 1
ATOM 2719 C CA . LEU A 1 346 ? 14.259 -17.070 22.577 1.00 66.81 346 LEU A CA 1
ATOM 2720 C C . LEU A 1 346 ? 14.403 -15.540 22.542 1.00 66.81 346 LEU A C 1
ATOM 2722 O O . LEU A 1 346 ? 13.504 -14.817 22.973 1.00 66.81 346 LEU A O 1
ATOM 2726 N N . SER A 1 347 ? 15.508 -15.038 21.993 1.00 61.97 347 SER A N 1
ATOM 2727 C CA . SER A 1 347 ? 15.775 -13.599 21.902 1.00 61.97 347 SER A CA 1
ATOM 2728 C C . SER A 1 347 ? 14.782 -12.887 20.978 1.00 61.97 347 SER A C 1
ATOM 2730 O O . SER A 1 347 ? 14.267 -11.818 21.317 1.00 61.97 347 SER A O 1
ATOM 2732 N N . ILE A 1 348 ? 14.444 -13.505 19.840 1.00 67.94 348 ILE A N 1
ATOM 2733 C CA . ILE A 1 348 ? 13.418 -13.006 18.913 1.00 67.94 348 ILE A CA 1
ATOM 2734 C C . ILE A 1 348 ? 12.049 -12.952 19.599 1.00 67.94 348 ILE A C 1
ATOM 2736 O O . ILE A 1 348 ? 11.330 -11.957 19.463 1.00 67.94 348 ILE A O 1
ATOM 2740 N N . LEU A 1 349 ? 11.694 -13.988 20.363 1.00 72.38 349 LEU A N 1
ATOM 2741 C CA . LEU A 1 349 ? 10.440 -14.037 21.114 1.00 72.38 349 LEU A CA 1
ATOM 2742 C C . LEU A 1 349 ? 10.372 -12.942 22.184 1.00 72.38 349 LEU A C 1
ATOM 2744 O O . LEU A 1 349 ? 9.348 -12.268 22.286 1.00 72.38 349 LEU A O 1
ATOM 2748 N N . LEU A 1 350 ? 11.454 -12.711 22.935 1.00 70.69 350 LEU A N 1
ATOM 2749 C CA . LEU A 1 350 ? 11.523 -11.650 23.945 1.00 70.69 350 LEU A CA 1
ATOM 2750 C C . LEU A 1 350 ? 11.411 -10.254 23.322 1.00 70.69 350 LEU A C 1
ATOM 2752 O O . LEU A 1 350 ? 10.636 -9.427 23.806 1.00 70.69 350 LEU A O 1
ATOM 2756 N N . LEU A 1 351 ? 12.121 -10.000 22.219 1.00 71.50 351 LEU A N 1
ATOM 2757 C CA . LEU A 1 351 ? 12.025 -8.737 21.486 1.00 71.50 351 LEU A CA 1
ATOM 2758 C C . LEU A 1 351 ? 10.610 -8.513 20.944 1.00 71.50 351 LEU A C 1
ATOM 2760 O O . LEU A 1 351 ? 10.040 -7.431 21.094 1.00 71.50 351 LEU A O 1
ATOM 2764 N N . THR A 1 352 ? 10.028 -9.545 20.339 1.00 74.25 352 THR A N 1
ATOM 2765 C CA . THR A 1 352 ? 8.665 -9.504 19.802 1.00 74.25 352 THR A CA 1
ATOM 2766 C C . THR A 1 352 ? 7.656 -9.242 20.916 1.00 74.25 352 THR A C 1
ATOM 2768 O O . THR A 1 352 ? 6.814 -8.355 20.781 1.00 74.25 352 THR A O 1
ATOM 2771 N N . ALA A 1 353 ? 7.777 -9.936 22.051 1.00 76.75 353 ALA A N 1
ATOM 2772 C CA . ALA A 1 353 ? 6.934 -9.727 23.222 1.00 76.75 353 ALA A CA 1
ATOM 2773 C C . ALA A 1 353 ? 7.055 -8.295 23.758 1.00 76.75 353 ALA A C 1
ATOM 2775 O O . ALA A 1 353 ? 6.042 -7.656 24.038 1.00 76.75 353 ALA A O 1
ATOM 2776 N N . PHE A 1 354 ? 8.272 -7.756 23.837 1.00 74.50 354 PHE A N 1
ATOM 2777 C CA . PHE A 1 354 ? 8.506 -6.388 24.287 1.00 74.50 354 PHE A CA 1
ATOM 2778 C C . PHE A 1 354 ? 7.855 -5.351 23.356 1.00 74.50 354 PHE A C 1
ATOM 2780 O O . PHE A 1 354 ? 7.125 -4.468 23.817 1.00 74.50 354 PHE A O 1
ATOM 2787 N N . VAL A 1 355 ? 8.058 -5.484 22.038 1.00 74.38 355 VAL A N 1
ATOM 2788 C CA . VAL A 1 355 ? 7.426 -4.621 21.023 1.00 74.38 355 VAL A CA 1
ATOM 2789 C C . VAL A 1 355 ? 5.904 -4.705 21.119 1.00 74.38 355 VAL A C 1
ATOM 2791 O O . VAL A 1 355 ? 5.226 -3.676 21.112 1.00 74.38 355 VAL A O 1
ATOM 2794 N N . ILE A 1 356 ? 5.364 -5.916 21.269 1.00 80.00 356 ILE A N 1
ATOM 2795 C CA . ILE A 1 356 ? 3.932 -6.158 21.441 1.00 80.00 356 ILE A CA 1
ATOM 2796 C C . ILE A 1 356 ? 3.398 -5.448 22.685 1.00 80.00 356 ILE A C 1
ATOM 2798 O O . ILE A 1 356 ? 2.419 -4.711 22.581 1.00 80.00 356 ILE A O 1
ATOM 2802 N N . VAL A 1 357 ? 4.026 -5.627 23.849 1.00 78.69 357 VAL A N 1
ATOM 2803 C CA . VAL A 1 357 ? 3.569 -5.008 25.101 1.00 78.69 357 VAL A CA 1
ATOM 2804 C C . VAL A 1 357 ? 3.553 -3.492 24.955 1.00 78.69 357 VAL A C 1
ATOM 2806 O O . VAL A 1 357 ? 2.537 -2.860 25.238 1.00 78.69 357 VAL A O 1
ATOM 2809 N N . PHE A 1 358 ? 4.628 -2.903 24.439 1.00 76.12 358 PHE A N 1
ATOM 2810 C CA . PHE A 1 358 ? 4.719 -1.454 24.312 1.00 76.12 358 PHE A CA 1
ATOM 2811 C C . PHE A 1 358 ? 3.685 -0.873 23.337 1.00 76.12 358 PHE A C 1
ATOM 2813 O O . PHE A 1 358 ? 3.035 0.134 23.627 1.00 76.12 358 PHE A O 1
ATOM 2820 N N . LEU A 1 359 ? 3.515 -1.508 22.175 1.00 81.38 359 LEU A N 1
ATOM 2821 C CA . LEU A 1 359 ? 2.660 -0.991 21.111 1.00 81.38 359 LEU A CA 1
ATOM 2822 C C . LEU A 1 359 ? 1.176 -1.300 21.320 1.00 81.38 359 LEU A C 1
ATOM 2824 O O . LEU A 1 359 ? 0.333 -0.475 20.962 1.00 81.38 359 LEU A O 1
ATOM 2828 N N . PHE A 1 360 ? 0.845 -2.465 21.878 1.00 87.12 360 PHE A N 1
ATOM 2829 C CA . PHE A 1 360 ? -0.525 -2.971 21.924 1.00 87.12 360 PHE A CA 1
ATOM 2830 C C . PHE A 1 360 ? -1.190 -2.865 23.293 1.00 87.12 360 PHE A C 1
ATOM 2832 O O . PHE A 1 360 ? -2.418 -2.847 23.320 1.00 87.12 360 PHE A O 1
ATOM 2839 N N . TYR A 1 361 ? -0.454 -2.764 24.409 1.00 86.94 361 TYR A N 1
ATOM 2840 C CA . TYR A 1 361 ? -1.060 -2.775 25.750 1.00 86.94 361 TYR A CA 1
ATOM 2841 C C . TYR A 1 361 ? -2.166 -1.720 25.904 1.00 86.94 361 TYR A C 1
ATOM 2843 O O . TYR A 1 361 ? -3.304 -2.048 26.250 1.00 86.94 361 TYR A O 1
ATOM 2851 N N . ILE A 1 362 ? -1.862 -0.463 25.566 1.00 86.75 362 ILE A N 1
ATOM 2852 C CA . ILE A 1 362 ? -2.814 0.648 25.680 1.00 86.75 362 ILE A CA 1
ATOM 2853 C C . ILE A 1 362 ? -3.994 0.478 24.701 1.00 86.75 362 ILE A C 1
ATOM 2855 O O . ILE A 1 362 ? -5.139 0.446 25.162 1.00 86.75 362 ILE A O 1
ATOM 2859 N N . PRO A 1 363 ? -3.785 0.307 23.376 1.00 89.19 363 PRO A N 1
ATOM 2860 C CA . PRO A 1 363 ? -4.894 0.065 22.457 1.00 89.19 363 PRO A CA 1
ATOM 2861 C C . PRO A 1 363 ? -5.754 -1.148 22.822 1.00 89.19 363 PRO A C 1
ATOM 2863 O O . PRO A 1 363 ? -6.973 -1.064 22.720 1.00 89.19 363 PRO A O 1
ATOM 2866 N N . LEU A 1 364 ? -5.168 -2.265 23.267 1.00 90.62 364 LEU A N 1
ATOM 2867 C CA . LEU A 1 364 ? -5.923 -3.469 23.627 1.00 90.62 364 LEU A CA 1
ATOM 2868 C C . LEU A 1 364 ? -6.782 -3.255 24.866 1.00 90.62 364 LEU A C 1
ATOM 2870 O O . LEU A 1 364 ? -7.911 -3.735 24.887 1.00 90.62 364 LEU A O 1
ATOM 2874 N N . ARG A 1 365 ? -6.303 -2.509 25.868 1.00 88.75 365 ARG A N 1
ATOM 2875 C CA . ARG A 1 365 ? -7.097 -2.184 27.062 1.00 88.75 365 ARG A CA 1
ATOM 2876 C C . ARG A 1 365 ? -8.402 -1.470 26.697 1.00 88.75 365 ARG A C 1
ATOM 2878 O O . ARG A 1 365 ? -9.456 -1.779 27.250 1.00 88.75 365 ARG A O 1
ATOM 2885 N N . HIS A 1 366 ? -8.331 -0.551 25.740 1.00 88.69 366 HIS A N 1
ATOM 2886 C CA . HIS A 1 366 ? -9.441 0.318 25.350 1.00 88.69 366 HIS A CA 1
ATOM 2887 C C . HIS A 1 366 ? -10.285 -0.220 24.186 1.00 88.69 366 HIS A C 1
ATOM 2889 O O . HIS A 1 366 ? -11.489 0.022 24.111 1.00 88.69 366 HIS A O 1
ATOM 2895 N N . LEU A 1 367 ? -9.673 -0.988 23.287 1.00 90.06 367 LEU A N 1
ATOM 2896 C CA . LEU A 1 367 ? -10.281 -1.524 22.069 1.00 90.06 367 LEU A CA 1
ATOM 2897 C C . LEU A 1 367 ? -10.280 -3.059 22.072 1.00 90.06 367 LEU A C 1
ATOM 2899 O O . LEU A 1 367 ? -10.194 -3.679 21.013 1.00 90.06 367 LEU A O 1
ATOM 2903 N N . ARG A 1 368 ? -10.418 -3.692 23.247 1.00 87.94 368 ARG A N 1
ATOM 2904 C CA . ARG A 1 368 ? -10.325 -5.158 23.428 1.00 87.94 368 ARG A CA 1
ATOM 2905 C C . ARG A 1 368 ? -11.260 -5.990 22.548 1.00 87.94 368 ARG A C 1
ATOM 2907 O O . ARG A 1 368 ? -11.030 -7.182 22.362 1.00 87.94 368 ARG A O 1
ATOM 2914 N N . PHE A 1 369 ? -12.330 -5.398 22.023 1.00 88.81 369 PHE A N 1
ATOM 2915 C CA . PHE A 1 369 ? -13.294 -6.065 21.141 1.00 88.81 369 PHE A CA 1
ATOM 2916 C C . PHE A 1 369 ? -13.103 -5.733 19.659 1.00 88.81 369 PHE A C 1
ATOM 2918 O O . PHE A 1 369 ? -13.815 -6.267 18.815 1.00 88.81 369 PHE A O 1
ATOM 2925 N N . TRP A 1 370 ? -12.141 -4.877 19.314 1.00 92.50 370 TRP A N 1
ATOM 2926 C CA . TRP A 1 370 ? -11.876 -4.523 17.929 1.00 92.50 370 TRP A CA 1
ATOM 2927 C C . TRP A 1 370 ? -10.996 -5.589 17.266 1.00 92.50 370 TRP A C 1
ATOM 2929 O O . TRP A 1 370 ? -9.774 -5.587 17.397 1.00 92.50 370 TRP A O 1
ATOM 2939 N N . THR A 1 371 ? -11.627 -6.522 16.553 1.00 93.38 371 THR A N 1
ATOM 2940 C CA . THR A 1 371 ? -10.971 -7.692 15.946 1.00 93.38 371 THR A CA 1
ATOM 2941 C C . THR A 1 371 ? -9.764 -7.371 15.052 1.00 93.38 371 THR A C 1
ATOM 2943 O O . THR A 1 371 ? -8.759 -8.065 15.205 1.00 93.38 371 THR A O 1
ATOM 2946 N N . PRO A 1 372 ? -9.761 -6.316 14.203 1.00 95.00 372 PRO A N 1
ATOM 2947 C CA . PRO A 1 372 ? -8.570 -5.943 13.435 1.00 95.00 372 PRO A CA 1
ATOM 2948 C C . PRO A 1 372 ? -7.319 -5.746 14.296 1.00 95.00 372 PRO A C 1
ATOM 2950 O O . PRO A 1 372 ? -6.237 -6.154 13.892 1.00 95.00 372 PRO A O 1
ATOM 2953 N N . LEU A 1 373 ? -7.453 -5.196 15.508 1.00 95.69 373 LEU A N 1
ATOM 2954 C CA . LEU A 1 373 ? -6.321 -5.012 16.420 1.00 95.69 373 LEU A CA 1
ATOM 2955 C C . LEU A 1 373 ? -5.756 -6.348 16.921 1.00 95.69 373 LEU A C 1
ATOM 2957 O O . LEU A 1 373 ? -4.544 -6.488 17.047 1.00 95.69 373 LEU A O 1
ATOM 2961 N N . LYS A 1 374 ? -6.614 -7.344 17.170 1.00 94.62 374 LYS A N 1
ATOM 2962 C CA . LYS A 1 374 ? -6.179 -8.696 17.564 1.00 94.62 374 LYS A CA 1
ATOM 2963 C C . LYS A 1 374 ? -5.473 -9.420 16.423 1.00 94.62 374 LYS A C 1
ATOM 2965 O O . LYS A 1 374 ? -4.500 -10.124 16.659 1.00 94.62 374 LYS A O 1
ATOM 2970 N N . ILE A 1 375 ? -5.948 -9.228 15.193 1.00 95.88 375 ILE A N 1
ATOM 2971 C CA . ILE A 1 375 ? -5.281 -9.771 14.006 1.00 95.88 375 ILE A CA 1
ATOM 2972 C C . ILE A 1 375 ? -3.920 -9.094 13.831 1.00 95.88 375 ILE A C 1
ATOM 2974 O O . ILE A 1 375 ? -2.937 -9.786 13.607 1.00 95.88 375 ILE A O 1
ATOM 2978 N N . ALA A 1 376 ? -3.828 -7.774 14.024 1.00 95.31 376 ALA A N 1
ATOM 2979 C CA . ALA A 1 376 ? -2.551 -7.065 13.993 1.00 95.31 376 ALA A CA 1
ATOM 2980 C C . ALA A 1 376 ? -1.580 -7.597 15.050 1.00 95.31 376 ALA A C 1
ATOM 2982 O O . ALA A 1 376 ? -0.436 -7.885 14.717 1.00 95.31 376 ALA A O 1
ATOM 2983 N N . LEU A 1 377 ? -2.045 -7.827 16.280 1.00 93.94 377 LEU A N 1
ATOM 2984 C CA . LEU A 1 377 ? -1.250 -8.473 17.323 1.00 93.94 377 LEU A CA 1
ATOM 2985 C C . LEU A 1 377 ? -0.725 -9.849 16.875 1.00 93.94 377 LEU A C 1
ATOM 2987 O O . LEU A 1 377 ? 0.459 -10.132 17.030 1.00 93.94 377 LEU A O 1
ATOM 2991 N N . ALA A 1 378 ? -1.591 -10.684 16.292 1.00 94.06 378 ALA A N 1
ATOM 2992 C CA . ALA A 1 378 ? -1.201 -11.998 15.789 1.00 94.06 378 ALA A CA 1
ATOM 2993 C C . ALA A 1 378 ? -0.165 -11.897 14.657 1.00 94.06 378 ALA A C 1
ATOM 2995 O O . ALA A 1 378 ? 0.812 -12.634 14.663 1.00 94.06 378 ALA A O 1
ATOM 2996 N N . VAL A 1 379 ? -0.323 -10.951 13.727 1.00 93.19 379 VAL A N 1
ATOM 2997 C CA . VAL A 1 379 ? 0.645 -10.707 12.644 1.00 93.19 379 VAL A CA 1
ATOM 2998 C C . VAL A 1 379 ? 2.012 -10.290 13.204 1.00 93.19 379 VAL A C 1
ATOM 3000 O O . VAL A 1 379 ? 3.025 -10.839 12.777 1.00 93.19 379 VAL A O 1
ATOM 3003 N N . PHE A 1 380 ? 2.051 -9.397 14.202 1.00 88.94 380 PHE A N 1
ATOM 3004 C CA . PHE A 1 380 ? 3.294 -9.014 14.890 1.00 88.94 380 PHE A CA 1
ATOM 3005 C C . PHE A 1 380 ? 3.974 -10.192 15.601 1.00 88.94 380 PHE A C 1
ATOM 3007 O O . PHE A 1 380 ? 5.198 -10.226 15.659 1.00 88.94 380 PHE A O 1
ATOM 3014 N N . ALA A 1 381 ? 3.200 -11.145 16.126 1.00 87.75 381 ALA A N 1
ATOM 3015 C CA . ALA A 1 381 ? 3.729 -12.327 16.804 1.00 87.75 381 ALA A CA 1
ATOM 3016 C C . ALA A 1 381 ? 4.199 -13.426 15.835 1.00 87.75 381 ALA A C 1
ATOM 3018 O O . ALA A 1 381 ? 5.168 -14.121 16.122 1.00 87.75 381 ALA A O 1
ATOM 3019 N N . ILE A 1 382 ? 3.510 -13.595 14.701 1.00 87.81 382 ILE A N 1
ATOM 3020 C CA . ILE A 1 382 ? 3.710 -14.722 13.779 1.00 87.81 382 ILE A CA 1
ATOM 3021 C C . ILE A 1 382 ? 4.776 -14.421 12.720 1.00 87.81 382 ILE A C 1
ATOM 3023 O O . ILE A 1 382 ? 5.596 -15.289 12.437 1.00 87.81 382 ILE A O 1
ATOM 3027 N N . LEU A 1 383 ? 4.791 -13.220 12.126 1.00 86.19 383 LEU A N 1
ATOM 3028 C CA . LEU A 1 383 ? 5.728 -12.901 11.036 1.00 86.19 383 LEU A CA 1
ATOM 3029 C C . LEU A 1 383 ? 7.213 -13.088 11.398 1.00 86.19 383 LEU A C 1
ATOM 3031 O O . LEU A 1 383 ? 7.941 -13.597 10.550 1.00 86.19 383 LEU A O 1
ATOM 3035 N N . PRO A 1 384 ? 7.683 -12.750 12.617 1.00 80.88 384 PRO A N 1
ATOM 3036 C CA . PRO A 1 384 ? 9.077 -12.982 12.996 1.00 80.88 384 PRO A CA 1
ATOM 3037 C C . PRO A 1 384 ? 9.499 -14.457 13.012 1.00 80.88 384 PRO A C 1
ATOM 3039 O O . PRO A 1 384 ? 10.693 -14.730 13.016 1.00 80.88 384 PRO A O 1
ATOM 3042 N N . LEU A 1 385 ? 8.552 -15.407 13.026 1.00 79.12 385 LEU A N 1
ATOM 3043 C CA . LEU A 1 385 ? 8.842 -16.847 13.046 1.00 79.12 385 LEU A CA 1
ATOM 3044 C C . LEU A 1 385 ? 9.280 -17.392 11.677 1.00 79.12 385 LEU A C 1
ATOM 3046 O O . LEU A 1 385 ? 9.833 -18.490 11.600 1.00 79.12 385 LEU A O 1
ATOM 3050 N N . PHE A 1 386 ? 9.038 -16.634 10.609 1.00 79.88 386 PHE A N 1
ATOM 3051 C CA . PHE A 1 386 ? 9.364 -16.999 9.235 1.00 79.88 386 PHE A CA 1
ATOM 3052 C C . PHE A 1 386 ? 10.465 -16.088 8.702 1.00 79.88 386 PHE A C 1
ATOM 3054 O O . PHE A 1 386 ? 10.391 -14.873 8.885 1.00 79.88 386 PHE A O 1
ATOM 3061 N N . TYR A 1 387 ? 11.451 -16.656 8.010 1.00 76.00 387 TYR A N 1
ATOM 3062 C CA . TYR A 1 387 ? 12.516 -15.907 7.348 1.00 76.00 387 TYR A CA 1
ATOM 3063 C C . TYR A 1 387 ? 12.423 -16.055 5.831 1.00 76.00 387 TYR A C 1
ATOM 3065 O O . TYR A 1 387 ? 12.278 -17.160 5.309 1.00 76.00 387 TYR A O 1
ATOM 3073 N N . ILE A 1 388 ? 12.516 -14.927 5.128 1.00 76.62 388 ILE A N 1
ATOM 3074 C CA . ILE A 1 388 ? 12.696 -14.866 3.675 1.00 76.62 388 ILE A CA 1
ATOM 3075 C C . ILE A 1 388 ? 13.738 -13.781 3.400 1.00 76.62 388 ILE A C 1
ATOM 3077 O O . ILE A 1 388 ? 13.528 -12.651 3.832 1.00 76.62 388 ILE A O 1
ATOM 3081 N N . GLY A 1 389 ? 14.817 -14.094 2.679 1.00 68.94 389 GLY A N 1
ATOM 3082 C CA . GLY A 1 389 ? 15.864 -13.135 2.294 1.00 68.94 389 GLY A CA 1
ATOM 3083 C C . GLY A 1 389 ? 17.282 -13.595 2.649 1.00 68.94 389 GLY A C 1
ATOM 3084 O O . GLY A 1 389 ? 17.457 -14.619 3.295 1.00 68.94 389 GLY A O 1
ATOM 3085 N N . ASP A 1 390 ? 18.295 -12.850 2.194 1.00 57.06 390 ASP A N 1
ATOM 3086 C CA . ASP A 1 390 ? 19.722 -13.144 2.445 1.00 57.06 390 ASP A CA 1
ATOM 3087 C C . ASP A 1 390 ? 20.264 -12.307 3.617 1.00 57.06 390 ASP A C 1
ATOM 3089 O O . ASP A 1 390 ? 20.741 -12.841 4.614 1.00 57.06 390 ASP A O 1
ATOM 3093 N N . GLN A 1 391 ? 20.112 -10.979 3.540 1.00 57.53 391 GLN A N 1
ATOM 3094 C CA . GLN A 1 391 ? 20.653 -10.036 4.533 1.00 57.53 391 GLN A CA 1
ATOM 3095 C C . GLN A 1 391 ? 19.645 -9.571 5.588 1.00 57.53 391 GLN A C 1
ATOM 3097 O O . GLN A 1 391 ? 20.034 -9.112 6.662 1.00 57.53 391 GLN A O 1
ATOM 3102 N N . PHE A 1 392 ? 18.357 -9.613 5.255 1.00 66.56 392 PHE A N 1
ATOM 3103 C CA . PHE A 1 392 ? 17.272 -9.174 6.117 1.00 66.56 392 PHE A CA 1
ATOM 3104 C C . PHE A 1 392 ? 16.067 -10.080 5.912 1.00 66.56 392 PHE A C 1
ATOM 3106 O O . PHE A 1 392 ? 15.857 -10.623 4.829 1.00 66.56 392 PHE A O 1
ATOM 3113 N N . ASN A 1 393 ? 15.232 -10.180 6.946 1.00 76.50 393 ASN A N 1
ATOM 3114 C CA . ASN A 1 393 ? 13.933 -10.826 6.833 1.00 76.50 393 ASN A CA 1
ATOM 3115 C C . ASN A 1 393 ? 12.976 -9.942 6.012 1.00 76.50 393 ASN A C 1
ATOM 3117 O O . ASN A 1 393 ? 12.235 -9.134 6.574 1.00 76.50 393 ASN A O 1
ATOM 3121 N N . GLU A 1 394 ? 12.994 -10.098 4.691 1.00 79.94 394 GLU A N 1
ATOM 3122 C CA . GLU A 1 394 ? 12.167 -9.378 3.719 1.00 79.94 394 GLU A CA 1
ATOM 3123 C C . GLU A 1 394 ? 10.672 -9.560 3.987 1.00 79.94 394 GLU A C 1
ATOM 3125 O O . GLU A 1 394 ? 9.890 -8.619 3.821 1.00 79.94 394 GLU A O 1
ATOM 3130 N N . LEU A 1 395 ? 10.264 -10.748 4.450 1.00 84.94 395 LEU A N 1
ATOM 3131 C CA . LEU A 1 395 ? 8.872 -11.018 4.795 1.00 84.94 395 LEU A CA 1
ATOM 3132 C C . LEU A 1 395 ? 8.433 -10.163 5.982 1.00 84.94 395 LEU A C 1
ATOM 3134 O O . LEU A 1 395 ? 7.463 -9.418 5.860 1.00 84.94 395 LEU A O 1
ATOM 3138 N N . LEU A 1 396 ? 9.146 -10.227 7.111 1.00 84.62 396 LEU A N 1
ATOM 3139 C CA . LEU A 1 396 ? 8.837 -9.393 8.276 1.00 84.62 396 LEU A CA 1
ATOM 3140 C C . LEU A 1 396 ? 8.922 -7.907 7.922 1.00 84.62 396 LEU A C 1
ATOM 3142 O O . LEU A 1 396 ? 8.048 -7.130 8.302 1.00 84.62 396 LEU A O 1
ATOM 3146 N N . PHE A 1 397 ? 9.952 -7.530 7.170 1.00 82.94 397 PHE A N 1
ATOM 3147 C CA . PHE A 1 397 ? 10.210 -6.159 6.765 1.00 82.94 397 PHE A CA 1
ATOM 3148 C C . PHE A 1 397 ? 9.029 -5.554 5.999 1.00 82.94 397 PHE A C 1
ATOM 3150 O O . PHE A 1 397 ? 8.564 -4.475 6.354 1.00 82.94 397 PHE A O 1
ATOM 3157 N N . LYS A 1 398 ? 8.497 -6.258 4.996 1.00 88.88 398 LYS A N 1
ATOM 3158 C CA . LYS A 1 398 ? 7.486 -5.728 4.066 1.00 88.88 398 LYS A CA 1
ATOM 3159 C C . LYS A 1 398 ? 6.046 -6.115 4.427 1.00 88.88 398 LYS A C 1
ATOM 3161 O O . LYS A 1 398 ? 5.123 -5.325 4.230 1.00 88.88 398 LYS A O 1
ATOM 3166 N N . ALA A 1 399 ? 5.811 -7.305 4.980 1.00 92.69 399 ALA A N 1
ATOM 3167 C CA . ALA A 1 399 ? 4.460 -7.801 5.276 1.00 92.69 399 ALA A CA 1
ATOM 3168 C C . ALA A 1 399 ? 3.855 -7.228 6.572 1.00 92.69 399 ALA A C 1
ATOM 3170 O O . ALA A 1 399 ? 2.655 -7.357 6.802 1.00 92.69 399 ALA A O 1
ATOM 3171 N N . ILE A 1 400 ? 4.644 -6.569 7.426 1.00 91.69 400 ILE A N 1
ATOM 3172 C CA . ILE A 1 400 ? 4.157 -5.997 8.694 1.00 91.69 400 ILE A CA 1
ATOM 3173 C C . ILE A 1 400 ? 3.331 -4.710 8.513 1.00 91.69 400 ILE A C 1
ATOM 3175 O O . ILE A 1 400 ? 2.576 -4.303 9.400 1.00 91.69 400 ILE A O 1
ATOM 3179 N N . LEU A 1 401 ? 3.445 -4.055 7.356 1.00 93.62 401 LEU A N 1
ATOM 3180 C CA . LEU A 1 401 ? 2.905 -2.718 7.116 1.00 93.62 401 LEU A CA 1
ATOM 3181 C C . LEU A 1 401 ? 1.374 -2.590 7.310 1.00 93.62 401 LEU A C 1
ATOM 3183 O O . LEU A 1 401 ? 0.943 -1.612 7.932 1.00 93.62 401 LEU A O 1
ATOM 3187 N N . PRO A 1 402 ? 0.534 -3.564 6.891 1.00 96.75 402 PRO A N 1
ATOM 3188 C CA . PRO A 1 402 ? -0.898 -3.546 7.191 1.00 96.75 402 PRO A CA 1
ATOM 3189 C C . PRO A 1 402 ? -1.205 -3.497 8.696 1.00 96.75 402 PRO A C 1
ATOM 3191 O O . PRO A 1 402 ? -2.097 -2.766 9.138 1.00 96.75 402 PRO A O 1
ATOM 3194 N N . ALA A 1 403 ? -0.430 -4.227 9.506 1.00 95.31 403 ALA A N 1
ATOM 3195 C CA . ALA A 1 403 ? -0.598 -4.256 10.955 1.00 95.31 403 ALA A CA 1
ATOM 3196 C C . ALA A 1 403 ? -0.228 -2.908 11.595 1.00 95.31 403 ALA A C 1
ATOM 3198 O O . ALA A 1 403 ? -0.938 -2.447 12.491 1.00 95.31 403 ALA A O 1
ATOM 3199 N N . PHE A 1 404 ? 0.816 -2.232 11.096 1.00 93.31 404 PHE A N 1
ATOM 3200 C CA . PHE A 1 404 ? 1.160 -0.875 11.532 1.00 93.31 404 PHE A CA 1
ATOM 3201 C C . PHE A 1 404 ? 0.050 0.138 11.239 1.00 93.31 404 PHE A C 1
ATOM 3203 O O . PHE A 1 404 ? -0.300 0.912 12.127 1.00 93.31 404 PHE A O 1
ATOM 3210 N N . LEU A 1 405 ? -0.565 0.113 10.050 1.00 95.56 405 LEU A N 1
ATOM 3211 C CA . LEU A 1 405 ? -1.672 1.027 9.734 1.00 95.56 405 LEU A CA 1
ATOM 3212 C C . LEU A 1 405 ? -2.868 0.824 10.677 1.00 95.56 405 LEU A C 1
ATOM 3214 O O . LEU A 1 405 ? -3.464 1.793 11.163 1.00 95.56 405 LEU A O 1
ATOM 3218 N N . ILE A 1 406 ? -3.213 -0.432 10.971 1.00 96.00 406 ILE A N 1
ATOM 3219 C CA . ILE A 1 406 ? -4.285 -0.769 11.919 1.00 96.00 406 ILE A CA 1
ATOM 3220 C C . ILE A 1 406 ? -3.944 -0.279 13.318 1.00 96.00 406 ILE A C 1
ATOM 3222 O O . ILE A 1 406 ? -4.808 0.275 14.002 1.00 96.00 406 ILE A O 1
ATOM 3226 N N . LEU A 1 407 ? -2.689 -0.431 13.725 1.00 93.44 407 LEU A N 1
ATOM 3227 C CA . LEU A 1 407 ? -2.198 0.072 14.994 1.00 93.44 407 LEU A CA 1
ATOM 3228 C C . LEU A 1 407 ? -2.290 1.607 15.064 1.00 93.44 407 LEU A C 1
ATOM 3230 O O . LEU A 1 407 ? -2.788 2.135 16.059 1.00 93.44 407 LEU A O 1
ATOM 3234 N N . SER A 1 408 ? -1.934 2.337 14.001 1.00 93.12 408 SER A N 1
ATOM 3235 C CA . SER A 1 408 ? -2.098 3.800 13.932 1.00 93.12 408 SER A CA 1
ATOM 3236 C C . SER A 1 408 ? -3.566 4.225 14.067 1.00 93.12 408 SER A C 1
ATOM 3238 O O . SER A 1 408 ? -3.885 5.181 14.786 1.00 93.12 408 SER A O 1
ATOM 3240 N N . LEU A 1 409 ? -4.494 3.492 13.439 1.00 95.19 409 LEU A N 1
ATOM 3241 C CA . LEU A 1 409 ? -5.936 3.698 13.623 1.00 95.19 409 LEU A CA 1
ATOM 3242 C C . LEU A 1 409 ? -6.381 3.393 15.063 1.00 95.19 409 LEU A C 1
ATOM 3244 O O . LEU A 1 409 ? -7.184 4.145 15.626 1.00 95.19 409 LEU A O 1
ATOM 3248 N N . ALA A 1 410 ? -5.849 2.329 15.672 1.00 94.56 410 ALA A N 1
ATOM 3249 C CA . ALA A 1 410 ? -6.133 1.933 17.050 1.00 94.56 410 ALA A CA 1
ATOM 3250 C C . ALA A 1 410 ? -5.747 3.042 18.033 1.00 94.56 410 ALA A C 1
ATOM 3252 O O . ALA A 1 410 ? -6.569 3.495 18.833 1.00 94.56 410 ALA A O 1
ATOM 3253 N N . TRP A 1 411 ? -4.517 3.541 17.927 1.00 90.94 411 TRP A N 1
ATOM 3254 C CA . TRP A 1 411 ? -4.015 4.633 18.754 1.00 90.94 411 TRP A CA 1
ATOM 3255 C C . TRP A 1 411 ? -4.830 5.911 18.568 1.00 90.94 411 TRP A C 1
ATOM 3257 O O . TRP A 1 411 ? -5.246 6.534 19.546 1.00 90.94 411 TRP A O 1
ATOM 3267 N N . THR A 1 412 ? -5.179 6.247 17.324 1.00 91.50 412 THR A N 1
ATOM 3268 C CA . THR A 1 412 ? -6.032 7.409 17.027 1.00 91.50 412 THR A CA 1
ATOM 3269 C C . THR A 1 412 ? -7.410 7.312 17.686 1.00 91.50 412 THR A C 1
ATOM 3271 O O . THR A 1 412 ? -7.967 8.322 18.123 1.00 91.50 412 THR A O 1
ATOM 3274 N N . ARG A 1 413 ? -7.987 6.107 17.759 1.00 91.94 413 ARG A N 1
ATOM 3275 C CA . ARG A 1 413 ? -9.269 5.851 18.436 1.00 91.94 413 ARG A CA 1
ATOM 3276 C C . ARG A 1 413 ? -9.145 5.848 19.959 1.00 91.94 413 ARG A C 1
ATOM 3278 O O . ARG A 1 413 ? -10.077 6.281 20.629 1.00 91.94 413 ARG A O 1
ATOM 3285 N N . THR A 1 414 ? -7.999 5.424 20.480 1.00 90.12 414 THR A N 1
ATOM 3286 C CA . THR A 1 414 ? -7.737 5.292 21.920 1.00 90.12 414 THR A CA 1
ATOM 3287 C C . THR A 1 414 ? -7.442 6.641 22.589 1.00 90.12 414 THR A C 1
ATOM 3289 O O . THR A 1 414 ? -7.904 6.903 23.696 1.00 90.12 414 THR A O 1
ATOM 3292 N N . MET A 1 415 ? -6.741 7.552 21.904 1.00 85.19 415 MET A N 1
ATOM 3293 C CA . MET A 1 415 ? -6.308 8.841 22.472 1.00 85.19 415 MET A CA 1
ATOM 3294 C C . MET A 1 415 ? -7.420 9.705 23.102 1.00 85.19 415 MET A C 1
ATOM 3296 O O . MET A 1 415 ? -7.208 10.218 24.202 1.00 85.19 415 MET A O 1
ATOM 3300 N N . PRO A 1 416 ? -8.610 9.877 22.491 1.00 83.31 416 PRO A N 1
ATOM 3301 C CA . PRO A 1 416 ? -9.698 10.619 23.130 1.00 83.31 416 PRO A CA 1
ATOM 3302 C C . PRO A 1 416 ? -10.173 10.000 24.450 1.00 83.31 416 PRO A C 1
ATOM 3304 O O . PRO A 1 416 ? -10.513 10.733 25.373 1.00 83.31 416 PRO A O 1
ATOM 3307 N N . GLN A 1 417 ? -10.167 8.668 24.553 1.00 83.12 417 GLN A N 1
ATOM 3308 C CA . GLN A 1 417 ? -10.608 7.945 25.751 1.00 83.12 417 GLN A CA 1
ATOM 3309 C C . GLN A 1 417 ? -9.601 8.128 26.898 1.00 83.12 417 GLN A C 1
ATOM 3311 O O . GLN A 1 417 ? -9.993 8.385 28.034 1.00 83.12 417 GLN A O 1
ATOM 3316 N N . LEU A 1 418 ? -8.301 8.131 26.579 1.00 79.94 418 LEU A N 1
ATOM 3317 C CA . LEU A 1 418 ? -7.215 8.412 27.530 1.00 79.94 418 LEU A CA 1
ATOM 3318 C C . LEU A 1 418 ? -7.218 9.844 28.082 1.00 79.94 418 LEU A C 1
ATOM 3320 O O . LEU A 1 418 ? -6.519 10.128 29.057 1.00 79.94 418 LEU A O 1
ATOM 3324 N N . ARG A 1 419 ? -7.924 10.785 27.444 1.00 73.75 419 ARG A N 1
ATOM 3325 C CA . ARG A 1 419 ? -8.065 12.159 27.951 1.00 73.75 419 ARG A CA 1
ATOM 3326 C C . ARG A 1 419 ? -9.100 12.255 29.074 1.00 73.75 419 ARG A C 1
ATOM 3328 O O . ARG A 1 419 ? -9.011 13.165 29.886 1.00 73.75 419 ARG A O 1
ATOM 3335 N N . GLN A 1 420 ? -10.067 11.342 29.107 1.00 72.69 420 GLN A N 1
ATOM 3336 C CA . GLN A 1 420 ? -11.209 11.393 30.023 1.00 72.69 420 GLN A CA 1
ATOM 3337 C C . GLN A 1 420 ? -11.023 10.523 31.276 1.00 72.69 420 GLN A C 1
ATOM 3339 O O . GLN A 1 420 ? -11.790 10.657 32.224 1.00 72.69 420 GLN A O 1
ATOM 3344 N N . GLN A 1 421 ? -10.025 9.635 31.301 1.00 75.44 421 GLN A N 1
ATOM 3345 C CA . GLN A 1 421 ? -9.813 8.674 32.388 1.00 75.44 421 GLN A CA 1
ATOM 3346 C C . GLN A 1 421 ? -8.532 8.960 33.181 1.00 75.44 421 GLN A C 1
ATOM 3348 O O . GLN A 1 421 ? -7.544 9.455 32.635 1.00 75.44 421 GLN A O 1
ATOM 3353 N N . LYS A 1 422 ? -8.538 8.600 34.475 1.00 68.75 422 LYS A N 1
ATOM 3354 C CA . LYS A 1 422 ? -7.321 8.569 35.299 1.00 68.75 422 LYS A CA 1
ATOM 3355 C C . LYS A 1 422 ? -6.383 7.495 34.748 1.00 68.75 422 LYS A C 1
ATOM 3357 O O . LYS A 1 422 ? -6.757 6.328 34.662 1.00 68.75 422 LYS A O 1
ATOM 3362 N N . ARG A 1 423 ? -5.179 7.914 34.366 1.00 74.38 423 ARG A N 1
ATOM 3363 C CA . ARG A 1 423 ? -4.154 7.048 33.776 1.00 74.38 423 ARG A CA 1
ATOM 3364 C C . ARG A 1 423 ? -3.386 6.320 34.863 1.00 74.38 423 ARG A C 1
ATOM 3366 O O . ARG A 1 423 ? -3.170 6.870 35.943 1.00 74.38 423 ARG A O 1
ATOM 3373 N N . THR A 1 424 ? -2.933 5.108 34.570 1.00 73.75 424 THR A N 1
ATOM 3374 C CA . THR A 1 424 ? -1.958 4.441 35.440 1.00 73.75 424 THR A CA 1
ATOM 3375 C C . THR A 1 424 ? -0.558 5.028 35.222 1.00 73.75 424 THR A C 1
ATOM 3377 O O . THR A 1 424 ? -0.276 5.668 34.202 1.00 73.75 424 THR A O 1
ATOM 3380 N N . LEU A 1 425 ? 0.348 4.799 36.177 1.00 69.25 425 LEU A N 1
ATOM 3381 C CA . LEU A 1 425 ? 1.761 5.165 36.032 1.00 69.25 425 LEU A CA 1
ATOM 3382 C C . LEU A 1 425 ? 2.368 4.520 34.775 1.00 69.25 425 LEU A C 1
ATOM 3384 O O . LEU A 1 425 ? 3.012 5.203 33.985 1.00 69.25 425 LEU A O 1
ATOM 3388 N N . ILE A 1 426 ? 2.069 3.237 34.544 1.00 69.94 426 ILE A N 1
ATOM 3389 C CA . ILE A 1 426 ? 2.513 2.477 33.365 1.00 69.94 426 ILE A CA 1
ATOM 3390 C C . ILE A 1 426 ? 2.063 3.163 32.069 1.00 69.94 426 ILE A C 1
ATOM 3392 O O . ILE A 1 426 ? 2.864 3.346 31.160 1.00 69.94 426 ILE A O 1
ATOM 3396 N N . GLU A 1 427 ? 0.806 3.601 31.978 1.00 75.62 427 GLU A N 1
ATOM 3397 C CA . GLU A 1 427 ? 0.302 4.291 30.783 1.00 75.62 427 GLU A CA 1
ATOM 3398 C C . GLU A 1 427 ? 0.981 5.634 30.555 1.00 75.62 427 GLU A C 1
ATOM 3400 O O . GLU A 1 427 ? 1.271 5.999 29.419 1.00 75.62 427 GLU A O 1
ATOM 3405 N N . THR A 1 428 ? 1.248 6.365 31.632 1.00 69.50 428 THR A N 1
ATOM 3406 C CA . THR A 1 428 ? 1.942 7.650 31.558 1.00 69.50 428 THR A CA 1
ATOM 3407 C C . THR A 1 428 ? 3.367 7.462 31.048 1.00 69.50 428 THR A C 1
ATOM 3409 O O . THR A 1 428 ? 3.779 8.171 30.133 1.00 69.50 428 THR A O 1
ATOM 3412 N N . VAL A 1 429 ? 4.084 6.459 31.561 1.00 69.00 429 VAL A N 1
ATOM 3413 C CA . VAL A 1 429 ? 5.437 6.104 31.111 1.00 69.00 429 VAL A CA 1
ATOM 3414 C C . VAL A 1 429 ? 5.438 5.658 29.647 1.00 69.00 429 VAL A C 1
ATOM 3416 O O . VAL A 1 429 ? 6.233 6.168 28.862 1.00 69.00 429 VAL A O 1
ATOM 3419 N N . LEU A 1 430 ? 4.521 4.771 29.245 1.00 69.62 430 LEU A N 1
ATOM 3420 C CA . LEU A 1 430 ? 4.413 4.309 27.855 1.00 69.62 430 LEU A CA 1
ATOM 3421 C C . LEU A 1 430 ? 4.079 5.453 26.888 1.00 69.62 430 LEU A C 1
ATOM 3423 O O . LEU A 1 430 ? 4.651 5.531 25.803 1.00 69.62 430 LEU A O 1
ATOM 3427 N N . LEU A 1 431 ? 3.184 6.366 27.278 1.00 72.81 431 LEU A N 1
ATOM 3428 C CA . LEU A 1 431 ? 2.860 7.548 26.482 1.00 72.81 431 LEU A CA 1
ATOM 3429 C C . LEU A 1 431 ? 4.054 8.494 26.372 1.00 72.81 431 LEU A C 1
ATOM 3431 O O . LEU A 1 431 ? 4.355 8.937 25.270 1.00 72.81 431 LEU A O 1
ATOM 3435 N N . LEU A 1 432 ? 4.744 8.792 27.476 1.00 67.69 432 LEU A N 1
ATOM 3436 C CA . LEU A 1 432 ? 5.942 9.635 27.461 1.00 67.69 432 LEU A CA 1
ATOM 3437 C C . LEU A 1 432 ? 7.036 9.027 26.583 1.00 67.69 432 LEU A C 1
ATOM 3439 O O . LEU A 1 432 ? 7.597 9.734 25.754 1.00 67.69 432 LEU A O 1
ATOM 3443 N N . ALA A 1 433 ? 7.278 7.721 26.690 1.00 65.94 433 ALA A N 1
ATOM 3444 C CA . ALA A 1 433 ? 8.220 7.008 25.836 1.00 65.94 433 ALA A CA 1
ATOM 3445 C C . ALA A 1 433 ? 7.804 7.053 24.356 1.00 65.94 433 ALA A C 1
ATOM 3447 O O . ALA A 1 433 ? 8.644 7.279 23.486 1.00 65.94 433 ALA A O 1
ATOM 3448 N N . LEU A 1 434 ? 6.509 6.901 24.058 1.00 68.69 434 LEU A N 1
ATOM 3449 C CA . LEU A 1 434 ? 5.981 7.024 22.700 1.00 68.69 434 LEU A CA 1
ATOM 3450 C C . LEU A 1 434 ? 6.153 8.454 22.166 1.00 68.69 434 LEU A C 1
ATOM 3452 O O . LEU A 1 434 ? 6.641 8.623 21.059 1.00 68.69 434 LEU A O 1
ATOM 3456 N N . PHE A 1 435 ? 5.814 9.489 22.935 1.00 68.50 435 PHE A N 1
ATOM 3457 C CA . PHE A 1 435 ? 5.976 10.886 22.514 1.00 68.50 435 PHE A CA 1
ATOM 3458 C C . PHE A 1 435 ? 7.449 11.299 22.383 1.00 68.50 435 PHE A C 1
ATOM 3460 O O . PHE A 1 435 ? 7.801 11.944 21.396 1.00 68.50 435 PHE A O 1
ATOM 3467 N N . ALA A 1 436 ? 8.316 10.879 23.311 1.00 64.81 436 ALA A N 1
ATOM 3468 C CA . ALA A 1 436 ? 9.761 11.091 23.236 1.00 64.81 436 ALA A CA 1
ATOM 3469 C C . ALA A 1 436 ? 10.350 10.431 21.982 1.00 64.81 436 ALA A C 1
ATOM 3471 O O . ALA A 1 436 ? 11.071 11.078 21.227 1.00 64.81 436 ALA A O 1
ATOM 3472 N N . LYS A 1 437 ? 9.953 9.185 21.684 1.00 64.06 437 LYS A N 1
ATOM 3473 C CA . LYS A 1 437 ? 10.316 8.495 20.440 1.00 64.06 437 LYS A CA 1
ATOM 3474 C C . LYS A 1 437 ? 9.907 9.297 19.212 1.00 64.06 437 LYS A C 1
ATOM 3476 O O . LYS A 1 437 ? 10.648 9.341 18.242 1.00 64.06 437 LYS A O 1
ATOM 3481 N N . ILE A 1 438 ? 8.730 9.911 19.219 1.00 61.06 438 ILE A N 1
ATOM 3482 C CA . ILE A 1 438 ? 8.240 10.622 18.037 1.00 61.06 438 ILE A CA 1
ATOM 3483 C C . ILE A 1 438 ? 9.018 11.908 17.808 1.00 61.06 438 ILE A C 1
ATOM 3485 O O . ILE A 1 438 ? 9.411 12.181 16.675 1.00 61.06 438 ILE A O 1
ATOM 3489 N N . ALA A 1 439 ? 9.306 12.640 18.884 1.00 60.19 439 ALA A N 1
ATOM 3490 C CA . ALA A 1 439 ? 10.184 13.800 18.831 1.00 60.19 439 ALA A CA 1
ATOM 3491 C C . ALA A 1 439 ? 11.585 13.420 18.320 1.00 60.19 439 ALA A C 1
ATOM 3493 O O . ALA A 1 439 ? 12.110 14.085 17.430 1.00 60.19 439 ALA A O 1
ATOM 3494 N N . ILE A 1 440 ? 12.150 12.311 18.812 1.00 62.97 440 ILE A N 1
ATOM 3495 C CA . ILE A 1 440 ? 13.483 11.836 18.423 1.00 62.97 440 ILE A CA 1
ATOM 3496 C C . ILE A 1 440 ? 13.481 11.299 16.989 1.00 62.97 440 ILE A C 1
ATOM 3498 O O . ILE A 1 440 ? 14.265 11.755 16.177 1.00 62.97 440 ILE A O 1
ATOM 3502 N N . SER A 1 441 ? 12.595 10.372 16.629 1.00 58.94 441 SER A N 1
ATOM 3503 C CA . SER A 1 441 ? 12.602 9.694 15.325 1.00 58.94 441 SER A CA 1
ATOM 3504 C C . SER A 1 441 ? 12.284 10.640 14.172 1.00 58.94 441 SER A C 1
ATOM 3506 O O . SER A 1 441 ? 12.968 10.612 13.149 1.00 58.94 441 SER A O 1
ATOM 3508 N N . TYR A 1 442 ? 11.247 11.469 14.317 1.00 59.44 442 TYR A N 1
ATOM 3509 C CA . TYR A 1 442 ? 10.871 12.413 13.266 1.00 59.44 442 TYR A CA 1
ATOM 3510 C C . TYR A 1 442 ? 11.875 13.570 13.195 1.00 59.44 442 TYR A C 1
ATOM 3512 O O . TYR A 1 442 ? 12.262 13.979 12.104 1.00 59.44 442 TYR A O 1
ATOM 3520 N N . GLY A 1 443 ? 12.369 14.033 14.351 1.00 60.28 443 GLY A N 1
ATOM 3521 C CA . GLY A 1 443 ? 13.448 15.015 14.435 1.00 60.28 443 GLY A CA 1
ATOM 3522 C C . GLY A 1 443 ? 14.730 14.528 13.761 1.00 60.28 443 GLY A C 1
ATOM 3523 O O . GLY A 1 443 ? 15.243 15.214 12.890 1.00 60.28 443 GLY A O 1
ATOM 3524 N N . PHE A 1 444 ? 15.211 13.326 14.087 1.00 61.78 444 PHE A N 1
ATOM 3525 C CA . PHE A 1 444 ? 16.463 12.777 13.555 1.00 61.78 444 PHE A CA 1
ATOM 3526 C C . PHE A 1 444 ? 16.378 12.463 12.060 1.00 61.78 444 PHE A C 1
ATOM 3528 O O . PHE A 1 444 ? 17.315 12.755 11.331 1.00 61.78 444 PHE A O 1
ATOM 3535 N N . THR A 1 445 ? 15.248 11.932 11.578 1.00 61.50 445 THR A N 1
ATOM 3536 C CA . THR A 1 445 ? 15.054 11.676 10.138 1.00 61.50 445 THR A CA 1
ATOM 3537 C C . THR A 1 445 ? 15.083 12.986 9.353 1.00 61.50 445 THR A C 1
ATOM 3539 O O . THR A 1 445 ? 15.833 13.118 8.388 1.00 61.50 445 THR A O 1
ATOM 3542 N N . CYS A 1 446 ? 14.335 13.996 9.806 1.00 61.72 446 CYS A N 1
ATOM 3543 C CA . CYS A 1 446 ? 14.376 15.322 9.198 1.00 61.72 446 CYS A CA 1
ATOM 3544 C C . CYS A 1 446 ? 15.784 15.931 9.286 1.00 61.72 446 CYS A C 1
ATOM 3546 O O . CYS A 1 446 ? 16.299 16.387 8.276 1.00 61.72 446 CYS A O 1
ATOM 3548 N N . LEU A 1 447 ? 16.440 15.895 10.449 1.00 62.72 447 LEU A N 1
ATOM 3549 C CA . LEU A 1 447 ? 17.774 16.471 10.663 1.00 62.72 447 LEU A CA 1
ATOM 3550 C C . LEU A 1 447 ? 18.890 15.744 9.904 1.00 62.72 447 LEU A C 1
ATOM 3552 O O . LEU A 1 447 ? 19.884 16.376 9.573 1.00 62.72 447 LEU A O 1
ATOM 3556 N N . HIS A 1 448 ? 18.743 14.452 9.616 1.00 65.12 448 HIS A N 1
ATOM 3557 C CA . HIS A 1 448 ? 19.717 13.692 8.834 1.00 65.12 448 HIS A CA 1
ATOM 3558 C C . HIS A 1 448 ? 19.555 13.943 7.330 1.00 65.12 448 HIS A C 1
ATOM 3560 O O . HIS A 1 448 ? 20.544 14.025 6.609 1.00 65.12 448 HIS A O 1
ATOM 3566 N N . HIS A 1 449 ? 18.319 14.088 6.840 1.00 63.72 449 HIS A N 1
ATOM 3567 C CA . HIS A 1 449 ? 18.053 14.277 5.411 1.00 63.72 449 HIS A CA 1
ATOM 3568 C C . HIS A 1 449 ? 18.024 15.752 4.977 1.00 63.72 449 HIS A C 1
ATOM 3570 O O . HIS A 1 449 ? 18.446 16.052 3.864 1.00 63.72 449 HIS A O 1
ATOM 3576 N N . LEU A 1 450 ? 17.597 16.699 5.819 1.00 66.81 450 LEU A N 1
ATOM 3577 C CA . LEU A 1 450 ? 17.565 18.134 5.481 1.00 66.81 450 LEU A CA 1
ATOM 3578 C C . LEU A 1 450 ? 18.933 18.692 5.033 1.00 66.81 450 LEU A C 1
ATOM 3580 O O . LEU A 1 450 ? 18.963 19.386 4.019 1.00 66.81 450 LEU A O 1
ATOM 3584 N N . PRO A 1 451 ? 20.069 18.363 5.685 1.00 60.06 451 PRO A N 1
ATOM 3585 C CA . PRO A 1 451 ? 21.393 18.814 5.247 1.00 60.06 451 PRO A CA 1
ATOM 3586 C C . PRO A 1 451 ? 21.834 18.226 3.902 1.00 60.06 451 PRO A C 1
ATOM 3588 O O . PRO A 1 451 ? 22.764 18.737 3.285 1.00 60.06 451 PRO A O 1
ATOM 3591 N N . THR A 1 452 ? 21.181 17.155 3.440 1.00 60.06 452 THR A N 1
ATOM 3592 C CA . THR A 1 452 ? 21.501 16.505 2.160 1.00 60.06 452 THR A CA 1
ATOM 3593 C C . THR A 1 452 ? 20.891 17.237 0.966 1.00 60.06 452 THR A C 1
ATOM 3595 O O . THR A 1 452 ? 21.273 16.956 -0.169 1.00 60.06 452 THR A O 1
ATOM 3598 N N . PHE A 1 453 ? 20.014 18.224 1.203 1.00 62.62 453 PHE A N 1
ATOM 3599 C CA . PHE A 1 453 ? 19.463 19.093 0.165 1.00 62.62 453 PHE A CA 1
ATOM 3600 C C . PHE A 1 453 ? 20.538 20.035 -0.390 1.00 62.62 453 PHE A C 1
ATOM 3602 O O . PHE A 1 453 ? 20.681 21.186 0.020 1.00 62.62 453 PHE A O 1
ATOM 3609 N N . THR A 1 454 ? 21.343 19.521 -1.316 1.00 58.09 454 THR A N 1
ATOM 3610 C CA . THR A 1 454 ? 22.466 20.245 -1.913 1.00 58.09 454 THR A CA 1
ATOM 3611 C C . THR A 1 454 ? 22.615 19.889 -3.386 1.00 58.09 454 THR A C 1
ATOM 3613 O O . THR A 1 454 ? 22.423 18.744 -3.797 1.00 58.09 454 THR A O 1
ATOM 3616 N N . CYS A 1 455 ? 23.023 20.871 -4.193 1.00 52.75 455 CYS A N 1
ATOM 3617 C CA . CYS A 1 455 ? 23.364 20.640 -5.598 1.00 52.75 455 CYS A CA 1
ATOM 3618 C C . CYS A 1 455 ? 24.526 19.633 -5.732 1.00 52.75 455 CYS A C 1
ATOM 3620 O O . CYS A 1 455 ? 24.560 18.858 -6.683 1.00 52.75 455 CYS A O 1
ATOM 3622 N N . SER A 1 456 ? 25.430 19.578 -4.745 1.00 51.97 456 SER A N 1
ATOM 3623 C CA . SER A 1 456 ? 26.512 18.591 -4.678 1.00 51.97 456 SER A CA 1
ATOM 3624 C C . SER A 1 456 ? 26.002 17.166 -4.457 1.00 51.97 456 SER A C 1
ATOM 3626 O O . SER A 1 456 ? 26.424 16.297 -5.202 1.00 51.97 456 SER A O 1
ATOM 3628 N N . HIS A 1 457 ? 25.062 16.909 -3.538 1.00 55.25 457 HIS A N 1
ATOM 3629 C CA . HIS A 1 457 ? 24.462 15.572 -3.386 1.00 55.25 457 HIS A CA 1
ATOM 3630 C C . HIS A 1 457 ? 23.646 15.163 -4.604 1.00 55.25 457 HIS A C 1
ATOM 3632 O O . HIS A 1 457 ? 23.732 14.016 -5.029 1.00 55.25 457 HIS A O 1
ATOM 3638 N N . ARG A 1 458 ? 22.902 16.099 -5.206 1.00 52.91 458 ARG A N 1
ATOM 3639 C CA . ARG A 1 458 ? 22.222 15.845 -6.479 1.00 52.91 458 ARG A CA 1
ATOM 3640 C C . ARG A 1 458 ? 23.229 15.423 -7.543 1.00 52.91 458 ARG A C 1
ATOM 3642 O O . ARG A 1 458 ? 23.021 14.425 -8.218 1.00 52.91 458 ARG A O 1
ATOM 3649 N N . GLN A 1 459 ? 24.350 16.135 -7.648 1.00 52.69 459 GLN A N 1
ATOM 3650 C CA . GLN A 1 459 ? 25.445 15.744 -8.525 1.00 52.69 459 GLN A CA 1
ATOM 3651 C C . GLN A 1 459 ? 26.095 14.426 -8.110 1.00 52.69 459 GLN A C 1
ATOM 3653 O O . GLN A 1 459 ? 26.485 13.712 -9.008 1.00 52.69 459 GLN A O 1
ATOM 3658 N N . THR A 1 460 ? 26.200 14.062 -6.833 1.00 54.19 460 THR A N 1
ATOM 3659 C CA . THR A 1 460 ? 26.716 12.752 -6.395 1.00 54.19 460 THR A CA 1
ATOM 3660 C C . THR A 1 460 ? 25.762 11.618 -6.755 1.00 54.19 460 THR A C 1
ATOM 3662 O O . THR A 1 460 ? 26.218 10.594 -7.233 1.00 54.19 460 THR A O 1
ATOM 3665 N N . ASN A 1 461 ? 24.450 11.811 -6.609 1.00 52.84 461 ASN A N 1
ATOM 3666 C CA . ASN A 1 461 ? 23.433 10.848 -7.039 1.00 52.84 461 ASN A CA 1
ATOM 3667 C C . ASN A 1 461 ? 23.395 10.723 -8.575 1.00 52.84 461 ASN A C 1
ATOM 3669 O O . ASN A 1 461 ? 23.166 9.644 -9.104 1.00 52.84 461 ASN A O 1
ATOM 3673 N N . ILE A 1 462 ? 23.634 11.828 -9.295 1.00 48.88 462 ILE A N 1
ATOM 3674 C CA . ILE A 1 462 ? 23.739 11.863 -10.764 1.00 48.88 462 ILE A CA 1
ATOM 3675 C C . ILE A 1 462 ? 25.078 11.287 -11.252 1.00 48.88 462 ILE A C 1
ATOM 3677 O O . ILE A 1 462 ? 25.110 10.611 -12.272 1.00 48.88 462 ILE A O 1
ATOM 3681 N N . LYS A 1 463 ? 26.184 11.560 -10.556 1.00 40.72 463 LYS A N 1
ATOM 3682 C CA . LYS A 1 463 ? 27.557 11.118 -10.867 1.00 40.72 463 LYS A CA 1
ATOM 3683 C C . LYS A 1 463 ? 27.911 9.800 -10.179 1.00 40.72 463 LYS A C 1
ATOM 3685 O O . LYS A 1 463 ? 29.077 9.411 -10.226 1.00 40.72 463 LYS A O 1
ATOM 3690 N N . ASP A 1 464 ? 26.949 9.140 -9.535 1.00 45.34 464 ASP A N 1
ATOM 3691 C CA . ASP A 1 464 ? 27.133 7.788 -9.025 1.00 45.34 464 ASP A CA 1
ATOM 3692 C C . ASP A 1 464 ? 27.607 6.940 -10.217 1.00 45.34 464 ASP A C 1
ATOM 3694 O O . ASP A 1 464 ? 26.937 6.934 -11.257 1.00 45.34 464 ASP A O 1
ATOM 3698 N N . PRO A 1 465 ? 28.789 6.301 -10.138 1.00 35.88 465 PRO A N 1
ATOM 3699 C CA . PRO A 1 465 ? 29.370 5.553 -11.251 1.00 35.88 465 PRO A CA 1
ATOM 3700 C C . PRO A 1 465 ? 28.493 4.386 -11.736 1.00 35.88 465 PRO A C 1
ATOM 3702 O O . PRO A 1 465 ? 28.826 3.754 -12.732 1.00 35.88 465 PRO A O 1
ATOM 3705 N N . LEU A 1 466 ? 27.376 4.098 -11.067 1.00 40.69 466 LEU A N 1
ATOM 3706 C CA . LEU A 1 466 ? 26.430 3.033 -11.382 1.00 40.69 466 LEU A CA 1
ATOM 3707 C C . LEU A 1 466 ? 25.172 3.550 -12.107 1.00 40.69 466 LEU A C 1
ATOM 3709 O O . LEU A 1 466 ? 24.077 3.133 -11.743 1.00 40.69 466 LEU A O 1
ATOM 3713 N N . GLN A 1 467 ? 25.292 4.451 -13.096 1.00 40.84 467 GLN A N 1
ATOM 3714 C CA . GLN A 1 467 ? 24.187 5.180 -13.761 1.00 40.84 467 GLN A CA 1
ATOM 3715 C C . GLN A 1 467 ? 23.114 4.304 -14.462 1.00 40.84 467 GLN A C 1
ATOM 3717 O O . GLN A 1 467 ? 22.914 4.382 -15.667 1.00 40.84 467 GLN A O 1
ATOM 3722 N N . GLY A 1 468 ? 22.362 3.498 -13.715 1.00 41.22 468 GLY A N 1
ATOM 3723 C CA . GLY A 1 468 ? 20.972 3.130 -13.974 1.00 41.22 468 GLY A CA 1
ATOM 3724 C C . GLY A 1 468 ? 20.594 2.361 -15.248 1.00 41.22 468 GLY A C 1
ATOM 3725 O O . GLY A 1 468 ? 19.427 2.026 -15.385 1.00 41.22 468 GLY A O 1
ATOM 3726 N N . HIS A 1 469 ? 21.477 2.050 -16.188 1.00 40.66 469 HIS A N 1
ATOM 3727 C CA . HIS A 1 469 ? 21.040 1.440 -17.451 1.00 40.66 469 HIS A CA 1
ATOM 3728 C C . HIS A 1 469 ? 21.402 -0.049 -17.528 1.00 40.66 469 HIS A C 1
ATOM 3730 O O . HIS A 1 469 ? 22.576 -0.407 -17.458 1.00 40.66 469 HIS A O 1
ATOM 3736 N N . LEU A 1 470 ? 20.385 -0.911 -17.707 1.00 40.81 470 LEU A N 1
ATOM 3737 C CA . LEU A 1 470 ? 20.575 -2.299 -18.158 1.00 40.81 470 LEU A CA 1
ATOM 3738 C C . LEU A 1 470 ? 20.733 -2.267 -19.688 1.00 40.81 470 LEU A C 1
ATOM 3740 O O . LEU A 1 470 ? 19.849 -1.757 -20.376 1.00 40.81 470 LEU A O 1
ATOM 3744 N N . HIS A 1 471 ? 21.840 -2.786 -20.227 1.00 38.50 471 HIS A N 1
ATOM 3745 C CA . HIS A 1 471 ? 22.194 -2.648 -21.654 1.00 38.50 471 HIS A CA 1
ATOM 3746 C C . HIS A 1 471 ? 21.969 -3.909 -22.489 1.00 38.50 471 HIS A C 1
ATOM 3748 O O . HIS A 1 471 ? 22.281 -5.004 -22.038 1.00 38.50 471 HIS A O 1
ATOM 3754 N N . HIS A 1 472 ? 21.499 -3.723 -23.730 1.00 34.09 472 HIS A N 1
ATOM 3755 C CA . HIS A 1 472 ? 21.178 -4.735 -24.751 1.00 34.09 472 HIS A CA 1
ATOM 3756 C C . HIS A 1 472 ? 22.442 -5.405 -25.365 1.00 34.09 472 HIS A C 1
ATOM 3758 O O . HIS A 1 472 ? 23.415 -4.707 -25.644 1.00 34.09 472 HIS A O 1
ATOM 3764 N N . PRO A 1 473 ? 22.453 -6.718 -25.687 1.00 34.56 473 PRO A N 1
ATOM 3765 C CA . PRO A 1 473 ? 23.650 -7.451 -26.138 1.00 34.56 473 PRO A CA 1
ATOM 3766 C C . PRO A 1 473 ? 23.993 -7.279 -27.628 1.00 34.56 473 PRO A C 1
ATOM 3768 O O . PRO A 1 473 ? 24.840 -7.986 -28.160 1.00 34.56 473 PRO A O 1
ATOM 3771 N N . GLY A 1 474 ? 23.339 -6.349 -28.322 1.00 34.94 474 GLY A N 1
ATOM 3772 C CA . GLY A 1 474 ? 23.499 -6.130 -29.764 1.00 34.94 474 GLY A CA 1
ATOM 3773 C C . GLY A 1 474 ? 24.646 -5.199 -30.171 1.00 34.94 474 GLY A C 1
ATOM 3774 O O . GLY A 1 474 ? 24.701 -4.815 -31.335 1.00 34.94 474 GLY A O 1
ATOM 3775 N N . SER A 1 475 ? 25.532 -4.786 -29.258 1.00 33.91 475 SER A N 1
ATOM 3776 C CA . SER A 1 475 ? 26.645 -3.891 -29.604 1.00 33.91 475 SER A CA 1
ATOM 3777 C C . SER A 1 475 ? 27.817 -4.666 -30.221 1.00 33.91 475 SER A C 1
ATOM 3779 O O . SER A 1 475 ? 28.197 -5.738 -29.748 1.00 33.91 475 SER A O 1
ATOM 3781 N N . ALA A 1 476 ? 28.419 -4.112 -31.279 1.00 32.72 476 ALA A N 1
ATOM 3782 C CA . ALA A 1 476 ? 29.421 -4.763 -32.138 1.00 32.72 476 ALA A CA 1
ATOM 3783 C C . ALA A 1 476 ? 30.709 -5.247 -31.425 1.00 32.72 476 ALA A C 1
ATOM 3785 O O . ALA A 1 476 ? 31.507 -5.976 -32.010 1.00 32.72 476 ALA A O 1
ATOM 3786 N N . ILE A 1 477 ? 30.911 -4.882 -30.156 1.00 35.62 477 ILE A N 1
ATOM 3787 C CA . ILE A 1 477 ? 32.072 -5.254 -29.330 1.00 35.62 477 ILE A CA 1
ATOM 3788 C C . ILE A 1 477 ? 31.904 -6.651 -28.690 1.00 35.62 477 ILE A C 1
ATOM 3790 O O . ILE A 1 477 ? 32.888 -7.285 -28.310 1.00 35.62 477 ILE A O 1
ATOM 3794 N N . THR A 1 478 ? 30.682 -7.192 -28.619 1.00 33.50 478 THR A N 1
ATOM 3795 C CA . THR A 1 478 ? 30.412 -8.514 -28.009 1.00 33.50 478 THR A CA 1
ATOM 3796 C C . THR A 1 478 ? 30.965 -9.706 -28.798 1.00 33.50 478 THR A C 1
ATOM 3798 O O . THR A 1 478 ? 31.118 -10.786 -28.231 1.00 33.50 478 THR A O 1
ATOM 3801 N N . GLN A 1 479 ? 31.313 -9.538 -30.078 1.00 33.22 479 GLN A N 1
ATOM 3802 C CA . GLN A 1 479 ? 31.724 -10.647 -30.951 1.00 33.22 479 GLN A CA 1
ATOM 3803 C C . GLN A 1 479 ? 33.237 -10.946 -30.954 1.00 33.22 479 GLN A C 1
ATOM 3805 O O . GLN A 1 479 ? 33.645 -11.952 -31.530 1.00 33.22 479 GLN A O 1
ATOM 3810 N N . SER A 1 480 ? 34.085 -10.127 -30.316 1.00 31.20 480 SER A N 1
ATOM 3811 C CA . SER A 1 480 ? 35.556 -10.223 -30.446 1.00 31.20 480 SER A CA 1
ATOM 3812 C C . SER A 1 480 ? 36.313 -10.677 -29.186 1.00 31.20 480 SER A C 1
ATOM 3814 O O . SER A 1 480 ? 37.542 -10.613 -29.141 1.00 31.20 480 SER A O 1
ATOM 3816 N N . LEU A 1 481 ? 35.622 -11.162 -28.149 1.00 31.44 481 LEU A N 1
ATOM 3817 C CA . LEU A 1 481 ? 36.220 -11.444 -26.837 1.00 31.44 481 LEU A CA 1
ATOM 3818 C C . LEU A 1 481 ? 36.306 -12.968 -26.541 1.00 31.44 481 LEU A C 1
ATOM 3820 O O . LEU A 1 481 ? 35.301 -13.661 -26.681 1.00 31.44 481 LEU A O 1
ATOM 3824 N N . PRO A 1 482 ? 37.470 -13.518 -26.110 1.00 30.58 482 PRO A N 1
ATOM 3825 C CA . PRO A 1 482 ? 37.677 -14.966 -25.944 1.00 30.58 482 PRO A CA 1
ATOM 3826 C C . PRO A 1 482 ? 36.985 -15.564 -24.698 1.00 30.58 482 PRO A C 1
ATOM 3828 O O . PRO A 1 482 ? 36.787 -14.839 -23.715 1.00 30.58 482 PRO A O 1
ATOM 3831 N N . PRO A 1 483 ? 36.668 -16.880 -24.697 1.00 34.41 483 PRO A N 1
ATOM 3832 C CA . PRO A 1 483 ? 35.828 -17.525 -23.686 1.00 34.41 483 PRO A CA 1
ATOM 3833 C C . PRO A 1 483 ? 36.643 -18.110 -22.518 1.00 34.41 483 PRO A C 1
ATOM 3835 O O . PRO A 1 483 ? 37.579 -18.871 -22.743 1.00 34.41 483 PRO A O 1
ATOM 3838 N N . ALA A 1 484 ? 36.273 -17.811 -21.267 1.00 33.06 484 ALA A N 1
ATOM 3839 C CA . ALA A 1 484 ? 36.747 -18.496 -20.047 1.00 33.06 484 ALA A CA 1
ATOM 3840 C C . ALA A 1 484 ? 36.057 -17.887 -18.813 1.00 33.06 484 ALA A C 1
ATOM 3842 O O . ALA A 1 484 ? 35.818 -16.685 -18.813 1.00 33.06 484 ALA A O 1
ATOM 3843 N N . LYS A 1 485 ? 35.828 -18.530 -17.664 1.00 30.20 485 LYS A N 1
ATOM 3844 C CA . LYS A 1 485 ? 35.606 -19.898 -17.139 1.00 30.20 485 LYS A CA 1
ATOM 3845 C C . LYS A 1 485 ? 35.198 -19.627 -15.649 1.00 30.20 485 LYS A C 1
ATOM 3847 O O . LYS A 1 485 ? 35.040 -18.466 -15.281 1.00 30.20 485 LYS A O 1
ATOM 3852 N N . PRO A 1 486 ? 34.900 -20.586 -14.766 1.00 37.16 486 PRO A N 1
ATOM 3853 C CA . PRO A 1 486 ? 33.502 -20.646 -14.434 1.00 37.16 486 PRO A CA 1
ATOM 3854 C C . PRO A 1 486 ? 33.227 -20.641 -12.900 1.00 37.16 486 PRO A C 1
ATOM 3856 O O . PRO A 1 486 ? 33.634 -21.611 -12.308 1.00 37.16 486 PRO A O 1
ATOM 3859 N N . SER A 1 487 ? 32.577 -19.643 -12.231 1.00 28.12 487 SER A N 1
ATOM 3860 C CA . SER A 1 487 ? 31.787 -19.809 -10.947 1.00 28.12 487 SER A CA 1
ATOM 3861 C C . SER A 1 487 ? 31.050 -18.569 -10.358 1.00 28.12 487 SER A C 1
ATOM 3863 O O . SER A 1 487 ? 31.693 -17.612 -9.972 1.00 28.12 487 SER A O 1
ATOM 3865 N N . VAL A 1 488 ? 29.703 -18.666 -10.185 1.00 27.58 488 VAL A N 1
ATOM 3866 C CA . VAL A 1 488 ? 28.784 -17.938 -9.231 1.00 27.58 488 VAL A CA 1
ATOM 3867 C C . VAL A 1 488 ? 28.127 -16.567 -9.594 1.00 27.58 488 VAL A C 1
ATOM 3869 O O . VAL A 1 488 ? 28.706 -15.525 -9.332 1.00 27.58 488 VAL A O 1
ATOM 3872 N N . VAL A 1 489 ? 26.836 -16.623 -10.003 1.00 29.11 489 VAL A N 1
ATOM 3873 C CA . VAL A 1 489 ? 25.689 -15.662 -9.834 1.00 29.11 489 VAL A CA 1
ATOM 3874 C C . VAL A 1 489 ? 25.498 -14.483 -10.835 1.00 29.11 489 VAL A C 1
ATOM 3876 O O . VAL A 1 489 ? 26.388 -13.652 -10.981 1.00 29.11 489 VAL A O 1
ATOM 3879 N N . PRO A 1 490 ? 24.308 -14.335 -11.478 1.00 30.77 490 PRO A N 1
ATOM 3880 C CA . PRO A 1 490 ? 24.015 -13.253 -12.422 1.00 30.77 490 PRO A CA 1
ATOM 3881 C C . PRO A 1 490 ? 23.674 -11.939 -11.703 1.00 30.77 490 PRO A C 1
ATOM 3883 O O . PRO A 1 490 ? 22.741 -11.894 -10.898 1.00 30.77 490 PRO A O 1
ATOM 3886 N N . TYR A 1 491 ? 24.372 -10.851 -12.038 1.00 35.00 491 TYR A N 1
ATOM 3887 C CA . TYR A 1 491 ? 23.993 -9.503 -11.611 1.00 35.00 491 TYR A CA 1
ATOM 3888 C C . TYR A 1 491 ? 23.926 -8.515 -12.781 1.00 35.00 491 TYR A C 1
ATOM 3890 O O . TYR A 1 491 ? 24.738 -8.522 -13.699 1.00 35.00 491 TYR A O 1
ATOM 3898 N N . ILE A 1 492 ? 22.884 -7.695 -12.667 1.00 37.09 492 ILE A N 1
ATOM 3899 C CA . ILE A 1 492 ? 22.435 -6.525 -13.428 1.00 37.09 492 ILE A CA 1
ATOM 3900 C C . ILE A 1 492 ? 23.616 -5.658 -13.911 1.00 37.09 492 ILE A C 1
ATOM 3902 O O . ILE A 1 492 ? 24.469 -5.266 -13.119 1.00 37.09 492 ILE A O 1
ATOM 3906 N N . PHE A 1 493 ? 23.647 -5.377 -15.217 1.00 36.62 493 PHE A N 1
ATOM 3907 C CA . PHE A 1 493 ? 24.673 -4.584 -15.913 1.00 36.62 493 PHE A CA 1
ATOM 3908 C C . PHE A 1 493 ? 24.479 -3.065 -15.701 1.00 36.62 493 PHE A C 1
ATOM 3910 O O . PHE A 1 493 ? 23.339 -2.619 -15.607 1.00 36.62 493 PHE A O 1
ATOM 3917 N N . TYR A 1 494 ? 25.572 -2.284 -15.668 1.00 37.84 494 TYR A N 1
ATOM 3918 C CA . TYR A 1 494 ? 25.579 -0.812 -15.517 1.00 37.84 494 TYR A CA 1
ATOM 3919 C C . TYR A 1 494 ? 26.668 -0.150 -16.379 1.00 37.84 494 TYR A C 1
ATOM 3921 O O . TYR A 1 494 ? 27.722 -0.746 -16.580 1.00 37.84 494 TYR A O 1
ATOM 3929 N N . THR A 1 495 ? 26.456 1.101 -16.809 1.00 34.12 495 THR A N 1
ATOM 3930 C CA . THR A 1 495 ? 27.486 2.001 -17.387 1.00 34.12 495 THR A CA 1
ATOM 3931 C C . THR A 1 495 ? 27.860 3.135 -16.433 1.00 34.12 495 THR A C 1
ATOM 3933 O O . THR A 1 495 ? 26.981 3.681 -15.765 1.00 34.12 495 THR A O 1
ATOM 3936 N N . GLY A 1 496 ? 29.139 3.532 -16.419 1.00 33.16 496 GLY A N 1
ATOM 3937 C CA . GLY A 1 496 ? 29.644 4.696 -15.679 1.00 33.16 496 GLY A CA 1
ATOM 3938 C C . GLY A 1 496 ? 29.599 6.012 -16.462 1.00 33.16 496 GLY A C 1
ATOM 3939 O O . GLY A 1 496 ? 29.563 6.034 -17.690 1.00 33.16 496 GLY A O 1
ATOM 3940 N N . ALA A 1 497 ? 29.599 7.133 -15.734 1.00 32.72 497 ALA A N 1
ATOM 3941 C CA . ALA A 1 497 ? 29.487 8.477 -16.299 1.00 32.72 497 ALA A CA 1
ATOM 3942 C C . ALA A 1 497 ? 30.793 8.940 -16.976 1.00 32.72 497 ALA A C 1
ATOM 3944 O O . ALA A 1 497 ? 31.828 9.043 -16.319 1.00 32.72 497 ALA A O 1
ATOM 3945 N N . GLY A 1 498 ? 30.731 9.298 -18.264 1.00 35.47 498 GLY A N 1
ATOM 3946 C CA . GLY A 1 498 ? 31.853 9.897 -19.006 1.00 35.47 498 GLY A CA 1
ATOM 3947 C C . GLY A 1 498 ? 32.749 8.914 -19.766 1.00 35.47 498 GLY A C 1
ATOM 3948 O O . GLY A 1 498 ? 33.705 9.348 -20.402 1.00 35.47 498 GLY A O 1
ATOM 3949 N N . GLN A 1 499 ? 32.431 7.620 -19.752 1.00 34.72 499 GLN A N 1
ATOM 3950 C CA . GLN A 1 499 ? 33.029 6.653 -20.671 1.00 34.72 499 GLN A CA 1
ATOM 3951 C C . GLN A 1 499 ? 32.243 6.666 -21.995 1.00 34.72 499 GLN A C 1
ATOM 3953 O O . GLN A 1 499 ? 31.012 6.635 -21.988 1.00 34.72 499 GLN A O 1
ATOM 3958 N N . SER A 1 500 ? 32.937 6.719 -23.142 1.00 40.56 500 SER A N 1
ATOM 3959 C CA . SER A 1 500 ? 32.347 6.229 -24.398 1.00 40.56 500 SER A CA 1
ATOM 3960 C C . SER A 1 500 ? 32.064 4.726 -24.244 1.00 40.56 500 SER A C 1
ATOM 3962 O O . SER A 1 500 ? 32.580 4.110 -23.314 1.00 40.56 500 SER A O 1
ATOM 3964 N N . GLU A 1 501 ? 31.270 4.121 -25.137 1.00 35.25 501 GLU A N 1
ATOM 3965 C CA . GLU A 1 501 ? 30.869 2.690 -25.181 1.00 35.25 501 GLU A CA 1
ATOM 3966 C C . GLU A 1 501 ? 31.998 1.632 -25.009 1.00 35.25 501 GLU A C 1
ATOM 3968 O O . GLU A 1 501 ? 31.758 0.433 -25.130 1.00 35.25 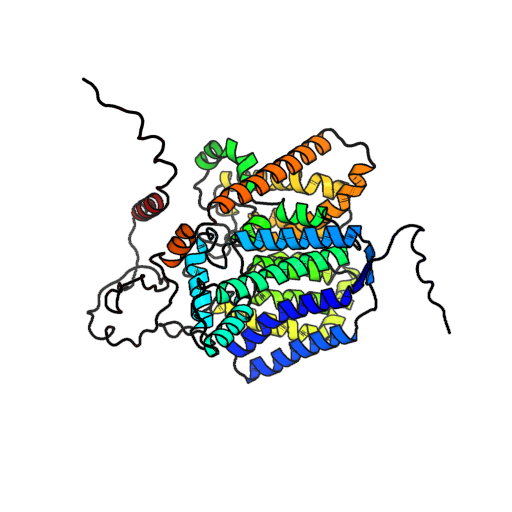501 GLU A O 1
ATOM 3973 N N . GLN A 1 502 ? 33.242 2.041 -24.762 1.00 31.52 502 GLN A N 1
ATOM 3974 C CA . GLN A 1 502 ? 34.469 1.269 -24.873 1.00 31.52 502 GLN A CA 1
ATOM 3975 C C . GLN A 1 502 ? 35.056 0.722 -23.566 1.00 31.52 502 GLN A C 1
ATOM 3977 O O . GLN A 1 502 ? 36.031 -0.020 -23.638 1.00 31.52 502 GLN A O 1
ATOM 3982 N N . GLU A 1 503 ? 34.488 0.980 -22.390 1.00 30.52 503 GLU A N 1
ATOM 3983 C CA . GLU A 1 503 ? 35.016 0.391 -21.149 1.00 30.52 503 GLU A CA 1
ATOM 3984 C C . GLU A 1 503 ? 33.904 -0.227 -20.300 1.00 30.52 503 GLU A C 1
ATOM 3986 O O . GLU A 1 503 ? 33.393 0.370 -19.359 1.00 30.52 503 GLU A O 1
ATOM 3991 N N . LEU A 1 504 ? 33.525 -1.463 -20.636 1.00 33.50 504 LEU A N 1
ATOM 3992 C CA . LEU A 1 504 ? 32.552 -2.248 -19.876 1.00 33.50 504 LEU A CA 1
ATOM 3993 C C . LEU A 1 504 ? 33.095 -3.649 -19.564 1.00 33.50 504 LEU A C 1
ATOM 3995 O O . LEU A 1 504 ? 33.622 -4.358 -20.423 1.00 33.50 504 LEU A O 1
ATOM 3999 N N . LEU A 1 505 ? 32.988 -4.011 -18.286 1.00 27.44 505 LEU A N 1
ATOM 4000 C CA . LEU A 1 505 ? 33.534 -5.215 -17.653 1.00 27.44 505 LEU A CA 1
ATOM 4001 C C . LEU A 1 505 ? 32.754 -6.493 -18.039 1.00 27.44 505 LEU A C 1
ATOM 4003 O O . LEU A 1 505 ? 31.530 -6.479 -18.149 1.00 27.44 505 LEU A O 1
ATOM 4007 N N . ARG A 1 506 ? 33.473 -7.616 -18.213 1.00 24.61 506 ARG A N 1
ATOM 4008 C CA . ARG A 1 506 ? 32.948 -8.956 -18.582 1.00 24.61 506 ARG A CA 1
ATOM 4009 C C . ARG A 1 506 ? 32.441 -9.786 -17.381 1.00 24.61 506 ARG A C 1
ATOM 4011 O O . ARG A 1 506 ? 32.899 -9.577 -16.262 1.00 24.61 506 ARG A O 1
ATOM 4018 N N . TRP A 1 507 ? 31.620 -10.821 -17.646 1.00 29.86 507 TRP A N 1
ATOM 4019 C CA . TRP A 1 507 ? 31.214 -11.895 -16.704 1.00 29.86 507 TRP A CA 1
ATOM 4020 C C . TRP A 1 507 ? 31.249 -13.312 -17.356 1.00 29.86 507 TRP A C 1
ATOM 4022 O O . TRP A 1 507 ? 30.978 -13.418 -18.552 1.00 29.86 507 TRP A O 1
ATOM 4032 N N . CYS A 1 508 ? 31.569 -14.398 -16.609 1.00 21.75 508 CYS A N 1
ATOM 4033 C CA . CYS A 1 508 ? 31.536 -15.827 -17.049 1.00 21.75 508 CYS A CA 1
ATOM 4034 C C . CYS A 1 508 ? 31.336 -16.841 -15.852 1.00 21.75 508 CYS A C 1
ATOM 4036 O O . CYS A 1 508 ? 31.789 -16.517 -14.757 1.00 21.75 508 CYS A O 1
ATOM 4038 N N . PRO A 1 509 ? 30.705 -18.053 -15.985 1.00 28.97 509 PRO A N 1
ATOM 4039 C CA . PRO A 1 509 ? 30.075 -18.834 -14.865 1.00 28.97 509 PRO A CA 1
ATOM 4040 C C . PRO A 1 509 ? 30.523 -20.313 -14.645 1.00 28.97 509 PRO A C 1
ATOM 4042 O O . PRO A 1 509 ? 30.864 -20.872 -15.665 1.00 28.97 509 PRO A O 1
ATOM 4045 N N . THR A 1 510 ? 30.398 -20.931 -13.417 1.00 27.73 510 THR A N 1
ATOM 4046 C CA . THR A 1 510 ? 30.377 -22.377 -12.841 1.00 27.73 510 THR A CA 1
ATOM 4047 C C . THR A 1 510 ? 31.112 -22.873 -11.509 1.00 27.73 510 THR A C 1
ATOM 4049 O O . THR A 1 510 ? 32.189 -23.441 -11.541 1.00 27.73 510 THR A O 1
ATOM 4052 N N . LYS A 1 511 ? 30.426 -23.018 -10.352 1.00 23.83 511 LYS A N 1
ATOM 4053 C CA . LYS A 1 511 ? 30.726 -24.032 -9.266 1.00 23.83 511 LYS A CA 1
ATOM 4054 C C . LYS A 1 511 ? 31.916 -23.871 -8.245 1.00 23.83 511 LYS A C 1
ATOM 4056 O O . LYS A 1 511 ? 32.831 -23.091 -8.456 1.00 23.83 511 LYS A O 1
ATOM 4061 N N . PRO A 1 512 ? 31.836 -24.529 -7.058 1.00 38.03 512 PRO A N 1
ATOM 4062 C CA . PRO A 1 512 ? 32.066 -23.915 -5.742 1.00 38.03 512 PRO A CA 1
ATOM 4063 C C . PRO A 1 512 ? 33.501 -24.061 -5.219 1.00 38.03 512 PRO A C 1
ATOM 4065 O O . PRO A 1 512 ? 34.135 -25.088 -5.442 1.00 38.03 512 PRO A O 1
ATOM 4068 N N . CYS A 1 513 ? 33.975 -23.076 -4.452 1.00 24.77 513 CYS A N 1
ATOM 4069 C CA . CYS A 1 513 ? 35.129 -23.267 -3.577 1.00 24.77 513 CYS A CA 1
ATOM 4070 C C . CYS A 1 513 ? 35.003 -22.433 -2.300 1.00 24.77 513 CYS A C 1
ATOM 4072 O O . CYS A 1 513 ? 34.640 -21.256 -2.328 1.00 24.77 513 CYS A O 1
ATOM 4074 N N . ASP A 1 514 ? 35.316 -23.091 -1.192 1.00 32.56 514 ASP A N 1
ATOM 4075 C CA . ASP A 1 514 ? 35.347 -22.575 0.166 1.00 32.56 514 ASP A CA 1
ATOM 4076 C C . ASP A 1 514 ? 36.265 -21.353 0.289 1.00 32.56 514 ASP A C 1
ATOM 4078 O O . ASP A 1 514 ? 37.450 -21.443 -0.035 1.00 32.56 514 ASP A O 1
ATOM 4082 N N . LYS A 1 515 ? 35.728 -20.226 0.781 1.00 32.38 515 LYS A N 1
ATOM 4083 C CA . LYS A 1 515 ? 36.380 -19.304 1.740 1.00 32.38 515 LYS A CA 1
ATOM 4084 C C . LYS A 1 515 ? 35.516 -18.064 1.992 1.00 32.38 515 LYS A C 1
ATOM 4086 O O . LYS A 1 515 ? 35.364 -17.181 1.155 1.00 32.38 515 LYS A O 1
ATOM 4091 N N . TYR A 1 516 ? 34.990 -17.998 3.212 1.00 29.34 516 TYR A N 1
ATOM 4092 C CA . TYR A 1 516 ? 34.108 -16.961 3.763 1.00 29.34 516 TYR A CA 1
ATOM 4093 C C . TYR A 1 516 ? 34.784 -15.585 3.993 1.00 29.34 516 TYR A C 1
ATOM 4095 O O . TYR A 1 516 ? 34.132 -14.647 4.446 1.00 29.34 516 TYR A O 1
ATOM 4103 N N . GLU A 1 517 ? 36.079 -15.430 3.704 1.00 30.53 517 GLU A N 1
ATOM 4104 C CA . GLU A 1 517 ? 36.875 -14.275 4.155 1.00 30.53 517 GLU A CA 1
ATOM 4105 C C . GLU A 1 517 ? 36.826 -13.061 3.210 1.00 30.53 517 GLU A C 1
ATOM 4107 O O . GLU A 1 517 ? 36.911 -11.918 3.660 1.00 30.53 517 GLU A O 1
ATOM 4112 N N . THR A 1 518 ? 36.608 -13.255 1.907 1.00 32.69 518 THR A N 1
ATOM 4113 C CA . THR A 1 518 ? 36.722 -12.162 0.918 1.00 32.69 518 THR A CA 1
ATOM 4114 C C . THR A 1 518 ? 35.470 -11.276 0.842 1.00 32.69 518 THR A C 1
ATOM 4116 O O . THR A 1 518 ? 35.567 -10.086 0.545 1.00 32.69 518 THR A O 1
ATOM 4119 N N . LYS A 1 519 ? 34.287 -11.811 1.186 1.00 32.66 519 LYS A N 1
ATOM 4120 C CA . LYS A 1 519 ? 33.012 -11.059 1.180 1.00 32.66 519 LYS A CA 1
ATOM 4121 C C . LYS A 1 519 ? 32.962 -9.996 2.294 1.00 32.66 519 LYS A C 1
ATOM 4123 O O . LYS A 1 519 ? 32.348 -8.948 2.112 1.00 32.66 519 LYS A O 1
ATOM 4128 N N . ARG A 1 520 ? 33.663 -10.229 3.414 1.00 31.47 520 ARG A N 1
ATOM 4129 C CA . ARG A 1 520 ? 33.754 -9.307 4.561 1.00 31.47 520 ARG A CA 1
ATOM 4130 C C . ARG A 1 520 ? 34.628 -8.087 4.248 1.00 31.47 520 ARG A C 1
ATOM 4132 O O . ARG A 1 520 ? 34.218 -6.968 4.515 1.00 31.47 520 ARG A O 1
ATOM 4139 N N . ALA A 1 521 ? 35.745 -8.288 3.546 1.00 31.81 521 ALA A N 1
ATOM 4140 C CA . ALA A 1 521 ? 36.676 -7.218 3.180 1.00 31.81 521 ALA A CA 1
ATOM 4141 C C . ALA A 1 521 ? 36.103 -6.195 2.180 1.00 31.81 521 ALA A C 1
ATOM 4143 O O . ALA A 1 521 ? 36.501 -5.033 2.195 1.00 31.81 521 ALA A O 1
ATOM 4144 N N . ILE A 1 522 ? 35.173 -6.606 1.312 1.00 34.12 522 ILE A N 1
ATOM 4145 C CA . ILE A 1 522 ? 34.531 -5.707 0.336 1.00 34.12 522 ILE A CA 1
ATOM 4146 C C . ILE A 1 522 ? 33.395 -4.910 0.992 1.00 34.12 522 ILE A C 1
ATOM 4148 O O . ILE A 1 522 ? 33.255 -3.717 0.730 1.00 34.12 522 ILE A O 1
ATOM 4152 N N . LEU A 1 523 ? 32.629 -5.536 1.892 1.00 31.83 523 LEU A N 1
ATOM 4153 C CA . LEU A 1 523 ? 31.593 -4.852 2.669 1.00 31.83 523 LEU A CA 1
ATOM 4154 C C . LEU A 1 523 ? 32.200 -3.877 3.689 1.00 31.83 523 LEU A C 1
ATOM 4156 O O . LEU A 1 523 ? 31.738 -2.743 3.775 1.00 31.83 523 LEU A O 1
ATOM 4160 N N . ASP A 1 524 ? 33.286 -4.247 4.372 1.00 33.12 524 ASP A N 1
ATOM 4161 C CA . ASP A 1 524 ? 33.981 -3.351 5.308 1.00 33.12 524 ASP A CA 1
ATOM 4162 C C . ASP A 1 524 ? 34.533 -2.100 4.593 1.00 33.12 524 ASP A C 1
ATOM 4164 O O . ASP A 1 524 ? 34.461 -0.996 5.128 1.00 33.12 524 ASP A O 1
ATOM 4168 N N . LYS A 1 525 ? 34.967 -2.226 3.331 1.00 33.06 525 LYS A N 1
ATOM 4169 C CA . LYS A 1 525 ? 35.440 -1.092 2.515 1.00 33.06 525 LYS A CA 1
ATOM 4170 C C . LYS A 1 525 ? 34.320 -0.178 2.003 1.00 33.06 525 LYS A C 1
ATOM 4172 O O . LYS A 1 525 ? 34.573 0.995 1.753 1.00 33.06 525 LYS A O 1
ATOM 4177 N N . ALA A 1 526 ? 33.100 -0.695 1.845 1.00 33.06 526 ALA A N 1
ATOM 4178 C CA . ALA A 1 526 ? 31.927 0.097 1.464 1.00 33.06 526 ALA A CA 1
ATOM 4179 C C . ALA A 1 526 ? 31.305 0.849 2.660 1.00 33.06 526 ALA A C 1
ATOM 4181 O O . ALA A 1 526 ? 30.633 1.860 2.465 1.00 33.06 526 ALA A O 1
ATOM 4182 N N . TYR A 1 527 ? 31.550 0.383 3.892 1.00 29.06 527 TYR A N 1
ATOM 4183 C CA . TYR A 1 527 ? 31.059 1.002 5.131 1.00 29.06 527 TYR A CA 1
ATOM 4184 C C . TYR A 1 527 ? 32.078 1.920 5.842 1.00 29.06 527 TYR A C 1
ATOM 4186 O O . TYR A 1 527 ? 31.692 2.681 6.731 1.00 29.06 527 TYR A O 1
ATOM 4194 N N . GLU A 1 528 ? 33.352 1.930 5.437 1.00 30.84 528 GLU A N 1
ATOM 4195 C CA . GLU A 1 528 ? 34.321 2.979 5.796 1.00 30.84 528 GLU A CA 1
ATOM 4196 C C . GLU A 1 528 ? 34.164 4.169 4.820 1.00 30.84 528 GLU A C 1
ATOM 4198 O O . GLU A 1 528 ? 34.784 4.204 3.767 1.00 30.84 528 GLU A O 1
ATOM 4203 N N . THR A 1 529 ? 33.299 5.176 5.013 1.00 32.06 529 THR A N 1
ATOM 4204 C CA . THR A 1 529 ? 33.507 6.418 5.802 1.00 32.06 529 THR A CA 1
ATOM 4205 C C . THR A 1 529 ? 32.249 7.316 5.641 1.00 32.06 529 THR A C 1
ATOM 4207 O O . THR A 1 529 ? 31.672 7.308 4.556 1.00 32.06 529 THR A O 1
ATOM 4210 N N . PRO A 1 530 ? 31.795 8.107 6.649 1.00 29.23 530 PRO A N 1
ATOM 4211 C CA . PRO A 1 530 ? 32.553 9.228 7.233 1.00 29.23 530 PRO A CA 1
ATOM 4212 C C . PRO A 1 530 ? 32.837 9.102 8.739 1.00 29.23 530 PRO A C 1
ATOM 4214 O O . PRO A 1 530 ? 33.451 9.995 9.317 1.00 29.23 530 PRO A O 1
ATOM 4217 N N . TYR A 1 531 ? 32.436 8.009 9.391 1.00 27.84 531 TYR A N 1
ATOM 4218 C CA . TYR A 1 531 ? 32.424 7.932 10.860 1.00 27.84 531 TYR A CA 1
ATOM 4219 C C . TYR A 1 531 ? 33.815 7.927 11.533 1.00 27.84 531 TYR A C 1
ATOM 4221 O O . TYR A 1 531 ? 33.905 8.179 12.728 1.00 27.84 531 TYR A O 1
ATOM 4229 N N . ARG A 1 532 ? 34.910 7.693 10.791 1.00 29.23 532 ARG A N 1
ATOM 4230 C CA . ARG A 1 532 ? 36.277 7.581 11.348 1.00 29.23 532 ARG A CA 1
ATOM 4231 C C . ARG A 1 532 ? 37.226 8.742 11.043 1.00 29.23 532 ARG A C 1
ATOM 4233 O O . ARG A 1 532 ? 38.359 8.731 11.519 1.00 29.23 532 ARG A O 1
ATOM 4240 N N . LYS A 1 533 ? 36.808 9.752 10.268 1.00 31.33 533 LYS A N 1
ATOM 4241 C CA . LYS A 1 533 ? 37.700 10.884 9.943 1.00 31.33 533 LYS A CA 1
ATOM 4242 C C . LYS A 1 533 ? 37.928 11.845 11.118 1.00 31.33 533 LYS A C 1
ATOM 4244 O O . LYS A 1 533 ? 38.942 12.531 11.116 1.00 31.33 533 LYS A O 1
ATOM 4249 N N . ASN A 1 534 ? 37.066 11.832 12.137 1.00 31.52 534 ASN A N 1
ATOM 4250 C CA . ASN A 1 534 ? 37.186 12.732 13.291 1.00 31.52 534 ASN A CA 1
ATOM 4251 C C . ASN A 1 534 ? 38.118 12.231 14.410 1.00 31.52 534 ASN A C 1
ATOM 4253 O O . ASN A 1 534 ? 38.469 13.022 15.275 1.00 31.52 534 ASN A O 1
ATOM 4257 N N . GLU A 1 535 ? 38.572 10.972 14.397 1.00 31.81 535 GLU A N 1
ATOM 4258 C CA . GLU A 1 535 ? 39.454 10.436 15.456 1.00 31.81 535 GLU A CA 1
ATOM 4259 C C . GLU A 1 535 ? 40.954 10.479 15.113 1.00 31.81 535 GLU A C 1
ATOM 4261 O O . GLU A 1 535 ? 41.786 10.246 15.982 1.00 31.81 535 GLU A O 1
ATOM 4266 N N . ARG A 1 536 ? 41.339 10.795 13.868 1.00 31.44 536 ARG A N 1
ATOM 4267 C CA . ARG A 1 536 ? 42.756 10.790 13.435 1.00 31.44 536 ARG A CA 1
ATOM 4268 C C . ARG A 1 536 ? 43.409 12.169 13.299 1.00 31.44 536 ARG A C 1
ATOM 4270 O O . ARG A 1 536 ? 44.513 12.249 12.774 1.00 31.44 536 ARG A O 1
ATOM 4277 N N . GLN A 1 537 ? 42.769 13.244 13.761 1.00 31.52 537 GLN A N 1
ATOM 4278 C CA . GLN A 1 537 ? 43.346 14.599 13.697 1.00 31.52 537 GLN A CA 1
ATOM 4279 C C . GLN A 1 537 ? 43.955 15.118 15.009 1.00 31.52 537 GLN A C 1
ATOM 4281 O O . GLN A 1 537 ? 44.424 16.251 15.042 1.00 31.52 537 GLN A O 1
ATOM 4286 N N . THR A 1 538 ? 44.044 14.308 16.066 1.00 34.78 538 THR A N 1
ATOM 4287 C CA . THR A 1 538 ? 44.698 14.710 17.325 1.00 34.78 538 THR A CA 1
ATOM 4288 C C . THR A 1 538 ? 45.850 13.784 17.690 1.00 34.78 538 THR A C 1
ATOM 4290 O O . THR A 1 538 ? 45.779 13.071 18.681 1.00 34.78 538 THR A O 1
ATOM 4293 N N . THR A 1 539 ? 46.920 13.812 16.900 1.00 32.19 539 THR A N 1
ATOM 4294 C CA . THR A 1 539 ? 48.279 13.516 17.381 1.00 32.19 539 THR A CA 1
ATOM 4295 C C . THR A 1 539 ? 49.259 14.311 16.523 1.00 32.19 539 THR A C 1
ATOM 4297 O O . THR A 1 539 ? 49.592 13.913 15.407 1.00 32.19 539 THR A O 1
ATOM 4300 N N . THR A 1 540 ? 49.665 15.473 17.025 1.00 32.50 540 THR A N 1
ATOM 4301 C CA . THR A 1 540 ? 50.869 16.194 16.601 1.00 32.50 540 THR A CA 1
ATOM 4302 C C . THR A 1 540 ? 52.112 15.349 16.905 1.00 32.50 540 THR A C 1
ATOM 4304 O O . THR A 1 540 ? 52.144 14.699 17.951 1.00 32.50 540 THR A O 1
ATOM 4307 N N . PRO A 1 541 ? 53.144 15.353 16.044 1.00 34.44 541 PRO A N 1
ATOM 4308 C CA . PRO A 1 541 ? 54.461 14.852 16.397 1.00 34.44 541 PRO A CA 1
ATOM 4309 C C . PRO A 1 541 ? 55.330 16.023 16.872 1.00 34.44 541 PRO A C 1
ATOM 4311 O O . PRO A 1 541 ? 55.591 16.940 16.099 1.00 34.44 541 PRO A O 1
ATOM 4314 N N . GLU A 1 542 ? 55.804 15.986 18.113 1.00 30.78 542 GLU A N 1
ATOM 4315 C CA . GLU A 1 542 ? 56.968 16.771 18.535 1.00 30.78 542 GLU A CA 1
ATOM 4316 C C . GLU A 1 542 ? 57.934 15.879 19.317 1.00 30.78 542 GLU A C 1
ATOM 4318 O O . GLU A 1 542 ? 57.516 14.947 20.010 1.00 30.78 542 GLU A O 1
ATOM 4323 N N . ASN A 1 543 ? 59.216 16.160 19.080 1.00 32.41 543 ASN A N 1
ATOM 4324 C CA . ASN A 1 543 ? 60.402 15.581 19.707 1.00 32.41 543 ASN A CA 1
ATOM 4325 C C . AS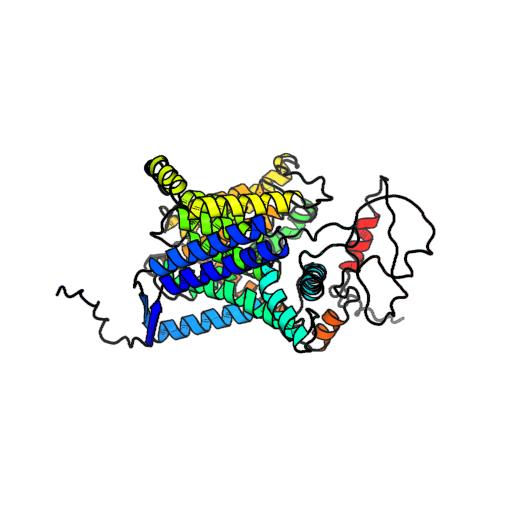N A 1 543 ? 60.429 15.756 21.225 1.00 32.41 543 ASN A C 1
ATOM 4327 O O . ASN A 1 543 ? 59.918 16.793 21.705 1.00 32.41 543 ASN A O 1
#

Radius of gyration: 25.31 Å; chains: 1; bounding box: 103×52×68 Å

Foldseek 3Di:
DDDDDDPDPDPPFDFPFKAQLLVLLLVLLVLLLQLLLLCLVQPHDCVLNVVLNVLSVVVSVVSVVPGDRDIQTATPVLVVLLVVLLVLLLVLLVLLCQLLLWDHDPCVLQVLLLLLQLQPDGGQRAFQVRDGPFDLCSLSNQLSVVLNVVVVVVDDSGSNHRRSSVSLSVSLSVLSSSLQSLLCLLVSGRDVLLSLLQQLLAQVVCCVVCVVVVVVVVVVDDQQEDLTQGGLSVCCSHVVQQRSLLSSLLSSLSNPDDQLLSLLLSLLSNCSRHVLSSVLCVLSNCCSQDVDPVCVVVSVVVLVVDSSNVSSVSSNVVSVVSCVSDDDPDPFDWDFCVVPDPSVVVVLQVVLVVSLCLLLVQLCVVVVPVVLLVSLNVSSNPQSRIAGDGRYRPSSHRSNHSSSSVSSSSSSVRVVVVVVDDDDPVRVVSVVVSVVSSCCVVVVSCVVTVVRSDPVSSVCSVQVQFRNHQDHCPDPVNPPDDDDDADDDDDGFGGGPPDDPPDGDDDHHDDDDDDPPPVVVVVVVVPDDDPPPVPPPPDDDDD

Organism: NCBI:txid1679444

Secondary structure (DSSP, 8-state):
-------PPPTT--EEEEEEHHHHHHHHHHHHHHHHHHHHHHHS-HHHHHHHHHHHHHHHHHHHHT----EEEEEHHHHHHHHHHHHHHHHHHHTT-TTSSSPPPTTHHHHHHHHHHHHHSPSS-B-TTS-B--SS-GGGHHHHHHHHHHHHTT----TTSHHHHHHHHHHHHHHHHHHHHHHHHHHTS--HHHHHHHHHS-THHHHHHTTTTHHHHHHH--GGG------HHHHHHH-TTTHHHHHHHHHHHT-SS--HHHHHHHHHHHHTT-HHHHHHHHHHHHHHH-SSGGGHHHHHHHHHT-HHHHHHHHHHHHHHHHHHT---------EEGGGS-HHHHHHHHHHHHHHHHHHHHHHHHHSTT-HHHHHHHHHHHHGGGEE-SSSS-HHHHHHTHHHHHHHHHHHHHHHHHHHHSPPPHHHHHHHHHHHHHHHHHHHHHHHHHGGG-SHHHHHHHHS-SS-S----TTSTTTTS-------S--------TT--TT-------------TTHHHHHHHHHH-SSTTTTSSS------